Protein AF-A0A928NJT7-F1 (afdb_monomer)

Mean predicted aligned error: 13.05 Å

Secondary structure (DSSP, 8-state):
----SSHHHHHHHHHHHHHHHHHHHHHHHHHH--S-----S--PPPTT-TTS--------------S--EEEE-STTGGGGGGG-SEEEEEEEESS-GGG----TT-EEEEEEEES-SEEEGGGSBGGG--EEEEES-EEE-GGGGTT-TT--EEEEES---S--GGGTT--S-SEEEEES---S--GGGGG-TT-SEEE-TTS-----GGGGG-TT--EEE--SS-----GGGGG-TT--EEE--SS--EEEEEETT-TT--EEE--SSEEEEEEE-TT---EEE--SS------HHHHHTS-TT-EEE-TT--PPP-GGGGG-SSEE-B-TTS-BPPHHHHHHHHHHHHHHHHHH--TTS-HHHHHHHHHHHHHHSSEE-TTTTTS-HHHHTTTTSHHHHHTSSEE-HHHHHHHHHHHHHHTT--EEEEEEEB-TTSTT-EEEEEEEEETTEEEEE-SGGGTTTTSS---S-HHHHHHHHGGGEEE-HHHHHHTTB----TTS----SPPPHHHHTT-EEEEETTTEEEEESSHHHHHHHHHHHHHHHHHHTTT-

Solvent-accessible surface area (backbone atoms only — not comparable to full-atom values): 30176 Å² total; per-residue (Å²): 138,71,98,75,76,62,67,70,55,50,52,49,48,51,50,52,50,51,52,50,49,52,51,48,49,55,51,45,51,74,74,69,66,85,73,73,64,67,56,100,58,74,97,62,89,60,99,74,72,74,80,59,77,73,74,70,76,63,82,74,71,89,73,87,81,76,91,71,46,74,45,77,33,66,47,83,80,52,55,78,60,53,74,79,48,68,53,35,52,31,40,38,38,32,67,27,65,41,70,72,63,69,82,47,67,68,32,33,35,29,29,42,39,35,34,50,15,64,32,40,60,51,78,45,42,34,60,85,49,24,27,36,40,38,36,30,49,33,48,71,43,64,60,53,77,47,23,82,34,89,49,29,29,36,43,37,42,31,54,45,92,49,100,67,68,73,66,57,46,69,37,42,51,26,33,33,40,37,41,33,55,37,69,41,94,72,69,62,49,52,54,58,24,52,51,23,27,33,44,34,40,33,44,17,57,37,49,76,58,75,47,53,48,76,32,48,51,24,26,33,42,34,42,26,49,26,50,32,36,70,67,77,52,53,52,47,21,54,53,20,30,37,39,31,48,22,46,26,51,30,48,48,65,48,56,37,53,40,26,56,52,26,43,38,33,38,43,24,43,28,44,30,37,42,74,42,69,24,84,76,34,48,24,44,34,35,43,23,41,23,51,31,37,73,74,69,58,70,62,56,64,71,38,52,87,67,24,37,35,30,46,23,77,30,67,57,58,96,55,77,71,57,64,75,36,85,34,54,45,27,51,46,81,47,68,48,72,40,54,60,68,53,48,51,48,34,51,50,33,53,51,49,49,42,68,72,74,49,60,91,88,51,55,68,67,54,43,50,53,46,52,47,53,52,51,28,58,63,21,42,67,51,86,57,55,88,81,46,59,67,86,78,38,72,40,19,54,19,34,46,9,25,56,58,70,28,32,12,36,49,45,0,45,28,47,34,51,31,53,57,34,45,77,70,77,29,55,50,48,59,47,70,30,46,60,54,97,84,61,83,94,57,78,38,40,27,29,38,35,42,57,96,88,42,48,22,34,32,44,60,64,86,54,35,68,68,60,86,82,58,89,67,94,44,71,65,58,48,47,58,61,66,46,67,43,55,37,29,16,52,67,57,41,49,78,66,47,36,50,86,78,57,95,79,59,76,80,18,86,55,56,63,54,69,72,76,61,55,90,73,47,66,46,70,50,94,80,63,44,81,45,78,33,94,43,73,65,55,39,58,60,50,50,63,54,52,62,52,53,58,57,52,52,74,71,72,113

Nearest PDB structures (foldseek):
  2omx-assembly1_A  TM=7.298E-01  e=8.824E-10  Listeria monocytogenes EGD-e
  2omz-assembly1_A  TM=6.684E-01  e=3.993E-10  Listeria monocytogenes EGD-e
  2omv-assembly1_A  TM=6.212E-01  e=2.315E-10  Listeria monocytogenes EGD-e
  2omt-assembly1_A  TM=6.848E-01  e=2.263E-09  Listeria monocytogenes EGD-e
  4fmz-assembly1_A  TM=6.764E-01  e=1.727E-08  Listeria monocytogenes serotype 4b str. F2365

Radius of gyration: 28.05 Å; Cα contacts (8 Å, |Δi|>4): 1043; chains: 1; bounding box: 65×75×83 Å

Structure (mmCIF, N/CA/C/O backbone):
data_AF-A0A928NJT7-F1
#
_entry.id   AF-A0A928NJT7-F1
#
loop_
_atom_site.group_PDB
_atom_site.id
_atom_site.type_symbol
_atom_site.label_atom_id
_atom_site.label_alt_id
_atom_site.label_comp_id
_atom_site.label_asym_id
_atom_site.label_entity_id
_atom_site.label_seq_id
_atom_site.pdbx_PDB_ins_code
_atom_site.Cartn_x
_atom_site.Cartn_y
_atom_site.Cartn_z
_atom_site.occupancy
_atom_site.B_iso_or_equiv
_atom_site.auth_seq_id
_atom_site.auth_comp_id
_atom_site.auth_asym_id
_atom_site.auth_atom_id
_atom_site.pdbx_PDB_model_num
ATOM 1 N N . MET A 1 1 ? 32.557 -40.862 -29.211 1.00 29.83 1 MET A N 1
ATOM 2 C CA . MET A 1 1 ? 31.251 -41.445 -28.818 1.00 29.83 1 MET A CA 1
ATOM 3 C C . MET A 1 1 ? 31.127 -41.358 -27.297 1.00 29.83 1 MET A C 1
ATOM 5 O O . MET A 1 1 ? 31.201 -42.356 -26.604 1.00 29.83 1 MET A O 1
ATOM 9 N N . ASN A 1 2 ? 31.253 -40.155 -26.733 1.00 30.22 2 ASN A N 1
ATOM 10 C CA . ASN A 1 2 ? 30.210 -39.118 -26.589 1.00 30.22 2 ASN A CA 1
ATOM 11 C C . ASN A 1 2 ? 29.311 -39.492 -25.398 1.00 30.22 2 ASN A C 1
ATOM 13 O O . ASN A 1 2 ? 28.287 -40.131 -25.585 1.00 30.22 2 ASN A O 1
ATOM 17 N N . GLN A 1 3 ? 29.655 -39.202 -24.139 1.00 31.39 3 GLN A N 1
ATOM 18 C CA . GLN A 1 3 ? 29.776 -37.860 -23.525 1.00 31.39 3 GLN A CA 1
ATOM 19 C C . GLN A 1 3 ? 28.666 -36.846 -23.890 1.00 31.39 3 GLN A C 1
ATOM 21 O O . GLN A 1 3 ? 28.784 -35.652 -23.638 1.00 31.39 3 GLN A O 1
ATOM 26 N N . MET A 1 4 ? 27.532 -37.323 -24.407 1.00 33.53 4 MET A N 1
ATOM 27 C CA . MET A 1 4 ? 26.309 -36.536 -24.569 1.00 33.53 4 MET A CA 1
ATOM 28 C C . MET A 1 4 ? 25.175 -37.236 -23.827 1.00 33.53 4 MET A C 1
ATOM 30 O O . MET A 1 4 ? 24.528 -38.097 -24.408 1.00 33.53 4 MET A O 1
ATOM 34 N N . LYS A 1 5 ? 24.969 -36.905 -22.543 1.00 37.62 5 LYS A N 1
ATOM 35 C CA . LYS A 1 5 ? 23.674 -37.083 -21.840 1.00 37.62 5 LYS A CA 1
ATOM 36 C C . LYS A 1 5 ? 23.605 -36.480 -20.429 1.00 37.62 5 LYS A C 1
ATOM 38 O O . LYS A 1 5 ? 22.516 -36.393 -19.882 1.00 37.62 5 LYS A O 1
ATOM 43 N N . THR A 1 6 ? 24.703 -35.984 -19.855 1.00 41.41 6 THR A N 1
ATOM 44 C CA . THR A 1 6 ? 24.708 -35.449 -18.476 1.00 41.41 6 THR A CA 1
ATOM 45 C C . THR A 1 6 ? 24.557 -33.928 -18.362 1.00 41.41 6 THR A C 1
ATOM 47 O O . THR A 1 6 ? 24.136 -33.447 -17.315 1.00 41.41 6 THR A O 1
ATOM 50 N N . LYS A 1 7 ? 24.789 -33.147 -19.431 1.00 41.34 7 LYS A N 1
ATOM 51 C CA . LYS A 1 7 ? 24.646 -31.675 -19.379 1.00 41.34 7 LYS A CA 1
ATOM 52 C C . LYS A 1 7 ? 23.200 -31.199 -19.181 1.00 41.34 7 LYS A C 1
ATOM 54 O O . LYS A 1 7 ? 22.990 -30.253 -18.438 1.00 41.34 7 LYS A O 1
ATOM 59 N N . GLY A 1 8 ? 22.210 -31.871 -19.776 1.00 39.69 8 GLY A N 1
ATOM 60 C CA . GLY A 1 8 ? 20.797 -31.479 -19.651 1.00 39.69 8 GLY A CA 1
ATOM 61 C C . GLY A 1 8 ? 20.188 -31.760 -18.272 1.00 39.69 8 GLY A C 1
ATOM 62 O O . GLY A 1 8 ? 19.353 -30.988 -17.810 1.00 39.69 8 GLY A O 1
ATOM 63 N N . LEU A 1 9 ? 20.632 -32.828 -17.594 1.00 39.88 9 LEU A N 1
ATOM 64 C CA . LEU A 1 9 ? 20.215 -33.121 -16.219 1.00 39.88 9 LEU A CA 1
ATOM 65 C C . LEU A 1 9 ? 20.888 -32.185 -15.215 1.00 39.88 9 LEU A C 1
ATOM 67 O O . LEU A 1 9 ? 20.224 -31.729 -14.298 1.00 39.88 9 LEU A O 1
ATOM 71 N N . PHE A 1 10 ? 22.166 -31.850 -15.416 1.00 40.25 10 PHE A N 1
ATOM 72 C CA . PHE A 1 10 ? 22.872 -30.912 -14.545 1.00 40.25 10 PHE A CA 1
ATOM 73 C C . PHE A 1 10 ? 22.305 -29.491 -14.660 1.00 40.25 10 PHE A C 1
ATOM 75 O O . PHE A 1 10 ? 22.110 -28.832 -13.652 1.00 40.25 10 PHE A O 1
ATOM 82 N N . GLN A 1 11 ? 21.943 -29.038 -15.866 1.00 40.12 11 GLN A N 1
ATOM 83 C CA . GLN A 1 11 ? 21.315 -27.725 -16.059 1.00 40.12 11 GLN A CA 1
ATOM 84 C C . GLN A 1 11 ? 19.907 -27.657 -15.451 1.00 40.12 11 GLN A C 1
ATOM 86 O O . GLN A 1 11 ? 19.566 -26.658 -14.830 1.00 40.12 11 GLN A O 1
ATOM 91 N N . LYS A 1 12 ? 19.107 -28.729 -15.572 1.00 39.66 12 LYS A N 1
ATOM 92 C CA . LYS A 1 12 ? 17.804 -28.822 -14.896 1.00 39.66 12 LYS A CA 1
ATOM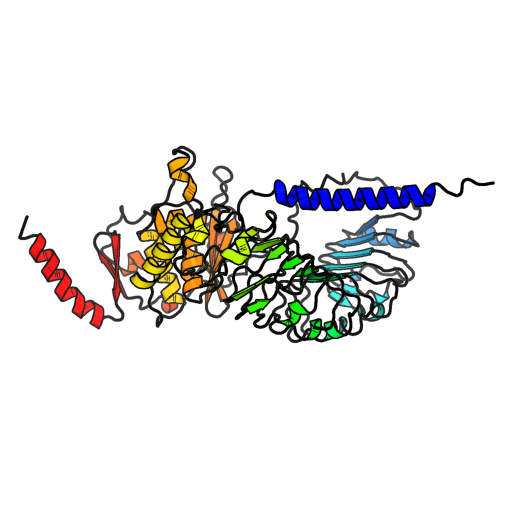 93 C C . LYS A 1 12 ? 17.953 -28.914 -13.379 1.00 39.66 12 LYS A C 1
ATOM 95 O O . LYS A 1 12 ? 17.211 -28.246 -12.684 1.00 39.66 12 LYS A O 1
ATOM 100 N N . PHE A 1 13 ? 18.934 -29.659 -12.875 1.00 40.44 13 PHE A N 1
ATOM 101 C CA . PHE A 1 13 ? 19.233 -29.746 -11.446 1.00 40.44 13 PHE A CA 1
ATOM 102 C C . PHE A 1 13 ? 19.681 -28.394 -10.879 1.00 40.44 13 PHE A C 1
ATOM 104 O O . PHE A 1 13 ? 19.162 -27.975 -9.857 1.00 40.44 13 PHE A O 1
ATOM 111 N N . VAL A 1 14 ? 20.555 -27.662 -11.578 1.00 42.44 14 VAL A N 1
ATOM 112 C CA . VAL A 1 14 ? 20.984 -26.314 -11.174 1.00 42.44 14 VAL A CA 1
ATOM 113 C C . VAL A 1 14 ? 19.818 -25.328 -11.214 1.00 42.44 14 VAL A C 1
ATOM 115 O O . VAL A 1 14 ? 19.656 -24.584 -10.262 1.00 42.44 14 VAL A O 1
ATOM 118 N N . ILE A 1 15 ? 18.961 -25.352 -12.242 1.00 45.03 15 ILE A N 1
ATOM 119 C CA . ILE A 1 15 ? 17.774 -24.479 -12.305 1.00 45.03 15 ILE A CA 1
ATOM 120 C C . ILE A 1 15 ? 16.766 -24.837 -11.204 1.00 45.03 15 ILE A C 1
ATOM 122 O O . ILE A 1 15 ? 16.247 -23.943 -10.553 1.00 45.03 15 ILE A O 1
ATOM 126 N N . THR A 1 16 ? 16.512 -26.121 -10.947 1.00 40.44 16 THR A N 1
ATOM 127 C CA . THR A 1 16 ? 15.605 -26.561 -9.877 1.00 40.44 16 THR A CA 1
ATOM 128 C C . THR A 1 16 ? 16.154 -26.225 -8.491 1.00 40.44 16 THR A C 1
ATOM 130 O O . THR A 1 16 ? 15.385 -25.791 -7.645 1.00 40.44 16 THR A O 1
ATOM 133 N N . VAL A 1 17 ? 17.466 -26.346 -8.266 1.00 39.72 17 VAL A N 1
ATOM 134 C CA . VAL A 1 17 ? 18.121 -25.929 -7.015 1.00 39.72 17 VAL A CA 1
ATOM 135 C C . VAL A 1 17 ? 18.125 -24.405 -6.872 1.00 39.72 17 VAL A C 1
ATOM 137 O O . VAL A 1 17 ? 17.894 -23.922 -5.777 1.00 39.72 17 VAL A O 1
ATOM 140 N N . PHE A 1 18 ? 18.293 -23.642 -7.956 1.00 41.09 18 PHE A N 1
ATOM 141 C CA . PHE A 1 18 ? 18.240 -22.173 -7.935 1.00 41.09 18 PHE A CA 1
ATOM 142 C C . PHE A 1 18 ? 16.816 -21.648 -7.694 1.00 41.09 18 PHE A C 1
ATOM 144 O O . PHE A 1 18 ? 16.626 -20.695 -6.952 1.00 41.09 18 PHE A O 1
ATOM 151 N N . VAL A 1 19 ? 15.803 -22.307 -8.265 1.00 41.69 19 VAL A N 1
ATOM 152 C CA . VAL A 1 19 ? 14.384 -22.007 -8.013 1.00 41.69 19 VAL A CA 1
ATOM 153 C C . VAL A 1 19 ? 13.983 -22.416 -6.595 1.00 41.69 19 VAL A C 1
ATOM 155 O O . VAL A 1 19 ? 13.296 -21.656 -5.930 1.00 41.69 19 VAL A O 1
ATOM 158 N N . LEU A 1 20 ? 14.453 -23.562 -6.089 1.00 38.69 20 LEU A N 1
ATOM 159 C CA . LEU A 1 20 ? 14.261 -23.951 -4.686 1.00 38.69 20 LEU A CA 1
ATOM 160 C C . LEU A 1 20 ? 15.006 -23.020 -3.722 1.00 38.69 20 LEU A C 1
ATOM 162 O O . LEU A 1 20 ? 14.498 -22.773 -2.641 1.00 38.69 20 LEU A O 1
ATOM 166 N N . PHE A 1 21 ? 16.158 -22.473 -4.112 1.00 37.84 21 PHE A N 1
ATOM 167 C CA . PHE A 1 21 ? 16.907 -21.485 -3.333 1.00 37.84 21 PHE A CA 1
ATOM 168 C C . PHE A 1 21 ? 16.189 -20.127 -3.294 1.00 37.84 21 PHE A C 1
ATOM 170 O O . PHE A 1 21 ? 16.058 -19.556 -2.221 1.00 37.84 21 PHE A O 1
ATOM 177 N N . LEU A 1 22 ? 15.620 -19.666 -4.415 1.00 39.38 22 LEU A N 1
ATOM 178 C CA . LEU A 1 22 ? 14.756 -18.476 -4.476 1.00 39.38 22 LEU A CA 1
ATOM 179 C C . LEU A 1 22 ? 13.456 -18.657 -3.679 1.00 39.38 22 LEU A C 1
ATOM 181 O O . LEU A 1 22 ? 13.070 -17.768 -2.931 1.00 39.38 22 LEU A O 1
ATOM 185 N N . ILE A 1 23 ? 12.810 -19.823 -3.778 1.00 38.41 23 ILE A N 1
ATOM 186 C CA . ILE A 1 23 ? 11.626 -20.154 -2.969 1.00 38.41 23 ILE A CA 1
ATOM 187 C C . ILE A 1 23 ? 12.007 -20.237 -1.486 1.00 38.41 23 ILE A C 1
ATOM 189 O O . ILE A 1 23 ? 11.282 -19.714 -0.650 1.00 38.41 23 ILE A O 1
ATOM 193 N N . CYS A 1 24 ? 13.157 -20.827 -1.145 1.00 31.00 24 CYS A N 1
ATOM 194 C CA . CYS A 1 24 ? 13.658 -20.840 0.224 1.00 31.00 24 CYS A CA 1
ATOM 195 C C . CYS A 1 24 ? 13.999 -19.440 0.727 1.00 31.00 24 CYS A C 1
ATOM 197 O O . CYS A 1 24 ? 13.708 -19.203 1.883 1.00 31.00 24 CYS A O 1
ATOM 199 N N . GLN A 1 25 ? 14.534 -18.520 -0.084 1.00 34.00 25 GLN A N 1
ATOM 200 C CA . GLN A 1 25 ? 14.782 -17.126 0.315 1.00 34.00 25 GLN A CA 1
ATOM 201 C C . GLN A 1 25 ? 13.485 -16.333 0.510 1.00 34.00 25 GLN A C 1
ATOM 203 O O . GLN A 1 25 ? 13.377 -15.602 1.485 1.00 34.00 25 GLN A O 1
ATOM 208 N N . ILE A 1 26 ? 12.471 -16.538 -0.336 1.00 37.22 26 ILE A N 1
ATOM 209 C CA . ILE A 1 26 ? 11.135 -15.941 -0.162 1.00 37.22 26 ILE A CA 1
ATOM 210 C C . ILE A 1 26 ? 10.468 -16.483 1.112 1.00 37.22 26 ILE A C 1
ATOM 212 O O . ILE A 1 26 ? 9.907 -15.721 1.895 1.00 37.22 26 ILE A O 1
ATOM 216 N N . VAL A 1 27 ? 10.599 -17.789 1.372 1.00 31.98 27 VAL A N 1
ATOM 217 C CA . VAL A 1 27 ? 10.109 -18.422 2.603 1.00 31.98 27 VAL A CA 1
ATOM 218 C C . VAL A 1 27 ? 10.928 -17.973 3.827 1.00 31.98 27 VAL A C 1
ATOM 220 O O . VAL A 1 27 ? 10.347 -17.727 4.879 1.00 31.98 27 VAL A O 1
ATOM 223 N N . PHE A 1 28 ? 12.246 -17.780 3.707 1.00 28.44 28 PHE A N 1
ATOM 224 C CA . PHE A 1 28 ? 13.108 -17.286 4.791 1.00 28.44 28 PHE A CA 1
ATOM 225 C C . PHE A 1 28 ? 12.814 -15.821 5.137 1.00 28.44 28 PHE A C 1
ATOM 227 O O . PHE A 1 28 ? 12.730 -15.496 6.315 1.00 28.44 28 PHE A O 1
ATOM 234 N N . ILE A 1 29 ? 12.565 -14.967 4.139 1.00 32.94 29 ILE A N 1
ATOM 235 C CA . ILE A 1 29 ? 12.131 -13.572 4.325 1.00 32.94 29 ILE A CA 1
ATOM 236 C C . ILE A 1 29 ? 10.729 -13.521 4.955 1.00 32.94 29 ILE A C 1
ATOM 238 O O . ILE A 1 29 ? 10.471 -12.701 5.827 1.00 32.94 29 ILE A O 1
ATOM 242 N N . SER A 1 30 ? 9.838 -14.463 4.625 1.00 32.44 30 SER A N 1
ATOM 243 C CA . SER A 1 30 ? 8.515 -14.543 5.266 1.00 32.44 30 SER A CA 1
ATOM 244 C C . SER A 1 30 ? 8.51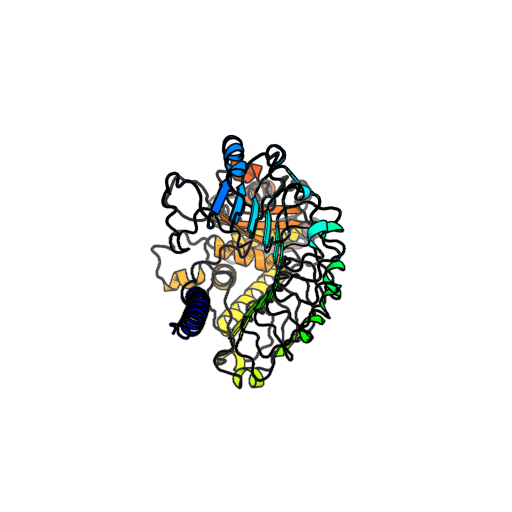0 -15.130 6.689 1.00 32.44 30 SER A C 1
ATOM 246 O O . SER A 1 30 ? 7.523 -14.967 7.401 1.00 32.44 30 SER A O 1
ATOM 248 N N . ILE A 1 31 ? 9.583 -15.815 7.115 1.00 30.36 31 ILE A N 1
ATOM 249 C CA . ILE A 1 31 ? 9.675 -16.476 8.435 1.00 30.36 31 ILE A CA 1
ATOM 250 C C . ILE A 1 31 ? 10.632 -15.737 9.394 1.00 30.36 31 ILE A C 1
ATOM 252 O O . ILE A 1 31 ? 10.474 -15.868 10.606 1.00 30.36 31 ILE A O 1
ATOM 256 N N . TYR A 1 32 ? 11.581 -14.933 8.893 1.00 24.75 32 TYR A N 1
ATOM 257 C CA . TYR A 1 32 ? 12.589 -14.243 9.717 1.00 24.75 32 TYR A CA 1
ATOM 258 C C . TYR A 1 32 ? 12.642 -12.711 9.583 1.00 24.75 32 TYR A C 1
ATOM 260 O O . TYR A 1 32 ? 13.451 -12.085 10.265 1.00 24.75 32 TYR A O 1
ATOM 268 N N . SER A 1 33 ? 11.745 -12.082 8.821 1.00 27.30 33 SER A N 1
ATOM 269 C CA . SER A 1 33 ? 11.634 -10.616 8.749 1.00 27.30 33 SER A CA 1
ATOM 270 C C . SER A 1 33 ? 10.382 -10.104 9.472 1.00 27.30 33 SER A C 1
ATOM 272 O O . SER A 1 33 ? 9.485 -9.533 8.868 1.00 27.30 33 SER A O 1
ATOM 274 N N . TYR A 1 34 ? 10.330 -10.308 10.790 1.00 31.06 34 TYR A N 1
ATOM 275 C CA . TYR A 1 34 ? 9.637 -9.382 11.692 1.00 31.06 34 TYR A CA 1
ATOM 276 C C . TYR A 1 34 ? 10.700 -8.676 12.545 1.00 31.06 34 TYR A C 1
ATOM 278 O O . TYR A 1 34 ? 11.042 -9.138 13.635 1.00 31.06 34 TYR A O 1
ATOM 286 N N . PRO A 1 35 ? 11.243 -7.559 12.043 1.00 22.14 35 PRO A N 1
ATOM 287 C CA . PRO A 1 35 ? 11.518 -6.428 12.907 1.00 22.14 35 PRO A CA 1
ATOM 288 C C . PRO A 1 35 ? 10.782 -5.188 12.390 1.00 22.14 35 PRO A C 1
ATOM 290 O O . PRO A 1 35 ? 10.867 -4.853 11.215 1.00 22.14 35 PRO A O 1
ATOM 293 N N . SER A 1 36 ? 10.057 -4.540 13.308 1.00 24.62 36 SER A N 1
ATOM 294 C CA . SER A 1 36 ? 9.622 -3.136 13.288 1.00 24.62 36 SER A CA 1
ATOM 295 C C . SER A 1 36 ? 9.095 -2.582 11.959 1.00 24.62 36 SER A C 1
ATOM 297 O O . SER A 1 36 ? 9.856 -2.278 11.046 1.00 24.62 36 SER A O 1
ATOM 299 N N . GLN A 1 37 ? 7.789 -2.314 11.915 1.00 30.08 37 GLN A N 1
ATOM 300 C CA . GLN A 1 37 ? 7.155 -1.429 10.936 1.00 30.08 37 GLN A CA 1
ATOM 301 C C . GLN A 1 37 ? 7.737 -0.004 11.022 1.00 30.08 37 GLN A C 1
ATOM 303 O O . GLN A 1 37 ? 7.129 0.917 11.558 1.00 30.08 37 GLN A O 1
ATOM 308 N N . GLN A 1 38 ? 8.908 0.196 10.427 1.00 22.81 38 GLN A N 1
ATOM 309 C CA . GLN A 1 38 ? 9.164 1.414 9.686 1.00 22.81 38 GLN A CA 1
ATOM 310 C C . GLN A 1 38 ? 8.461 1.260 8.344 1.00 22.81 38 GLN A C 1
ATOM 312 O O . GLN A 1 38 ? 8.627 0.245 7.680 1.00 22.81 38 GLN A O 1
ATOM 317 N N . ALA A 1 39 ? 7.615 2.230 8.007 1.00 24.66 39 ALA A N 1
ATOM 318 C CA . ALA A 1 39 ? 7.273 2.597 6.641 1.00 24.66 39 ALA A CA 1
ATOM 319 C C . ALA A 1 39 ? 7.405 1.487 5.569 1.00 24.66 39 ALA A C 1
ATOM 321 O O . ALA A 1 39 ? 8.464 1.296 4.981 1.00 24.66 39 ALA A O 1
ATOM 322 N N . VAL A 1 40 ? 6.272 0.898 5.171 1.00 24.91 40 VAL A N 1
ATOM 323 C CA . VAL A 1 40 ? 6.044 0.586 3.749 1.00 24.91 40 VAL A CA 1
ATOM 324 C C . VAL A 1 40 ? 5.894 1.932 3.023 1.00 24.91 40 VAL A C 1
ATOM 326 O O . VAL A 1 40 ? 4.805 2.365 2.659 1.00 24.91 40 VAL A O 1
ATOM 329 N N . TYR A 1 41 ? 7.005 2.657 2.952 1.00 24.75 41 TYR A N 1
ATOM 330 C CA . TYR A 1 41 ? 7.344 3.560 1.873 1.00 24.75 41 TYR A CA 1
ATOM 331 C C . TYR A 1 41 ? 8.518 2.860 1.210 1.00 24.75 41 TYR A C 1
ATOM 333 O O . TYR A 1 41 ? 9.484 2.548 1.900 1.00 24.75 41 TYR A O 1
ATOM 341 N N . SER A 1 42 ? 8.376 2.551 -0.084 1.00 25.53 42 SER A N 1
ATOM 342 C CA . SER A 1 42 ? 9.495 2.249 -0.987 1.00 25.53 42 SER A CA 1
ATOM 343 C C . SER A 1 42 ? 10.531 1.254 -0.444 1.00 25.53 42 SER A C 1
ATOM 345 O O . SER A 1 42 ? 11.544 1.621 0.149 1.00 25.53 42 SER A O 1
ATOM 347 N N . TYR A 1 43 ? 10.386 -0.026 -0.796 1.00 23.70 43 TYR A N 1
ATOM 348 C CA . TYR A 1 43 ? 11.569 -0.886 -0.875 1.00 23.70 43 TYR A CA 1
ATOM 349 C C . TYR A 1 43 ? 12.416 -0.446 -2.083 1.00 23.70 43 TYR A C 1
ATOM 351 O O . TYR A 1 43 ? 12.386 -1.041 -3.160 1.00 23.70 43 TYR A O 1
ATOM 359 N N . ILE A 1 44 ? 13.149 0.652 -1.908 1.00 24.78 44 ILE A N 1
ATOM 360 C CA . ILE A 1 44 ? 14.379 0.949 -2.632 1.00 24.78 44 ILE A CA 1
ATOM 361 C C . ILE A 1 44 ? 15.486 0.430 -1.711 1.00 24.78 44 ILE A C 1
ATOM 363 O O . ILE A 1 44 ? 15.554 0.886 -0.571 1.00 24.78 44 ILE A O 1
ATOM 367 N N . PRO A 1 45 ? 16.356 -0.496 -2.150 1.00 20.67 45 PRO A N 1
ATOM 368 C CA . PRO A 1 45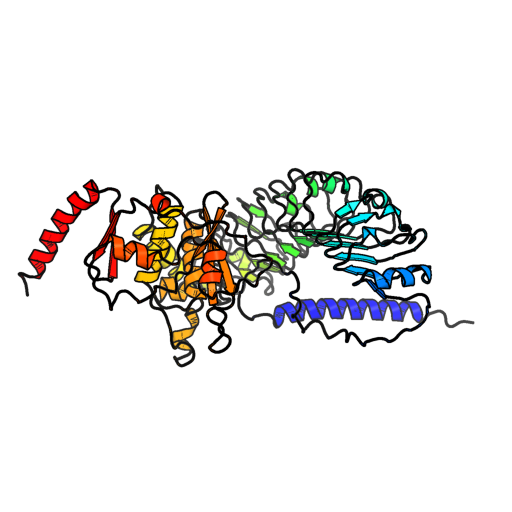 ? 17.479 -0.931 -1.330 1.00 20.67 45 PRO A CA 1
ATOM 369 C C . PRO A 1 45 ? 18.275 0.297 -0.875 1.00 20.67 45 PRO A C 1
ATOM 371 O O . PRO A 1 45 ? 18.791 1.057 -1.703 1.00 20.67 45 PRO A O 1
ATOM 374 N N . SER A 1 46 ? 18.335 0.521 0.438 1.00 24.59 46 SER A N 1
ATOM 375 C CA . SER A 1 46 ? 19.281 1.465 1.019 1.00 24.59 46 SER A CA 1
ATOM 376 C C . SER A 1 46 ? 20.694 0.910 0.805 1.00 24.59 46 SER A C 1
ATOM 378 O O . SER A 1 46 ? 20.896 -0.302 0.730 1.00 24.59 46 SER A O 1
ATOM 380 N N . GLU A 1 47 ? 21.699 1.781 0.687 1.00 29.38 47 GLU A N 1
ATOM 381 C CA . GLU A 1 47 ? 23.098 1.382 0.445 1.00 29.38 47 GLU A CA 1
ATOM 382 C C . GLU A 1 47 ? 23.726 0.547 1.587 1.00 29.38 47 GLU A C 1
ATOM 384 O O . GLU A 1 47 ? 24.902 0.208 1.491 1.00 29.38 47 GLU A O 1
ATOM 389 N N . ASN A 1 48 ? 22.971 0.172 2.630 1.00 27.98 48 ASN A N 1
ATOM 390 C CA . ASN A 1 48 ? 23.478 -0.537 3.809 1.00 27.98 48 ASN A CA 1
ATOM 391 C C . ASN A 1 48 ? 22.690 -1.801 4.215 1.00 27.98 48 ASN A C 1
ATOM 393 O O . ASN A 1 48 ? 22.981 -2.371 5.268 1.00 27.98 48 ASN A O 1
ATOM 397 N N . ASP A 1 49 ? 21.760 -2.292 3.390 1.00 23.92 49 ASP A N 1
ATOM 398 C CA . ASP A 1 49 ? 21.118 -3.598 3.608 1.00 23.92 49 ASP A CA 1
ATOM 399 C C . ASP A 1 49 ? 22.122 -4.720 3.260 1.00 23.92 49 ASP A C 1
ATOM 401 O O . ASP A 1 49 ? 22.311 -5.107 2.105 1.00 23.92 49 ASP A O 1
ATOM 405 N N . THR A 1 50 ? 22.869 -5.172 4.270 1.00 29.22 50 THR A N 1
ATOM 406 C CA . THR A 1 50 ? 24.046 -6.056 4.136 1.00 29.22 50 THR A CA 1
ATOM 407 C C . THR A 1 50 ? 23.736 -7.550 4.270 1.00 29.22 50 THR A C 1
ATOM 409 O O . THR A 1 50 ? 24.659 -8.352 4.344 1.00 29.22 50 THR A O 1
ATOM 412 N N . ASP A 1 51 ? 22.464 -7.950 4.194 1.00 24.17 51 ASP A N 1
ATOM 413 C CA . ASP A 1 51 ? 22.058 -9.367 4.181 1.00 24.17 51 ASP A CA 1
ATOM 414 C C . ASP A 1 51 ? 21.481 -9.842 2.830 1.00 24.17 51 ASP A C 1
ATOM 416 O O . ASP A 1 51 ? 20.847 -10.895 2.724 1.00 24.17 51 ASP A O 1
ATOM 420 N N . ILE A 1 52 ? 21.807 -9.144 1.737 1.00 26.09 52 ILE A N 1
ATOM 421 C CA . ILE A 1 52 ? 22.132 -9.868 0.502 1.00 26.09 52 ILE A CA 1
ATOM 422 C C . ILE A 1 52 ? 23.457 -10.543 0.820 1.00 26.09 52 ILE A C 1
ATOM 424 O O . ILE A 1 52 ? 24.422 -9.815 1.031 1.00 26.09 52 ILE A O 1
ATOM 428 N N . GLU A 1 53 ? 23.496 -11.887 0.881 1.00 25.45 53 GLU A N 1
ATOM 429 C CA . GLU A 1 53 ? 24.747 -12.665 0.903 1.00 25.45 53 GLU A CA 1
ATOM 430 C C . GLU A 1 53 ? 25.787 -11.876 0.127 1.00 25.45 53 GLU A C 1
ATOM 432 O O . GLU A 1 53 ? 25.609 -11.724 -1.085 1.00 25.45 53 GLU A O 1
ATOM 437 N N . ASP A 1 54 ? 26.778 -11.321 0.838 1.00 24.33 54 ASP A N 1
ATOM 438 C CA . ASP A 1 54 ? 27.868 -10.557 0.262 1.00 24.33 54 ASP A CA 1
ATOM 439 C C . ASP A 1 54 ? 28.275 -11.266 -1.030 1.00 24.33 54 ASP A C 1
ATOM 441 O O . ASP A 1 54 ? 29.046 -12.238 -1.025 1.00 24.33 54 ASP A O 1
ATOM 445 N N . ILE A 1 55 ? 27.815 -10.759 -2.179 1.00 26.36 55 ILE A N 1
ATOM 446 C CA . ILE A 1 55 ? 28.626 -10.846 -3.370 1.00 26.36 55 ILE A CA 1
ATOM 447 C C . ILE A 1 55 ? 29.768 -9.954 -2.960 1.00 26.36 55 ILE A C 1
ATOM 449 O O . ILE A 1 55 ? 29.721 -8.743 -3.158 1.00 26.36 55 ILE A O 1
ATOM 453 N N . LYS A 1 56 ? 30.761 -10.565 -2.305 1.00 22.30 56 LYS A N 1
ATOM 454 C CA . LYS A 1 56 ? 32.063 -9.982 -2.096 1.00 22.30 56 LYS A CA 1
ATOM 455 C C . LYS A 1 56 ? 32.382 -9.347 -3.428 1.00 22.30 56 LYS A C 1
ATOM 457 O O . LYS A 1 56 ? 32.671 -10.048 -4.402 1.00 22.30 56 LYS A O 1
ATOM 462 N N . ILE A 1 57 ? 32.320 -8.022 -3.463 1.00 28.62 57 ILE A N 1
ATOM 463 C CA . ILE A 1 57 ? 33.027 -7.235 -4.446 1.00 28.62 57 ILE A CA 1
ATOM 464 C C . ILE A 1 57 ? 34.483 -7.475 -4.063 1.00 28.62 57 ILE A C 1
ATOM 466 O O . ILE A 1 57 ? 35.149 -6.673 -3.411 1.00 28.62 57 ILE A O 1
ATOM 470 N N . GLU A 1 58 ? 34.985 -8.662 -4.418 1.00 23.56 58 GLU A N 1
ATOM 471 C CA . GLU A 1 58 ? 36.388 -8.821 -4.679 1.00 23.56 58 GLU A CA 1
ATOM 472 C C . GLU A 1 58 ? 36.690 -7.687 -5.642 1.00 23.56 58 GLU A C 1
ATOM 474 O O . GLU A 1 58 ? 36.127 -7.617 -6.737 1.00 23.56 58 GLU A O 1
ATOM 479 N N . LYS A 1 59 ? 37.559 -6.773 -5.212 1.00 28.70 59 LYS A N 1
ATOM 480 C CA . LYS A 1 59 ? 38.359 -5.962 -6.117 1.00 28.70 59 LYS A CA 1
ATOM 481 C C . LYS A 1 59 ? 39.046 -6.934 -7.080 1.00 28.70 59 LYS A C 1
ATOM 483 O O . LYS A 1 59 ? 40.191 -7.321 -6.862 1.00 28.70 59 LYS A O 1
ATOM 488 N N . GLN A 1 60 ? 38.343 -7.380 -8.118 1.00 29.23 60 GLN A N 1
ATOM 489 C CA . GLN A 1 60 ? 38.923 -8.182 -9.171 1.00 29.23 60 GLN A CA 1
ATOM 490 C C . GLN A 1 60 ? 39.725 -7.220 -10.019 1.00 29.23 60 GLN A C 1
ATOM 492 O O . GLN A 1 60 ? 39.240 -6.532 -10.918 1.00 29.23 60 GLN A O 1
ATOM 497 N N . GLU A 1 61 ? 40.995 -7.143 -9.650 1.00 30.16 61 GLU A N 1
ATOM 498 C CA . GLU A 1 61 ? 42.040 -6.583 -10.467 1.00 30.16 61 GLU A CA 1
ATOM 499 C C . GLU A 1 61 ? 41.877 -7.032 -11.923 1.00 30.16 61 GLU A C 1
ATOM 501 O O . GLU A 1 61 ? 41.806 -8.223 -12.229 1.00 30.16 61 GLU A O 1
ATOM 506 N N . LYS A 1 62 ? 41.859 -6.034 -12.814 1.00 37.00 62 LYS A N 1
ATOM 507 C CA . LYS A 1 62 ? 42.298 -6.072 -14.217 1.00 37.00 62 LYS A CA 1
ATOM 508 C C . LYS A 1 62 ? 42.540 -7.484 -14.772 1.00 37.00 62 LYS A C 1
ATOM 510 O O . LYS A 1 62 ? 43.686 -7.903 -14.941 1.00 37.00 62 LYS A O 1
ATOM 515 N N . ARG A 1 63 ? 41.484 -8.171 -15.205 1.00 31.53 63 ARG A N 1
ATOM 516 C CA . ARG A 1 63 ? 41.631 -9.271 -16.164 1.00 31.53 63 ARG A CA 1
ATOM 517 C C . ARG A 1 63 ? 41.216 -8.790 -17.544 1.00 31.53 63 ARG A C 1
ATOM 519 O O . ARG A 1 63 ? 40.067 -8.465 -17.804 1.00 31.53 63 ARG A O 1
ATOM 526 N N . LYS A 1 64 ? 42.208 -8.701 -18.434 1.00 35.00 64 LYS A N 1
ATOM 527 C CA . LYS A 1 64 ? 42.012 -8.442 -19.861 1.00 35.00 64 LYS A CA 1
ATOM 528 C C . LYS A 1 64 ? 41.198 -9.588 -20.472 1.00 35.00 64 LYS A C 1
ATOM 530 O O . LYS A 1 64 ? 41.748 -10.664 -20.674 1.00 35.00 64 LYS A O 1
ATOM 535 N N . GLY A 1 65 ? 39.935 -9.291 -20.773 1.00 42.91 65 GLY A N 1
ATOM 536 C CA . GLY A 1 65 ? 39.090 -9.844 -21.832 1.00 42.91 65 GLY A CA 1
ATOM 537 C C . GLY A 1 65 ? 38.942 -11.362 -21.928 1.00 42.91 65 GLY A C 1
ATOM 538 O O . GLY A 1 65 ? 39.877 -12.054 -22.328 1.00 42.91 65 GLY A O 1
ATOM 539 N N . LYS A 1 66 ? 37.708 -11.848 -21.734 1.00 40.59 66 LYS A N 1
ATOM 540 C CA . LYS A 1 66 ? 37.090 -12.927 -22.534 1.00 40.59 66 LYS A CA 1
ATOM 541 C C . LYS A 1 66 ? 35.633 -13.138 -22.096 1.00 40.59 66 LYS A C 1
ATOM 543 O O . LYS A 1 66 ? 35.390 -13.789 -21.095 1.00 40.59 66 LYS A O 1
ATOM 548 N N . SER A 1 67 ? 34.684 -12.707 -22.934 1.00 41.84 67 SER A N 1
ATOM 549 C CA . SER A 1 67 ? 33.328 -13.279 -23.071 1.00 41.84 67 SER A CA 1
ATOM 550 C C . SER A 1 67 ? 32.653 -13.724 -21.756 1.00 41.84 67 SER A C 1
ATOM 552 O O . SER A 1 67 ? 32.286 -14.892 -21.617 1.00 41.84 67 SER A O 1
ATOM 554 N N . GLY A 1 68 ? 32.470 -12.795 -20.821 1.00 53.09 68 GLY A N 1
ATOM 555 C CA . GLY A 1 68 ? 31.729 -13.024 -19.573 1.00 53.09 68 GLY A CA 1
ATOM 556 C C . GLY A 1 68 ? 31.662 -11.805 -18.649 1.00 53.09 68 GLY A C 1
ATOM 557 O O . GLY A 1 68 ? 31.335 -11.956 -17.480 1.00 53.09 68 GLY A O 1
ATOM 558 N N . ASP A 1 69 ? 32.002 -10.615 -19.147 1.00 72.69 69 ASP A N 1
ATOM 559 C CA . ASP A 1 69 ? 32.413 -9.513 -18.281 1.00 72.69 69 ASP A CA 1
ATOM 560 C C . ASP A 1 69 ? 31.210 -8.662 -17.836 1.00 72.69 69 ASP A C 1
ATOM 562 O O . ASP A 1 69 ? 30.364 -8.269 -18.651 1.00 72.69 69 ASP A O 1
ATOM 566 N N . PHE A 1 70 ? 31.150 -8.416 -16.526 1.00 81.19 70 PHE A N 1
ATOM 567 C CA . PHE A 1 70 ? 30.378 -7.351 -15.894 1.00 81.19 70 PHE A CA 1
ATOM 568 C C . PHE A 1 70 ? 31.235 -6.085 -15.943 1.00 81.19 70 PHE A C 1
ATOM 570 O O . PHE A 1 70 ? 32.412 -6.116 -15.579 1.00 81.19 70 PHE A O 1
ATOM 577 N N . VAL A 1 71 ? 30.672 -4.990 -16.438 1.00 84.69 71 VAL A N 1
ATOM 578 C CA . VAL A 1 71 ? 31.376 -3.720 -16.605 1.00 84.69 71 VAL A CA 1
ATOM 579 C C . VAL A 1 71 ? 30.595 -2.638 -15.886 1.00 84.69 71 VAL A C 1
ATOM 581 O O . VAL A 1 71 ? 29.415 -2.454 -16.162 1.00 84.69 71 VAL A O 1
ATOM 584 N N . TYR A 1 72 ? 31.278 -1.911 -15.011 1.00 85.12 72 TYR A N 1
ATOM 585 C CA . TYR A 1 72 ? 30.737 -0.788 -14.255 1.00 85.12 72 TYR A CA 1
ATOM 586 C C . TYR A 1 72 ? 31.467 0.479 -14.692 1.00 85.12 72 TYR A C 1
ATOM 588 O O . TYR A 1 72 ? 32.682 0.445 -14.898 1.00 85.12 72 TYR A O 1
ATOM 596 N N . ILE A 1 73 ? 30.725 1.565 -14.883 1.00 85.19 73 ILE A N 1
ATOM 597 C CA . ILE A 1 73 ? 31.259 2.890 -15.192 1.00 85.19 73 ILE A CA 1
ATOM 598 C C . ILE A 1 73 ? 30.704 3.853 -14.160 1.00 85.19 73 ILE A C 1
ATOM 600 O O . ILE A 1 73 ? 29.541 4.244 -14.243 1.00 85.19 73 ILE A O 1
ATOM 604 N N . THR A 1 74 ? 31.555 4.245 -13.218 1.00 82.94 74 THR A N 1
ATOM 605 C CA . THR A 1 74 ? 31.217 5.225 -12.172 1.00 82.94 74 THR A CA 1
ATOM 606 C C . THR A 1 74 ? 31.979 6.538 -12.323 1.00 82.94 74 THR A C 1
ATOM 608 O O . THR A 1 74 ? 31.793 7.468 -11.545 1.00 82.94 74 THR A O 1
ATOM 611 N N . ASP A 1 75 ? 32.865 6.622 -13.318 1.00 79.38 75 ASP A N 1
ATOM 612 C CA . ASP A 1 75 ? 33.631 7.822 -13.642 1.00 79.38 75 ASP A CA 1
ATOM 613 C C . ASP A 1 75 ? 33.891 7.921 -15.164 1.00 79.38 75 ASP A C 1
ATOM 615 O O . ASP A 1 75 ? 34.068 6.924 -15.871 1.00 79.38 75 ASP A O 1
ATOM 619 N N . ASN A 1 76 ? 33.934 9.151 -15.690 1.00 72.38 76 ASN A N 1
ATOM 620 C CA . ASN A 1 76 ? 34.113 9.445 -17.118 1.00 72.38 76 ASN A CA 1
ATOM 621 C C . ASN A 1 76 ? 35.444 8.940 -17.724 1.00 72.38 76 ASN A C 1
ATOM 623 O O . ASN A 1 76 ? 35.556 8.840 -18.949 1.00 72.38 76 ASN A O 1
ATOM 627 N N . SER A 1 77 ? 36.458 8.637 -16.915 1.00 69.94 77 SER A N 1
ATOM 628 C CA . SER A 1 77 ? 37.758 8.093 -17.324 1.00 69.94 77 SER A CA 1
ATOM 629 C C . SER A 1 77 ? 37.671 6.625 -17.763 1.00 69.94 77 SER A C 1
ATOM 631 O O . SER A 1 77 ? 38.478 6.155 -18.574 1.00 69.94 77 SER A O 1
ATOM 633 N N . GLU A 1 78 ? 36.652 5.895 -17.303 1.00 68.81 78 GLU A N 1
ATOM 634 C CA . GLU A 1 78 ? 36.529 4.455 -17.530 1.00 68.81 78 GLU A CA 1
ATOM 635 C C . GLU A 1 78 ? 35.980 4.097 -18.913 1.00 68.81 78 GLU A C 1
ATOM 637 O O . GLU A 1 78 ? 36.240 3.004 -19.426 1.00 68.81 78 GLU A O 1
ATOM 642 N N . LYS A 1 79 ? 35.310 5.045 -19.581 1.00 67.50 79 LYS A N 1
ATOM 643 C CA . LYS A 1 79 ? 34.685 4.849 -20.901 1.00 67.50 79 LYS A CA 1
ATOM 644 C C . LYS A 1 79 ? 35.653 4.384 -21.991 1.00 67.50 79 LYS A C 1
ATOM 646 O O . LYS A 1 79 ? 35.264 3.646 -22.892 1.00 67.50 79 LYS A O 1
ATOM 651 N N . ALA A 1 80 ? 36.933 4.759 -21.902 1.00 61.44 80 ALA A N 1
ATOM 652 C CA . ALA A 1 80 ? 37.954 4.362 -22.874 1.00 61.44 80 ALA A CA 1
ATOM 653 C C . ALA A 1 80 ? 38.176 2.835 -22.908 1.00 61.44 80 ALA A C 1
ATOM 655 O O . ALA A 1 80 ? 38.662 2.301 -23.907 1.00 61.44 80 ALA A O 1
ATOM 656 N N . LYS A 1 81 ? 37.784 2.122 -21.841 1.00 65.69 81 LYS A N 1
ATOM 657 C CA . LYS A 1 81 ? 37.900 0.664 -21.716 1.00 65.69 81 LYS A CA 1
ATOM 658 C C . LYS A 1 81 ? 36.824 -0.086 -22.519 1.00 65.69 81 LYS A C 1
ATOM 660 O O . LYS A 1 81 ? 37.069 -1.231 -22.902 1.00 65.69 81 LYS A O 1
ATOM 665 N N . LEU A 1 82 ? 35.685 0.545 -22.842 1.00 71.94 82 LEU A N 1
ATOM 666 C CA . LEU A 1 82 ? 34.559 -0.104 -23.537 1.00 71.94 82 LEU A CA 1
ATOM 667 C C . LEU A 1 82 ? 34.910 -0.605 -24.943 1.00 71.94 82 LEU A C 1
ATOM 669 O O . LEU A 1 82 ? 34.465 -1.680 -25.335 1.00 71.94 82 LEU A O 1
ATOM 673 N N . LYS A 1 83 ? 35.782 0.109 -25.667 1.00 64.88 83 LYS A N 1
ATOM 674 C CA . LYS A 1 83 ? 36.211 -0.249 -27.035 1.00 64.88 83 LYS A CA 1
ATOM 675 C C . LYS A 1 83 ? 36.899 -1.618 -27.133 1.00 64.88 83 LYS A C 1
ATOM 677 O O . LYS A 1 83 ? 36.992 -2.183 -28.218 1.00 64.88 83 LYS A O 1
ATOM 682 N N . SER A 1 84 ? 37.398 -2.147 -26.014 1.00 67.88 84 SER A N 1
ATOM 683 C CA . SER A 1 84 ? 38.033 -3.469 -25.959 1.00 67.88 84 SER A CA 1
ATOM 684 C C . SER A 1 84 ? 37.042 -4.636 -25.903 1.00 67.88 84 SER A C 1
ATOM 686 O O . SER A 1 84 ? 37.438 -5.778 -26.147 1.00 67.88 84 SER A O 1
ATOM 688 N N . TYR A 1 85 ? 35.762 -4.370 -25.628 1.00 72.62 85 TYR A N 1
ATOM 689 C CA . TYR A 1 85 ? 34.742 -5.399 -25.484 1.00 72.62 85 TYR A CA 1
ATOM 690 C C . TYR A 1 85 ? 33.856 -5.443 -26.727 1.00 72.62 85 TYR A C 1
ATOM 692 O O . TYR A 1 85 ? 33.214 -4.466 -27.091 1.00 72.62 85 TYR A O 1
ATOM 700 N N . ALA A 1 86 ? 33.779 -6.608 -27.370 1.00 76.25 86 ALA A N 1
ATOM 701 C CA . ALA A 1 86 ? 32.803 -6.840 -28.437 1.00 76.25 86 ALA A CA 1
ATOM 702 C C . ALA A 1 86 ? 31.420 -7.226 -27.878 1.00 76.25 86 ALA A C 1
ATOM 704 O O . ALA A 1 86 ? 30.392 -6.988 -28.510 1.00 76.25 86 ALA A O 1
ATOM 705 N N . ARG A 1 87 ? 31.401 -7.870 -26.703 1.00 83.94 87 ARG A N 1
ATOM 706 C CA . ARG A 1 87 ? 30.212 -8.425 -26.045 1.00 83.94 87 ARG A CA 1
ATOM 707 C C . ARG A 1 87 ? 30.326 -8.245 -24.542 1.00 83.94 87 ARG A C 1
ATOM 709 O O . ARG A 1 87 ? 31.337 -8.649 -23.973 1.00 83.94 87 ARG A O 1
ATOM 716 N N . ILE A 1 88 ? 29.278 -7.716 -23.926 1.00 84.38 88 ILE A N 1
ATOM 717 C CA . ILE A 1 88 ? 29.183 -7.502 -22.483 1.00 84.38 88 ILE A CA 1
ATOM 718 C C . ILE A 1 88 ? 27.914 -8.184 -21.973 1.00 84.38 88 ILE A C 1
ATOM 720 O O . ILE A 1 88 ? 26.836 -8.053 -22.559 1.00 84.38 88 ILE A O 1
ATOM 724 N N . GLN A 1 89 ? 28.036 -8.955 -20.893 1.00 86.06 89 GLN A N 1
ATOM 725 C CA . GLN A 1 89 ? 26.868 -9.585 -20.280 1.00 86.06 89 GLN A CA 1
ATOM 726 C C . GLN A 1 89 ? 26.069 -8.559 -19.478 1.00 86.06 89 GLN A C 1
ATOM 728 O O . GLN A 1 89 ? 24.845 -8.530 -19.577 1.00 86.06 89 GLN A O 1
ATOM 733 N N . HIS A 1 90 ? 26.765 -7.712 -18.731 1.00 88.12 90 HIS A N 1
ATOM 734 C CA . HIS A 1 90 ? 26.169 -6.708 -17.872 1.00 88.12 90 HIS A CA 1
ATOM 735 C C . HIS A 1 90 ? 26.983 -5.419 -17.948 1.00 88.12 90 HIS A C 1
ATOM 737 O O . HIS A 1 90 ? 28.190 -5.447 -17.714 1.00 88.12 90 HIS A O 1
ATOM 743 N N . LEU A 1 91 ? 26.333 -4.321 -18.319 1.00 88.81 91 LEU A N 1
ATOM 744 C CA . LEU A 1 91 ? 26.918 -2.987 -18.337 1.00 88.81 91 LEU A CA 1
ATOM 745 C C . LEU A 1 91 ? 26.108 -2.092 -17.407 1.00 88.81 91 LEU A C 1
ATOM 747 O O . LEU A 1 91 ? 24.922 -1.888 -17.649 1.00 88.81 91 LEU A O 1
ATOM 751 N N . GLU A 1 92 ? 26.760 -1.534 -16.401 1.00 89.19 92 GLU A N 1
ATOM 752 C CA . GLU A 1 92 ? 26.200 -0.523 -15.517 1.00 89.19 92 GLU A CA 1
ATOM 753 C C . GLU A 1 92 ? 26.926 0.809 -15.716 1.00 89.19 92 GLU A C 1
ATOM 755 O O . GLU A 1 92 ? 28.156 0.863 -15.793 1.00 89.19 92 GLU A O 1
ATOM 760 N N . ILE A 1 93 ? 26.153 1.885 -15.820 1.00 88.94 93 ILE A N 1
ATOM 761 C CA . ILE A 1 93 ? 26.638 3.258 -15.929 1.00 88.94 93 ILE A CA 1
ATOM 762 C C . ILE A 1 93 ? 25.935 4.070 -14.845 1.00 88.94 93 ILE A C 1
ATOM 764 O O . ILE A 1 93 ? 24.726 4.295 -14.937 1.00 88.94 93 ILE A O 1
ATOM 768 N N . SER A 1 94 ? 26.698 4.513 -13.848 1.00 89.31 94 SER A N 1
ATOM 769 C CA . SER A 1 94 ? 26.156 5.088 -12.619 1.00 89.31 94 SER A CA 1
ATOM 770 C C . SER A 1 94 ? 26.850 6.398 -12.252 1.00 89.31 94 SER A C 1
ATOM 772 O O . SER A 1 94 ? 28.074 6.469 -12.271 1.00 89.31 94 SER A O 1
ATOM 774 N N . ASN A 1 95 ? 26.088 7.434 -11.892 1.00 87.06 95 ASN A N 1
ATOM 775 C CA . ASN A 1 95 ? 26.600 8.720 -11.385 1.00 87.06 95 ASN A CA 1
ATOM 776 C C . ASN A 1 95 ? 27.595 9.440 -12.327 1.00 87.06 95 ASN A C 1
ATOM 778 O O . ASN A 1 95 ? 28.537 10.097 -11.878 1.00 87.06 95 ASN A O 1
ATOM 782 N N . VAL A 1 96 ? 27.400 9.326 -13.644 1.00 85.56 96 VAL A N 1
ATOM 783 C CA . VAL A 1 96 ? 28.261 9.957 -14.660 1.00 85.56 96 VAL A CA 1
ATOM 784 C C . VAL A 1 96 ? 27.468 10.703 -15.724 1.00 85.56 96 VAL A C 1
ATOM 786 O O . VAL A 1 96 ? 26.286 10.448 -15.961 1.00 85.56 96 VAL A O 1
ATOM 789 N N . ASP A 1 97 ? 28.149 11.594 -16.445 1.00 85.44 97 ASP A N 1
ATOM 790 C CA . ASP A 1 97 ? 27.589 12.186 -17.654 1.00 85.44 97 ASP A CA 1
ATOM 791 C C . ASP A 1 97 ? 27.671 11.183 -18.815 1.00 85.44 97 ASP A C 1
ATOM 793 O O . ASP A 1 97 ? 28.670 11.106 -19.545 1.00 85.44 97 ASP A O 1
ATOM 797 N N . ALA A 1 98 ? 26.617 10.379 -18.974 1.00 81.25 98 ALA A N 1
ATOM 798 C CA . ALA A 1 98 ? 26.596 9.292 -19.947 1.00 81.25 98 ALA A CA 1
ATOM 799 C C . ALA A 1 98 ? 26.556 9.782 -21.409 1.00 81.25 98 ALA A C 1
ATOM 801 O O . ALA A 1 98 ? 26.876 9.013 -22.318 1.00 81.25 98 ALA A O 1
ATOM 802 N N . SER A 1 99 ? 26.316 11.079 -21.643 1.00 79.88 99 SER A N 1
ATOM 803 C CA . SER A 1 99 ? 26.483 11.707 -22.961 1.00 79.88 99 SER A CA 1
ATOM 804 C C . SER A 1 99 ? 27.942 11.681 -23.437 1.00 79.88 99 SER A C 1
ATOM 806 O O . SER A 1 99 ? 28.232 11.702 -24.637 1.00 79.88 99 SER A O 1
ATOM 808 N N . THR A 1 100 ? 28.888 11.578 -22.498 1.00 75.81 100 THR A N 1
ATOM 809 C CA . THR A 1 100 ? 30.317 11.534 -22.802 1.00 75.81 100 THR A CA 1
ATOM 810 C C . THR A 1 100 ? 30.790 10.154 -23.263 1.00 75.81 100 THR A C 1
ATOM 812 O O . THR A 1 100 ? 31.929 10.034 -23.733 1.00 75.81 100 THR A O 1
ATOM 815 N N . ILE A 1 101 ? 29.943 9.122 -23.157 1.00 76.62 101 ILE A N 1
ATOM 816 C CA . ILE A 1 101 ? 30.209 7.753 -23.610 1.00 76.62 101 ILE A CA 1
ATOM 817 C C . ILE A 1 101 ? 29.940 7.680 -25.121 1.00 76.62 101 ILE A C 1
ATOM 819 O O . ILE A 1 101 ? 28.903 7.218 -25.593 1.00 76.62 101 ILE A O 1
ATOM 823 N N . GLN A 1 102 ? 30.898 8.194 -25.889 1.00 64.94 102 GLN A N 1
ATOM 824 C CA . GLN A 1 102 ? 30.893 8.197 -27.353 1.00 64.94 102 GLN A CA 1
ATOM 825 C C . GLN A 1 102 ? 31.600 6.929 -27.889 1.00 64.94 102 GLN A C 1
ATOM 827 O O . GLN A 1 102 ? 32.457 6.366 -27.208 1.00 64.94 102 GLN A O 1
ATOM 832 N N . ASP A 1 103 ? 31.261 6.474 -29.103 1.00 67.31 103 ASP A N 1
ATOM 833 C CA . ASP A 1 103 ? 31.860 5.309 -29.799 1.00 67.31 103 ASP A CA 1
ATOM 834 C C . ASP A 1 103 ? 31.654 3.911 -29.164 1.00 67.31 103 ASP A C 1
ATOM 836 O O . ASP A 1 103 ? 32.580 3.098 -29.109 1.00 67.31 103 ASP A O 1
ATOM 840 N N . ILE A 1 104 ? 30.436 3.588 -28.722 1.00 72.06 104 ILE A N 1
ATOM 841 C CA . ILE A 1 104 ? 30.046 2.221 -28.298 1.00 72.06 104 ILE A CA 1
ATOM 842 C C . ILE A 1 104 ? 29.217 1.479 -29.362 1.00 72.06 104 ILE A C 1
ATOM 844 O O . ILE A 1 104 ? 28.594 0.445 -29.103 1.00 72.06 104 ILE A O 1
ATOM 848 N N . SER A 1 105 ? 29.233 1.996 -30.591 1.00 73.56 105 SER A N 1
ATOM 849 C CA . SER A 1 105 ? 28.539 1.436 -31.744 1.00 73.56 105 SER A CA 1
ATOM 850 C C . SER A 1 105 ? 29.041 0.027 -32.056 1.00 73.56 105 SER A C 1
ATOM 852 O O . SER A 1 105 ? 30.230 -0.225 -32.226 1.00 73.56 105 SER A O 1
ATOM 854 N N . GLY A 1 106 ? 28.103 -0.920 -32.118 1.00 77.25 106 GLY A N 1
ATOM 855 C CA . GLY A 1 106 ? 28.395 -2.340 -32.335 1.00 77.25 106 GLY A CA 1
ATOM 856 C C . GLY A 1 106 ? 28.538 -3.168 -31.057 1.00 77.25 106 GLY A C 1
ATOM 857 O O . GLY A 1 106 ? 28.487 -4.394 -31.152 1.00 77.25 106 GLY A O 1
ATOM 858 N N . LEU A 1 107 ? 28.626 -2.535 -29.882 1.00 82.62 107 LEU A N 1
ATOM 859 C CA . LEU A 1 107 ? 28.656 -3.233 -28.600 1.00 82.62 107 LEU A CA 1
ATOM 860 C C . LEU A 1 107 ? 27.366 -4.034 -28.396 1.00 82.62 107 LEU A C 1
ATOM 862 O O . LEU A 1 107 ? 26.269 -3.472 -28.386 1.00 82.62 107 LEU A O 1
ATOM 866 N N . GLU A 1 108 ? 27.501 -5.350 -28.242 1.00 86.50 108 GLU A N 1
ATOM 867 C CA . GLU A 1 108 ? 26.395 -6.237 -27.885 1.00 86.50 108 GLU A CA 1
ATOM 868 C C . GLU A 1 108 ? 26.302 -6.348 -26.360 1.00 86.50 108 GLU A C 1
ATOM 870 O O . GLU A 1 108 ? 27.196 -6.912 -25.724 1.00 86.50 108 GLU A O 1
ATOM 875 N N . VAL A 1 109 ? 25.209 -5.850 -25.786 1.00 88.12 109 VAL A N 1
ATOM 876 C CA . VAL A 1 109 ? 24.937 -5.892 -24.341 1.00 88.12 109 VAL A CA 1
ATOM 877 C C . VAL A 1 109 ? 23.712 -6.767 -24.083 1.00 88.12 109 VAL A C 1
ATOM 879 O O . VAL A 1 109 ? 22.726 -6.637 -24.808 1.00 88.12 109 VAL A O 1
ATOM 882 N N . ASN A 1 110 ? 23.756 -7.651 -23.078 1.00 90.31 110 ASN A N 1
ATOM 883 C CA . ASN A 1 110 ? 22.559 -8.392 -22.651 1.00 90.31 110 ASN A CA 1
ATOM 884 C C . ASN A 1 110 ? 21.745 -7.605 -21.614 1.00 90.31 110 ASN A C 1
ATOM 886 O O . ASN A 1 110 ? 20.531 -7.505 -21.764 1.00 90.31 110 ASN A O 1
ATOM 890 N N . ASN A 1 111 ? 22.405 -7.051 -20.596 1.00 92.19 111 ASN A N 1
ATOM 891 C CA . ASN A 1 111 ? 21.768 -6.323 -19.501 1.00 92.19 111 ASN A CA 1
ATOM 892 C C . ASN A 1 111 ? 22.404 -4.933 -19.390 1.00 92.19 111 ASN A C 1
ATOM 894 O O . ASN A 1 111 ? 23.627 -4.842 -19.258 1.00 92.19 111 ASN A O 1
ATOM 898 N N . LEU A 1 112 ? 21.595 -3.877 -19.463 1.00 92.00 112 LEU A N 1
ATOM 899 C CA . LEU A 1 112 ? 22.050 -2.490 -19.342 1.00 92.00 112 LEU A CA 1
ATOM 900 C C . LEU A 1 112 ? 21.385 -1.823 -18.136 1.00 92.00 112 LEU A C 1
ATOM 902 O O . LEU A 1 112 ? 20.160 -1.823 -18.044 1.00 92.00 112 LEU A O 1
ATOM 906 N N . ILE A 1 113 ? 22.184 -1.240 -17.248 1.00 91.19 113 ILE A N 1
ATOM 907 C CA . ILE A 1 113 ? 21.727 -0.437 -16.112 1.00 91.19 113 ILE A CA 1
ATOM 908 C C . ILE A 1 113 ? 22.258 0.985 -16.273 1.00 91.19 113 ILE A C 1
ATOM 910 O O . ILE A 1 113 ? 23.443 1.187 -16.535 1.00 91.19 113 ILE A O 1
ATOM 914 N N . LEU A 1 114 ? 21.367 1.960 -16.129 1.00 90.19 114 LEU A N 1
ATOM 915 C CA . LEU A 1 114 ? 21.663 3.385 -16.172 1.00 90.19 114 LEU A CA 1
ATOM 916 C C . LEU A 1 114 ? 21.112 4.021 -14.894 1.00 90.19 114 LEU A C 1
ATOM 918 O O . LEU A 1 114 ? 19.896 4.060 -14.725 1.00 90.19 114 LEU A O 1
ATOM 922 N N . ASN A 1 115 ? 21.974 4.496 -13.999 1.00 89.31 115 ASN A N 1
ATOM 923 C CA . ASN A 1 115 ? 21.559 5.028 -12.701 1.00 89.31 115 ASN A CA 1
ATOM 924 C C . ASN A 1 115 ? 22.139 6.424 -12.461 1.00 89.31 115 ASN A C 1
ATOM 926 O O . ASN A 1 115 ? 23.354 6.604 -12.456 1.00 89.31 115 ASN A O 1
ATOM 930 N N . ASN A 1 116 ? 21.283 7.425 -12.260 1.00 85.62 116 ASN A N 1
ATOM 931 C CA . ASN A 1 116 ? 21.697 8.822 -12.088 1.00 85.62 116 ASN A CA 1
ATOM 932 C C . ASN A 1 116 ? 22.690 9.272 -13.180 1.00 85.62 116 ASN A C 1
ATOM 934 O O . ASN A 1 116 ? 23.653 9.999 -12.923 1.00 85.62 116 ASN A O 1
ATOM 938 N N . ALA A 1 117 ? 22.495 8.780 -14.403 1.00 82.00 117 ALA A N 1
ATOM 939 C CA . ALA A 1 117 ? 23.245 9.203 -15.565 1.00 82.00 117 ALA A CA 1
ATOM 940 C C . ALA A 1 117 ? 22.516 10.397 -16.193 1.00 82.00 117 ALA A C 1
ATOM 942 O O . ALA A 1 117 ? 21.308 10.364 -16.385 1.00 82.00 117 ALA A O 1
ATOM 943 N N . SER A 1 118 ? 23.221 11.474 -16.528 1.00 84.31 118 SER A N 1
ATOM 944 C CA . SER A 1 118 ? 22.594 12.701 -17.064 1.00 84.31 118 SER A CA 1
ATOM 945 C C . SER A 1 118 ? 21.652 12.430 -18.259 1.00 84.31 118 SER A C 1
ATOM 947 O O . SER A 1 118 ? 20.469 12.775 -18.242 1.00 84.31 118 SER A O 1
ATOM 949 N N . GLN A 1 119 ? 22.183 11.800 -19.310 1.00 87.44 119 GLN A N 1
ATOM 950 C CA . GLN A 1 119 ? 21.489 11.443 -20.537 1.00 87.44 119 GLN A CA 1
ATOM 951 C C . GLN A 1 119 ? 22.202 10.280 -21.237 1.00 87.44 119 GLN A C 1
ATOM 953 O O . GLN A 1 119 ? 23.427 10.282 -21.344 1.00 87.44 119 GLN A O 1
ATOM 958 N N . PHE A 1 120 ? 21.449 9.335 -21.804 1.00 87.19 120 PHE A N 1
ATOM 959 C CA . PHE A 1 120 ? 21.992 8.242 -22.613 1.00 87.19 120 PHE A CA 1
ATOM 960 C C . PHE A 1 120 ? 21.166 7.997 -23.879 1.00 87.19 120 PHE A C 1
ATOM 962 O O . PHE A 1 120 ? 19.945 7.858 -23.825 1.00 87.19 120 PHE A O 1
ATOM 969 N N . ASP A 1 121 ? 21.831 7.905 -25.031 1.00 87.06 121 ASP A N 1
ATOM 970 C CA . ASP A 1 121 ? 21.175 7.543 -26.288 1.00 87.06 121 ASP A CA 1
ATOM 971 C C . ASP A 1 121 ? 21.396 6.063 -26.605 1.00 87.06 121 ASP A C 1
ATOM 973 O O . ASP A 1 121 ? 22.501 5.643 -26.969 1.00 87.06 121 ASP A O 1
ATOM 977 N N . ILE A 1 122 ? 20.329 5.261 -26.522 1.00 86.44 122 ILE A N 1
ATOM 978 C CA . ILE A 1 122 ? 20.433 3.830 -26.810 1.00 86.44 122 ILE A CA 1
ATOM 979 C C . ILE A 1 122 ? 20.821 3.606 -28.275 1.00 86.44 122 ILE A C 1
ATOM 981 O O . ILE A 1 122 ? 21.415 2.569 -28.572 1.00 86.44 122 ILE A O 1
ATOM 985 N N . SER A 1 123 ? 20.571 4.527 -29.222 1.00 83.81 123 SER A N 1
ATOM 986 C CA . SER A 1 123 ? 20.973 4.357 -30.635 1.00 83.81 123 SER A CA 1
ATOM 987 C C . SER A 1 123 ? 22.453 4.001 -30.800 1.00 83.81 123 SER A C 1
ATOM 989 O O . SER A 1 123 ? 22.805 3.314 -31.758 1.00 83.81 123 SER A O 1
ATOM 991 N N . ASN A 1 124 ? 23.287 4.381 -29.832 1.00 79.69 124 ASN A N 1
ATOM 992 C CA . ASN A 1 124 ? 24.724 4.155 -29.840 1.00 79.69 124 ASN A CA 1
ATOM 993 C C . ASN A 1 124 ? 25.146 2.707 -29.546 1.00 79.69 124 ASN A C 1
ATOM 995 O O . ASN A 1 124 ? 26.302 2.393 -29.791 1.00 79.69 124 ASN A O 1
ATOM 999 N N . ILE A 1 125 ? 24.261 1.808 -29.090 1.00 81.19 125 ILE A N 1
ATOM 1000 C CA . ILE A 1 125 ? 24.583 0.382 -28.858 1.00 81.19 125 ILE A CA 1
ATOM 1001 C C . ILE A 1 125 ? 23.803 -0.578 -29.768 1.00 81.19 125 ILE A C 1
ATOM 1003 O O . ILE A 1 125 ? 22.684 -0.294 -30.216 1.00 81.19 125 ILE A O 1
ATOM 1007 N N . ASN A 1 126 ? 24.373 -1.763 -30.014 1.00 84.25 126 ASN A N 1
ATOM 1008 C CA . ASN A 1 126 ? 23.707 -2.834 -30.752 1.00 84.25 126 ASN A CA 1
ATOM 1009 C C . ASN A 1 126 ? 22.773 -3.630 -29.825 1.00 84.25 126 ASN A C 1
ATOM 1011 O O . ASN A 1 126 ? 23.198 -4.483 -29.048 1.00 84.25 126 ASN A O 1
ATOM 1015 N N . CYS A 1 127 ? 21.470 -3.393 -29.958 1.00 78.19 127 CYS A N 1
ATOM 1016 C CA . CYS A 1 127 ? 20.458 -3.962 -29.067 1.00 78.19 127 CYS A CA 1
ATOM 1017 C C . CYS A 1 127 ? 19.923 -5.337 -29.476 1.00 78.19 127 CYS A C 1
ATOM 1019 O O . CYS A 1 127 ? 18.996 -5.825 -28.838 1.00 78.19 127 CYS A O 1
ATOM 1021 N N . LYS A 1 128 ? 20.491 -5.995 -30.498 1.00 84.06 128 LYS A N 1
ATOM 1022 C CA . LYS A 1 128 ? 20.008 -7.309 -30.977 1.00 84.06 128 LYS A CA 1
ATOM 1023 C C . LYS A 1 128 ? 19.994 -8.409 -29.910 1.00 84.06 128 LYS A C 1
ATOM 1025 O O . LYS A 1 128 ? 19.378 -9.448 -30.119 1.00 84.06 128 LYS A O 1
ATOM 1030 N N . ARG A 1 129 ? 20.743 -8.219 -28.824 1.00 86.94 129 ARG A N 1
ATOM 1031 C CA . ARG A 1 129 ? 20.860 -9.166 -27.711 1.00 86.94 129 ARG A CA 1
ATOM 1032 C C . ARG A 1 129 ? 20.425 -8.584 -26.376 1.00 86.94 129 ARG A C 1
ATOM 1034 O O . ARG A 1 129 ? 20.475 -9.307 -25.385 1.00 86.94 129 ARG A O 1
ATOM 1041 N N . LEU A 1 130 ? 20.002 -7.319 -26.362 1.00 92.06 130 LEU A N 1
ATOM 1042 C CA . LEU A 1 130 ? 19.562 -6.670 -25.141 1.00 92.06 130 LEU A CA 1
ATOM 1043 C C . LEU A 1 130 ? 18.300 -7.383 -24.660 1.00 92.06 130 LEU A C 1
ATOM 1045 O O . LEU A 1 130 ? 17.339 -7.537 -25.419 1.00 92.06 130 LEU A O 1
ATOM 1049 N N . LYS A 1 131 ? 18.359 -7.870 -23.426 1.00 94.81 131 LYS A N 1
ATOM 1050 C CA . LYS A 1 131 ? 17.288 -8.578 -22.732 1.00 94.81 131 LYS A CA 1
ATOM 1051 C C . LYS A 1 131 ? 16.638 -7.697 -21.689 1.00 94.81 131 LYS A C 1
ATOM 1053 O O . LYS A 1 131 ? 15.411 -7.681 -21.610 1.00 94.81 131 LYS A O 1
ATOM 1058 N N . THR A 1 132 ? 17.467 -6.995 -20.920 1.00 95.38 132 THR A N 1
ATOM 1059 C CA . THR A 1 132 ? 17.027 -6.169 -19.801 1.00 95.38 132 THR A CA 1
ATOM 1060 C C . THR A 1 132 ? 17.599 -4.761 -19.904 1.00 95.38 132 THR A C 1
ATOM 1062 O O . THR A 1 132 ? 18.736 -4.562 -20.349 1.00 95.38 132 THR A O 1
ATOM 1065 N N . LEU A 1 133 ? 16.790 -3.785 -19.505 1.00 93.88 133 LEU A N 1
ATOM 1066 C CA . LEU A 1 133 ? 17.171 -2.384 -19.389 1.00 93.88 133 LEU A CA 1
ATOM 1067 C C . LEU A 1 133 ? 16.596 -1.830 -18.086 1.00 93.88 133 LEU A C 1
ATOM 1069 O O . LEU A 1 133 ? 15.384 -1.875 -17.900 1.00 93.88 133 LEU A O 1
ATOM 1073 N N . SER A 1 134 ? 17.460 -1.311 -17.218 1.00 93.94 134 SER A N 1
ATOM 1074 C CA . SER A 1 134 ? 17.072 -0.579 -16.012 1.00 93.94 134 SER A CA 1
ATOM 1075 C C . SER A 1 134 ? 17.514 0.875 -16.124 1.00 93.94 134 SER A C 1
ATOM 1077 O O . SER A 1 134 ? 18.651 1.146 -16.516 1.00 93.94 134 SER A O 1
ATOM 1079 N N . ILE A 1 135 ? 16.607 1.799 -15.820 1.00 90.38 135 ILE A N 1
ATOM 1080 C CA . ILE A 1 135 ? 16.806 3.242 -15.922 1.00 90.38 135 ILE A CA 1
ATOM 1081 C C . ILE A 1 135 ? 16.347 3.878 -14.611 1.00 90.38 135 ILE A C 1
ATOM 1083 O O . ILE A 1 135 ? 15.163 3.848 -14.302 1.00 90.38 135 ILE A O 1
ATOM 1087 N N . THR A 1 136 ? 17.252 4.521 -13.888 1.00 89.12 136 THR A N 1
ATOM 1088 C CA . THR A 1 136 ? 16.933 5.293 -12.683 1.00 89.12 136 THR A CA 1
ATOM 1089 C C . THR A 1 136 ? 17.465 6.704 -12.852 1.00 89.12 136 THR A C 1
ATOM 1091 O O . THR A 1 136 ? 18.642 6.875 -13.187 1.00 89.12 136 THR A O 1
ATOM 1094 N N . ASN A 1 137 ? 16.607 7.713 -12.669 1.00 84.06 137 ASN A N 1
ATOM 1095 C CA . ASN A 1 137 ? 16.968 9.138 -12.722 1.00 84.06 137 ASN A CA 1
ATOM 1096 C C . ASN A 1 137 ? 17.860 9.500 -13.927 1.00 84.06 137 ASN A C 1
ATOM 1098 O O . ASN A 1 137 ? 18.827 10.251 -13.807 1.00 84.06 137 ASN A O 1
ATOM 1102 N N . THR A 1 138 ? 17.579 8.902 -15.089 1.00 85.88 138 THR A N 1
ATOM 1103 C CA . THR A 1 138 ? 18.391 9.052 -16.300 1.00 85.88 138 THR A CA 1
ATOM 1104 C C . THR A 1 138 ? 17.506 9.374 -17.488 1.00 85.88 138 THR A C 1
ATOM 1106 O O . THR A 1 138 ? 16.557 8.648 -17.784 1.00 85.88 138 THR A O 1
ATOM 1109 N N . LYS A 1 139 ? 17.848 10.425 -18.239 1.00 87.06 139 LYS A N 1
ATOM 1110 C CA . LYS A 1 139 ? 17.143 10.742 -19.484 1.00 87.06 139 LYS A CA 1
ATOM 1111 C C . LYS A 1 139 ? 17.612 9.823 -20.607 1.00 87.06 139 LYS A C 1
ATOM 1113 O O . LYS A 1 139 ? 18.754 9.909 -21.049 1.00 87.06 139 LYS A O 1
ATOM 1118 N N . VAL A 1 140 ? 16.726 8.982 -21.129 1.00 87.12 140 VAL A N 1
ATOM 1119 C CA . VAL A 1 140 ? 17.085 8.027 -22.184 1.00 87.12 140 VAL A CA 1
ATOM 1120 C C . VAL A 1 140 ? 16.330 8.314 -23.478 1.00 87.12 140 VAL A C 1
ATOM 1122 O O . VAL A 1 140 ? 15.107 8.432 -23.482 1.00 87.12 140 VAL A O 1
ATOM 1125 N N . SER A 1 141 ? 17.051 8.409 -24.597 1.00 87.12 141 SER A N 1
ATOM 1126 C CA . SER A 1 141 ? 16.469 8.579 -25.935 1.00 87.12 141 SER A CA 1
ATOM 1127 C C . SER A 1 141 ? 16.496 7.284 -26.753 1.00 87.12 141 SER A C 1
ATOM 1129 O O . SER A 1 141 ? 17.285 6.370 -26.504 1.00 87.12 141 SER A O 1
ATOM 1131 N N . ASN A 1 142 ? 15.609 7.204 -27.754 1.00 87.19 142 ASN A N 1
ATOM 1132 C CA . ASN A 1 142 ? 15.519 6.099 -28.718 1.00 87.19 142 ASN A CA 1
ATOM 1133 C C . ASN A 1 142 ? 15.207 4.711 -28.118 1.00 87.19 142 ASN A C 1
ATOM 1135 O O . ASN A 1 142 ? 15.507 3.693 -28.746 1.00 87.19 142 ASN A O 1
ATOM 1139 N N . ILE A 1 143 ? 14.545 4.649 -26.954 1.00 89.75 143 ILE A N 1
ATOM 1140 C CA . ILE A 1 143 ? 14.054 3.394 -26.345 1.00 89.75 143 ILE A CA 1
ATOM 1141 C C . ILE A 1 143 ? 13.162 2.609 -27.316 1.00 89.75 143 ILE A C 1
ATOM 1143 O O . ILE A 1 143 ? 13.255 1.386 -27.390 1.00 89.75 143 ILE A O 1
ATOM 1147 N N . GLN A 1 144 ? 12.368 3.309 -28.131 1.00 90.25 144 GLN A N 1
ATOM 1148 C CA . GLN A 1 144 ? 11.395 2.716 -29.049 1.00 90.25 144 GLN A CA 1
ATOM 1149 C C . GLN A 1 144 ? 11.986 1.675 -30.012 1.00 90.25 144 GLN A C 1
ATOM 1151 O O . GLN A 1 144 ? 11.286 0.758 -30.425 1.00 90.25 144 GLN A O 1
ATOM 1156 N N . LYS A 1 145 ? 13.286 1.741 -30.333 1.00 89.44 145 LYS A N 1
ATOM 1157 C CA . LYS A 1 145 ? 13.939 0.734 -31.189 1.00 89.44 145 LYS A CA 1
ATOM 1158 C C . LYS A 1 145 ? 13.939 -0.680 -30.585 1.00 89.44 145 LYS A C 1
ATOM 1160 O O . LYS A 1 145 ? 14.265 -1.641 -31.278 1.00 89.44 145 LYS A O 1
ATOM 1165 N N . LEU A 1 146 ? 13.646 -0.796 -29.289 1.00 91.75 146 LEU A N 1
ATOM 1166 C CA . LEU A 1 146 ? 13.572 -2.054 -28.555 1.00 91.75 146 LEU A CA 1
ATOM 1167 C C . LEU A 1 146 ? 12.191 -2.723 -28.650 1.00 91.75 146 LEU A C 1
ATOM 1169 O O . LEU A 1 146 ? 12.095 -3.902 -28.322 1.00 91.75 146 LEU A O 1
ATOM 1173 N N . CYS A 1 147 ? 11.144 -2.028 -29.117 1.00 89.69 147 CYS A N 1
ATOM 1174 C CA . CYS A 1 147 ? 9.758 -2.510 -29.023 1.00 89.69 147 CYS A CA 1
ATOM 1175 C C . CYS A 1 147 ? 9.485 -3.801 -29.812 1.00 89.69 147 CYS A C 1
ATOM 1177 O O . CYS A 1 147 ? 8.723 -4.654 -29.357 1.00 89.69 147 CYS A O 1
ATOM 1179 N N . ASP A 1 148 ? 10.155 -3.961 -30.957 1.00 86.19 148 ASP A N 1
ATOM 1180 C CA . ASP A 1 148 ? 10.063 -5.142 -31.822 1.00 86.19 148 ASP A CA 1
ATOM 1181 C C . ASP A 1 148 ? 11.215 -6.136 -31.588 1.00 86.19 148 ASP A C 1
ATOM 1183 O O . ASP A 1 148 ? 11.314 -7.153 -32.278 1.00 86.19 148 ASP A O 1
ATOM 1187 N N . SER A 1 149 ? 12.113 -5.864 -30.629 1.00 90.69 149 SER A N 1
ATOM 1188 C CA . SER A 1 149 ? 13.241 -6.753 -30.347 1.00 90.69 149 SER A CA 1
ATOM 1189 C C . SER A 1 149 ? 12.737 -8.060 -29.724 1.00 90.69 149 SER A C 1
ATOM 1191 O O . SER A 1 149 ? 12.111 -8.025 -28.663 1.00 90.69 149 SER A O 1
ATOM 1193 N N . PRO A 1 150 ? 13.014 -9.232 -30.327 1.00 89.19 150 PRO A N 1
ATOM 1194 C CA . PRO A 1 150 ? 12.551 -10.511 -29.792 1.00 89.19 150 PRO A CA 1
ATOM 1195 C C . PRO A 1 150 ? 13.336 -10.955 -28.553 1.00 89.19 150 PRO A C 1
ATOM 1197 O O . PRO A 1 150 ? 12.894 -11.849 -27.841 1.00 89.19 150 PRO A O 1
ATOM 1200 N N . SER A 1 151 ? 14.519 -10.380 -28.304 1.00 91.19 151 SER A N 1
ATOM 1201 C CA . SER A 1 151 ? 15.315 -10.696 -27.115 1.00 91.19 151 SER A CA 1
ATOM 1202 C C . SER A 1 151 ? 14.936 -9.857 -25.901 1.00 91.19 151 SER A C 1
ATOM 1204 O O . SER A 1 151 ? 15.278 -10.253 -24.791 1.00 91.19 151 SER A O 1
ATOM 1206 N N . PHE A 1 152 ? 14.298 -8.703 -26.112 1.00 95.38 152 PHE A N 1
ATOM 1207 C CA . PHE A 1 152 ? 14.047 -7.712 -25.074 1.00 95.38 152 PHE A CA 1
ATOM 1208 C C . PHE A 1 152 ? 12.758 -8.039 -24.324 1.00 95.38 152 PHE A C 1
ATOM 1210 O O . PHE A 1 152 ? 11.675 -8.019 -24.906 1.00 95.38 152 PHE A O 1
ATOM 1217 N N . VAL A 1 153 ? 12.894 -8.369 -23.040 1.00 96.69 153 VAL A N 1
ATOM 1218 C CA . VAL A 1 153 ? 11.816 -8.968 -22.237 1.00 96.69 153 VAL A CA 1
ATOM 1219 C C . VAL A 1 153 ? 11.577 -8.255 -20.908 1.00 96.69 153 VAL A C 1
ATOM 1221 O O . VAL A 1 153 ? 10.530 -8.464 -20.302 1.00 96.69 153 VAL A O 1
ATOM 1224 N N . SER A 1 154 ? 12.512 -7.416 -20.453 1.00 97.38 154 SER A N 1
ATOM 1225 C CA . SER A 1 154 ? 12.434 -6.751 -19.150 1.00 97.38 154 SER A CA 1
ATOM 1226 C C . SER A 1 154 ? 12.839 -5.282 -19.244 1.00 97.38 154 SER A C 1
ATOM 1228 O O . SER A 1 154 ? 13.903 -4.952 -19.778 1.00 97.38 154 SER A O 1
ATOM 1230 N N . LEU A 1 155 ? 11.982 -4.415 -18.709 1.00 95.00 155 LEU A N 1
ATOM 1231 C CA . LEU A 1 155 ? 12.202 -2.977 -18.623 1.00 95.00 155 LEU A CA 1
ATOM 1232 C C . LEU A 1 155 ? 11.870 -2.482 -17.211 1.00 95.00 155 LEU A C 1
ATOM 1234 O O . LEU A 1 155 ? 10.768 -2.724 -16.722 1.00 95.00 155 LEU A O 1
ATOM 1238 N N . THR A 1 156 ? 12.806 -1.755 -16.606 1.00 94.38 156 THR A N 1
ATOM 1239 C CA . THR A 1 156 ? 12.620 -1.040 -15.340 1.00 94.38 156 THR A CA 1
ATOM 1240 C C . THR A 1 156 ? 12.918 0.439 -15.549 1.00 94.38 156 THR A C 1
ATOM 1242 O O . THR A 1 156 ? 13.957 0.773 -16.122 1.00 94.38 156 THR A O 1
ATOM 1245 N N . ILE A 1 157 ? 12.024 1.325 -15.105 1.00 89.31 157 ILE A N 1
ATOM 1246 C CA . ILE A 1 157 ? 12.221 2.779 -15.147 1.00 89.31 157 ILE A CA 1
ATOM 1247 C C . ILE A 1 157 ? 11.748 3.398 -13.827 1.00 89.31 157 ILE A C 1
ATOM 1249 O O . ILE A 1 157 ? 10.603 3.182 -13.444 1.00 89.31 157 ILE A O 1
ATOM 1253 N N . SER A 1 158 ? 12.600 4.190 -13.174 1.00 86.69 158 SER A N 1
ATOM 1254 C CA . SER A 1 158 ? 12.278 4.913 -11.938 1.00 86.69 158 SER A CA 1
ATOM 1255 C C . SER A 1 158 ? 12.716 6.373 -11.996 1.00 86.69 158 SER A C 1
ATOM 1257 O O . SER A 1 158 ? 13.809 6.673 -12.491 1.00 86.69 158 SER A O 1
ATOM 1259 N N . GLY A 1 159 ? 11.889 7.279 -11.465 1.00 69.88 159 GLY A N 1
ATOM 1260 C CA . GLY A 1 159 ? 12.268 8.684 -11.251 1.00 69.88 159 GLY A CA 1
ATOM 1261 C C . GLY A 1 159 ? 12.591 9.463 -12.534 1.00 69.88 159 GLY A C 1
ATOM 1262 O O . GLY A 1 159 ? 13.414 10.379 -12.540 1.00 69.88 159 GLY A O 1
ATOM 1263 N N . VAL A 1 160 ? 11.974 9.085 -13.658 1.00 69.94 160 VAL A N 1
ATOM 1264 C CA . VAL A 1 160 ? 12.080 9.829 -14.919 1.00 69.94 160 VAL A CA 1
ATOM 1265 C C . VAL A 1 160 ? 10.820 10.667 -15.082 1.00 69.94 160 VAL A C 1
ATOM 1267 O O . VAL A 1 160 ? 9.751 10.136 -15.381 1.00 69.94 160 VAL A O 1
ATOM 1270 N N . ASP A 1 161 ? 10.950 11.981 -14.910 1.00 57.81 161 ASP A N 1
ATOM 1271 C CA . ASP A 1 161 ? 9.869 12.917 -15.210 1.00 57.81 161 ASP A CA 1
ATOM 1272 C C . ASP A 1 161 ? 9.557 12.846 -16.712 1.00 57.81 161 ASP A C 1
ATOM 1274 O O . ASP A 1 161 ? 10.363 13.237 -17.565 1.00 57.81 161 ASP A O 1
ATOM 1278 N N . SER A 1 162 ? 8.418 12.246 -17.055 1.00 60.31 162 SER A N 1
ATOM 1279 C CA . SER A 1 162 ? 7.973 12.143 -18.438 1.00 60.31 162 SER A CA 1
ATOM 1280 C C . SER A 1 162 ? 6.536 12.629 -18.552 1.00 60.31 162 SER A C 1
ATOM 1282 O O . SER A 1 162 ? 5.578 11.901 -18.315 1.00 60.31 162 SER A O 1
ATOM 1284 N N . GLU A 1 163 ? 6.377 13.879 -18.989 1.00 57.09 163 GLU A N 1
ATOM 1285 C CA . GLU A 1 163 ? 5.074 14.400 -19.419 1.00 57.09 163 GLU A CA 1
ATOM 1286 C C . GLU A 1 163 ? 4.510 13.616 -20.625 1.00 57.09 163 GLU A C 1
ATOM 1288 O O . GLU A 1 163 ? 3.310 13.674 -20.900 1.00 57.09 163 GLU A O 1
ATOM 1293 N N . ASN A 1 164 ? 5.367 12.875 -21.348 1.00 67.38 164 ASN A N 1
ATOM 1294 C CA . ASN A 1 164 ? 5.002 12.036 -22.486 1.00 67.38 164 ASN A CA 1
ATOM 1295 C C . ASN A 1 164 ? 5.559 10.605 -22.349 1.00 67.38 164 ASN A C 1
ATOM 1297 O O . ASN A 1 164 ? 6.771 10.397 -22.305 1.00 67.38 164 ASN A O 1
ATOM 1301 N N . ASN A 1 165 ? 4.659 9.620 -22.377 1.00 73.12 165 ASN A N 1
ATOM 1302 C CA . ASN A 1 165 ? 4.928 8.186 -22.270 1.00 73.12 165 ASN A CA 1
ATOM 1303 C C . ASN A 1 165 ? 4.841 7.420 -23.605 1.00 73.12 165 ASN A C 1
ATOM 1305 O O . ASN A 1 165 ? 4.823 6.187 -23.623 1.00 73.12 165 ASN A O 1
ATOM 1309 N N . ASP A 1 166 ? 4.821 8.127 -24.739 1.00 81.44 166 ASP A N 1
ATOM 1310 C CA . ASP A 1 166 ? 4.793 7.542 -26.086 1.00 81.44 166 ASP A CA 1
ATOM 1311 C C . ASP A 1 166 ? 5.911 6.516 -26.316 1.00 81.44 166 ASP A C 1
ATOM 1313 O O . ASP A 1 166 ? 5.741 5.586 -27.103 1.00 81.44 166 ASP A O 1
ATOM 1317 N N . PHE A 1 167 ? 7.028 6.651 -25.596 1.00 83.62 167 PHE A N 1
ATOM 1318 C CA . PHE A 1 167 ? 8.183 5.760 -25.674 1.00 83.62 167 PHE A CA 1
ATOM 1319 C C . PHE A 1 167 ? 7.924 4.328 -25.171 1.00 83.62 167 PHE A C 1
ATOM 1321 O O . PHE A 1 167 ? 8.785 3.475 -25.370 1.00 83.62 167 PHE A O 1
ATOM 1328 N N . LEU A 1 168 ? 6.784 4.052 -24.520 1.00 89.00 168 LEU A N 1
ATOM 1329 C CA . LEU A 1 168 ? 6.379 2.710 -24.066 1.00 89.00 168 LEU A CA 1
ATOM 1330 C C . LEU A 1 168 ? 5.425 2.000 -25.039 1.00 89.00 168 LEU A C 1
ATOM 1332 O O . LEU A 1 168 ? 5.080 0.831 -24.838 1.00 89.00 168 LEU A O 1
ATOM 1336 N N . LYS A 1 169 ? 4.973 2.669 -26.104 1.00 90.19 169 LYS A N 1
ATOM 1337 C CA . LYS A 1 169 ? 4.024 2.077 -27.057 1.00 90.19 169 LYS A CA 1
ATOM 1338 C C . LYS A 1 169 ? 4.669 0.922 -27.828 1.00 90.19 169 LYS A C 1
ATOM 1340 O O . LYS A 1 169 ? 5.846 0.946 -28.155 1.00 90.19 169 LYS A O 1
ATOM 1345 N N . GLY A 1 170 ? 3.895 -0.109 -28.162 1.00 90.94 170 GLY A N 1
ATOM 1346 C CA . GLY A 1 170 ? 4.322 -1.166 -29.090 1.00 90.94 170 GLY A CA 1
ATOM 1347 C C . GLY A 1 170 ? 5.263 -2.249 -28.542 1.00 90.94 170 GLY A C 1
ATOM 1348 O O . GLY A 1 170 ? 5.599 -3.158 -29.297 1.00 90.94 170 GLY A O 1
ATOM 1349 N N . PHE A 1 171 ? 5.658 -2.216 -27.265 1.00 93.88 171 PHE A N 1
ATOM 1350 C CA . PHE A 1 171 ? 6.482 -3.257 -26.630 1.00 93.88 171 PHE A CA 1
ATOM 1351 C C . PHE A 1 171 ? 5.711 -4.572 -26.415 1.00 93.88 171 PHE A C 1
ATOM 1353 O O . PHE A 1 171 ? 5.180 -4.844 -25.345 1.00 93.88 171 PHE A O 1
ATOM 1360 N N . LYS A 1 172 ? 5.647 -5.427 -27.437 1.00 93.56 172 LYS A N 1
ATOM 1361 C CA . LYS A 1 172 ? 4.806 -6.644 -27.410 1.00 93.56 172 LYS A CA 1
ATOM 1362 C C . LYS A 1 172 ? 5.460 -7.852 -26.731 1.00 93.56 172 LYS A C 1
ATOM 1364 O O . LYS A 1 172 ? 4.760 -8.798 -26.374 1.00 93.56 172 LYS A O 1
ATOM 1369 N N . ASN A 1 173 ? 6.785 -7.843 -26.580 1.00 94.75 173 ASN A N 1
ATOM 1370 C CA . ASN A 1 173 ? 7.565 -8.998 -26.112 1.00 94.75 173 ASN A CA 1
ATOM 1371 C C . ASN A 1 173 ? 7.940 -8.941 -24.624 1.00 94.75 173 ASN A C 1
ATOM 1373 O O . ASN A 1 173 ? 8.550 -9.885 -24.128 1.00 94.75 173 ASN A O 1
ATOM 1377 N N . LEU A 1 174 ? 7.596 -7.858 -23.918 1.00 96.69 174 LEU A N 1
ATOM 1378 C CA . LEU A 1 174 ? 7.899 -7.738 -22.494 1.00 96.69 174 LEU A CA 1
ATOM 1379 C C . LEU A 1 174 ? 7.157 -8.806 -21.689 1.00 96.69 174 LEU A C 1
ATOM 1381 O O . LEU A 1 174 ? 5.956 -9.004 -21.867 1.00 96.69 174 LEU A O 1
ATOM 1385 N N . THR A 1 175 ? 7.894 -9.455 -20.791 1.00 98.06 175 THR A N 1
ATOM 1386 C CA . THR A 1 175 ? 7.371 -10.349 -19.749 1.00 98.06 175 THR A CA 1
ATOM 1387 C C . THR A 1 175 ? 7.449 -9.699 -18.369 1.00 98.06 175 THR A C 1
ATOM 1389 O O . THR A 1 175 ? 6.694 -10.076 -17.480 1.00 98.06 175 THR A O 1
ATOM 1392 N N . TYR A 1 176 ? 8.333 -8.709 -18.202 1.00 98.38 176 TYR A N 1
ATOM 1393 C CA . TYR A 1 176 ? 8.519 -7.933 -16.980 1.00 98.38 176 TYR A CA 1
ATOM 1394 C C . TYR A 1 176 ? 8.509 -6.436 -17.299 1.00 98.38 176 TYR A C 1
ATOM 1396 O O . TYR A 1 176 ? 9.272 -5.978 -18.159 1.00 98.38 176 TYR A O 1
ATOM 1404 N N . LEU A 1 177 ? 7.692 -5.674 -16.578 1.00 96.75 177 LEU A N 1
ATOM 1405 C CA . LEU A 1 177 ? 7.687 -4.216 -16.618 1.00 96.75 177 LEU A CA 1
ATOM 1406 C C . LEU A 1 177 ? 7.586 -3.658 -15.197 1.00 96.75 177 LEU A C 1
ATOM 1408 O O . LEU A 1 177 ? 6.647 -3.986 -14.478 1.00 96.75 177 LEU A O 1
ATOM 1412 N N . SER A 1 178 ? 8.524 -2.788 -14.831 1.00 95.88 178 SER A N 1
ATOM 1413 C CA . SER A 1 178 ? 8.500 -2.040 -13.573 1.00 95.88 178 SER A CA 1
ATOM 1414 C C . SER A 1 178 ? 8.637 -0.551 -13.856 1.00 95.88 178 SER A C 1
ATOM 1416 O O . SER A 1 178 ? 9.613 -0.124 -14.472 1.00 95.88 178 SER A O 1
ATOM 1418 N N . LEU A 1 179 ? 7.659 0.236 -13.425 1.00 90.81 179 LEU A N 1
ATOM 1419 C CA . LEU A 1 179 ? 7.630 1.688 -13.559 1.00 90.81 179 LEU A CA 1
ATOM 1420 C C . LEU A 1 179 ? 7.331 2.268 -12.175 1.00 90.81 179 LEU A C 1
ATOM 1422 O O . LEU A 1 179 ? 6.292 1.952 -11.615 1.00 90.81 179 LEU A O 1
ATOM 1426 N N . SER A 1 180 ? 8.221 3.075 -11.612 1.00 85.88 180 SER A N 1
ATOM 1427 C CA . SER A 1 180 ? 8.038 3.655 -10.273 1.00 85.88 180 SER A CA 1
ATOM 1428 C C . SER A 1 180 ? 8.289 5.156 -10.295 1.00 85.88 180 SER A C 1
ATOM 1430 O O . SER A 1 180 ? 9.185 5.637 -10.993 1.00 85.88 180 SER A O 1
ATOM 1432 N N . ASP A 1 181 ? 7.467 5.907 -9.565 1.00 80.00 181 ASP A N 1
ATOM 1433 C CA . ASP A 1 181 ? 7.564 7.369 -9.466 1.00 80.00 181 ASP A CA 1
ATOM 1434 C C . ASP A 1 181 ? 7.443 8.087 -10.823 1.00 80.00 181 ASP A C 1
ATOM 1436 O O . ASP A 1 181 ? 8.106 9.094 -11.091 1.00 80.00 181 ASP A O 1
ATOM 1440 N N . ILE A 1 182 ? 6.590 7.563 -11.712 1.00 84.25 182 ILE A N 1
ATOM 1441 C CA . ILE A 1 182 ? 6.269 8.176 -13.008 1.00 84.25 182 ILE A CA 1
ATOM 1442 C C . ILE A 1 182 ? 4.765 8.422 -13.077 1.00 84.25 182 ILE A C 1
ATOM 1444 O O . ILE A 1 182 ? 3.968 7.493 -13.167 1.00 84.25 182 ILE A O 1
ATOM 1448 N N . HIS A 1 183 ? 4.365 9.690 -13.085 1.00 84.06 183 HIS A N 1
ATOM 1449 C CA . HIS A 1 183 ? 2.955 10.066 -13.059 1.00 84.06 183 HIS A CA 1
ATOM 1450 C C . HIS A 1 183 ? 2.304 9.912 -14.442 1.00 84.06 183 HIS A C 1
ATOM 1452 O O . HIS A 1 183 ?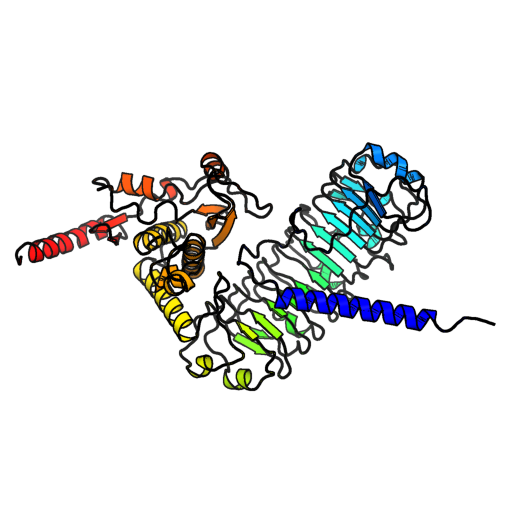 2.475 10.749 -15.330 1.00 84.06 183 HIS A O 1
ATOM 1458 N N . PHE A 1 184 ? 1.501 8.863 -14.625 1.00 84.50 184 PHE A N 1
ATOM 1459 C CA . PHE A 1 184 ? 0.797 8.598 -15.877 1.00 84.50 184 PHE A CA 1
ATOM 1460 C C . PHE A 1 184 ? -0.633 9.145 -15.862 1.00 84.50 184 PHE A C 1
ATOM 1462 O O . PHE A 1 184 ? -1.463 8.757 -15.044 1.00 84.50 184 PHE A O 1
ATOM 1469 N N . LYS A 1 185 ? -0.970 9.974 -16.859 1.00 81.38 185 LYS A N 1
ATOM 1470 C CA . LYS A 1 185 ? -2.373 10.334 -17.151 1.00 81.38 185 LYS A CA 1
ATOM 1471 C C . LYS A 1 185 ? -3.122 9.224 -17.896 1.00 81.38 185 LYS A C 1
ATOM 1473 O O . LYS A 1 185 ? -4.325 9.070 -17.715 1.00 81.38 185 LYS A O 1
ATOM 1478 N N . ASP A 1 186 ? -2.418 8.472 -18.744 1.00 84.69 186 ASP A N 1
ATOM 1479 C CA . ASP A 1 186 ? -2.960 7.354 -19.523 1.00 84.69 186 ASP A CA 1
ATOM 1480 C C . ASP A 1 186 ? -1.903 6.254 -19.679 1.00 84.69 186 ASP A C 1
ATOM 1482 O O . ASP A 1 186 ? -0.858 6.494 -20.275 1.00 84.69 186 ASP A O 1
ATOM 1486 N N . ALA A 1 187 ? -2.182 5.042 -19.195 1.00 91.12 187 ALA A N 1
ATOM 1487 C CA . ALA A 1 187 ? -1.317 3.872 -19.361 1.00 91.12 187 ALA A CA 1
ATOM 1488 C C . ALA A 1 187 ? -1.866 2.854 -20.386 1.00 91.12 187 ALA A C 1
ATOM 1490 O O . ALA A 1 187 ? -1.557 1.663 -20.349 1.00 91.12 187 ALA A O 1
ATOM 1491 N N . SER A 1 188 ? -2.663 3.314 -21.359 1.00 92.00 188 SER A N 1
ATOM 1492 C CA . SER A 1 188 ? -3.264 2.474 -22.405 1.00 92.00 188 SER A CA 1
ATOM 1493 C C . SER A 1 188 ? -2.263 1.703 -23.274 1.00 92.00 188 SER A C 1
ATOM 1495 O O . SER A 1 188 ? -2.658 0.738 -23.933 1.00 92.00 188 SER A O 1
ATOM 1497 N N . PHE A 1 189 ? -0.974 2.064 -23.260 1.00 91.88 189 PHE A N 1
ATOM 1498 C CA . PHE A 1 189 ? 0.100 1.308 -23.917 1.00 91.88 189 PHE A CA 1
ATOM 1499 C C . PHE A 1 189 ? 0.207 -0.143 -23.410 1.00 91.88 189 PHE A C 1
ATOM 1501 O O . PHE A 1 189 ? 0.605 -1.026 -24.170 1.00 91.88 189 PHE A O 1
ATOM 1508 N N . LEU A 1 190 ? -0.212 -0.414 -22.168 1.00 94.75 190 LEU A N 1
ATOM 1509 C CA . LEU A 1 190 ? -0.175 -1.749 -21.560 1.00 94.75 190 LEU A CA 1
ATOM 1510 C C . LEU A 1 190 ? -1.034 -2.773 -22.308 1.00 94.75 190 LEU A C 1
ATOM 1512 O O . LEU A 1 190 ? -0.721 -3.961 -22.294 1.00 94.75 190 LEU A O 1
ATOM 1516 N N . LYS A 1 191 ? -2.083 -2.336 -23.021 1.00 93.94 191 LYS A N 1
ATOM 1517 C CA . LYS A 1 191 ? -3.015 -3.232 -23.734 1.00 93.94 191 LYS A CA 1
ATOM 1518 C C . LYS A 1 191 ? -2.331 -4.135 -24.773 1.00 93.94 191 LYS A C 1
ATOM 1520 O O . LYS A 1 191 ? -2.865 -5.188 -25.129 1.00 93.94 191 LYS A O 1
ATOM 1525 N N . ASP A 1 192 ? -1.178 -3.705 -25.288 1.00 91.56 192 ASP A N 1
ATOM 1526 C CA . ASP A 1 192 ? -0.432 -4.403 -26.336 1.00 91.56 192 ASP A CA 1
ATOM 1527 C C . ASP A 1 192 ? 0.594 -5.403 -25.766 1.00 91.56 192 ASP A C 1
ATOM 1529 O O . ASP A 1 192 ? 1.077 -6.271 -26.497 1.00 91.56 192 ASP A O 1
ATOM 1533 N N . MET A 1 193 ? 0.886 -5.342 -24.462 1.00 95.38 193 MET A N 1
ATOM 1534 C CA . MET A 1 193 ? 1.937 -6.113 -23.786 1.00 95.38 193 MET A CA 1
ATOM 1535 C C . MET A 1 193 ? 1.439 -7.488 -23.300 1.00 95.38 193 MET A C 1
ATOM 1537 O O . MET A 1 193 ? 1.583 -7.865 -22.142 1.00 95.38 193 MET A O 1
ATOM 1541 N N . LYS A 1 194 ? 0.820 -8.265 -24.194 1.00 95.31 194 LYS A N 1
ATOM 1542 C CA . LYS A 1 194 ? 0.080 -9.507 -23.865 1.00 95.31 194 LYS A CA 1
ATOM 1543 C C . LYS A 1 194 ? 0.920 -10.632 -23.239 1.00 95.31 194 LYS A C 1
ATOM 1545 O O . LYS A 1 194 ? 0.351 -11.593 -22.723 1.00 95.31 194 LYS A O 1
ATOM 1550 N N . ASN A 1 195 ? 2.245 -10.533 -23.320 1.00 96.31 195 ASN A N 1
ATOM 1551 C CA . ASN A 1 195 ? 3.183 -11.494 -22.745 1.00 96.31 195 ASN A CA 1
ATOM 1552 C C . ASN A 1 195 ? 3.622 -11.127 -21.318 1.00 96.31 195 ASN A C 1
ATOM 1554 O O . ASN A 1 195 ? 4.404 -11.879 -20.743 1.00 96.31 195 ASN A O 1
ATOM 1558 N N . LEU A 1 196 ? 3.138 -10.011 -20.752 1.00 97.94 196 LEU A N 1
ATOM 1559 C CA . LEU A 1 196 ? 3.479 -9.618 -19.388 1.00 97.94 196 LEU A CA 1
ATOM 1560 C C . LEU A 1 196 ? 3.049 -10.684 -18.385 1.00 97.94 196 LEU A C 1
ATOM 1562 O O . LEU A 1 196 ? 1.893 -11.111 -18.363 1.00 97.94 196 LEU A O 1
ATOM 1566 N N . GLU A 1 197 ? 4.007 -11.061 -17.548 1.00 98.62 197 GLU A N 1
ATOM 1567 C CA . GLU A 1 197 ? 3.826 -11.924 -16.388 1.00 98.62 197 GLU A CA 1
ATOM 1568 C C . GLU A 1 197 ? 3.979 -11.130 -15.088 1.00 98.62 197 GLU A C 1
ATOM 1570 O O . GLU A 1 197 ? 3.304 -11.428 -14.108 1.00 98.62 197 GLU A O 1
ATOM 1575 N N . ILE A 1 198 ? 4.835 -10.106 -15.085 1.00 98.69 198 ILE A N 1
ATOM 1576 C CA . ILE A 1 198 ? 5.109 -9.260 -13.923 1.00 98.69 198 ILE A CA 1
ATOM 1577 C C . ILE A 1 198 ? 4.911 -7.800 -14.327 1.00 98.69 198 ILE A C 1
ATOM 1579 O O . ILE A 1 198 ? 5.531 -7.328 -15.287 1.00 98.69 198 ILE A O 1
ATOM 1583 N N . LEU A 1 199 ? 4.037 -7.103 -13.602 1.00 98.12 199 LEU A N 1
ATOM 1584 C CA . LEU A 1 199 ? 3.760 -5.683 -13.792 1.00 98.12 199 LEU A CA 1
ATOM 1585 C C . LEU A 1 199 ? 3.790 -4.959 -12.451 1.00 98.12 199 LEU A C 1
ATOM 1587 O O . LEU A 1 199 ? 2.895 -5.150 -11.627 1.00 98.12 199 LEU A O 1
ATOM 1591 N N . TYR A 1 200 ? 4.774 -4.083 -12.275 1.00 97.62 200 TYR A N 1
ATOM 1592 C CA . TYR A 1 200 ? 4.871 -3.195 -11.124 1.00 97.62 200 TYR A CA 1
ATOM 1593 C C . TYR A 1 200 ? 4.733 -1.741 -11.580 1.00 97.62 200 TYR A C 1
ATOM 1595 O O . TYR A 1 200 ? 5.458 -1.291 -12.468 1.00 97.62 200 TYR A O 1
ATOM 1603 N N . MET A 1 201 ? 3.772 -1.023 -11.005 1.00 94.00 201 MET A N 1
ATOM 1604 C CA . MET A 1 201 ? 3.487 0.386 -11.274 1.00 94.00 201 MET A CA 1
ATOM 1605 C C . MET A 1 201 ? 3.145 1.139 -9.985 1.00 94.00 201 MET A C 1
ATOM 1607 O O . MET A 1 201 ? 2.064 1.718 -9.864 1.00 94.00 201 MET A O 1
ATOM 1611 N N . GLU A 1 202 ? 4.043 1.084 -9.004 1.00 89.25 202 GLU A N 1
ATOM 1612 C CA . GLU A 1 202 ? 3.904 1.811 -7.739 1.00 89.25 202 GLU A CA 1
ATOM 1613 C C . GLU A 1 202 ? 4.038 3.325 -7.952 1.00 89.25 202 GLU A C 1
ATOM 1615 O O . GLU A 1 202 ? 4.827 3.778 -8.788 1.00 89.25 202 GLU A O 1
ATOM 1620 N N . ASN A 1 203 ? 3.256 4.110 -7.205 1.00 87.12 203 ASN A N 1
ATOM 1621 C CA . ASN A 1 203 ? 3.352 5.574 -7.185 1.00 87.12 203 ASN A CA 1
ATOM 1622 C C . ASN A 1 203 ? 3.317 6.216 -8.585 1.00 87.12 203 ASN A C 1
ATOM 1624 O O . ASN A 1 203 ? 4.107 7.087 -8.948 1.00 87.12 203 ASN A O 1
ATOM 1628 N N . CYS A 1 204 ? 2.392 5.733 -9.414 1.00 89.38 204 CYS A N 1
ATOM 1629 C CA . CYS A 1 204 ? 2.284 6.102 -10.823 1.00 89.38 204 CYS A CA 1
ATOM 1630 C C . CYS A 1 204 ? 1.093 7.029 -11.121 1.00 89.38 204 CYS A C 1
ATOM 1632 O O . CYS A 1 204 ? 0.823 7.359 -12.279 1.00 89.38 204 CYS A O 1
ATOM 1634 N N . GLY A 1 205 ? 0.338 7.437 -10.096 1.00 89.19 205 GLY A N 1
ATOM 1635 C CA . GLY A 1 205 ? -0.849 8.283 -10.239 1.00 89.19 205 GLY A CA 1
ATOM 1636 C C . GLY A 1 205 ? -2.023 7.624 -10.980 1.00 89.19 205 GLY A C 1
ATOM 1637 O O . GLY A 1 205 ? -2.938 8.323 -11.423 1.00 89.19 205 GLY A O 1
ATOM 1638 N N . LEU A 1 206 ? -2.031 6.296 -11.122 1.00 92.12 206 LEU A N 1
ATOM 1639 C CA . LEU A 1 206 ? -3.051 5.562 -11.872 1.00 92.12 206 LEU A CA 1
ATOM 1640 C C . LEU A 1 206 ? -4.416 5.656 -11.185 1.00 92.12 206 LEU A C 1
ATOM 1642 O O . LEU A 1 206 ? -4.527 5.431 -9.989 1.00 92.12 206 LEU A O 1
ATOM 1646 N N . SER A 1 207 ? -5.476 5.929 -11.945 1.00 92.69 207 SER A N 1
ATOM 1647 C CA . SER A 1 207 ? -6.865 5.917 -11.439 1.00 92.69 207 SER A CA 1
ATOM 1648 C C . SER A 1 207 ? -7.774 4.904 -12.140 1.00 92.69 207 SER A C 1
ATOM 1650 O O . SER A 1 207 ? -8.821 4.520 -11.623 1.00 92.69 207 SER A O 1
ATOM 1652 N N . ASN A 1 208 ? -7.355 4.433 -13.312 1.00 90.62 208 ASN A N 1
ATOM 1653 C CA . ASN A 1 208 ? -8.032 3.437 -14.132 1.00 90.62 208 ASN A CA 1
ATOM 1654 C C . ASN A 1 208 ? -6.999 2.388 -14.537 1.00 90.62 208 ASN A C 1
ATOM 1656 O O . ASN A 1 208 ? -5.894 2.774 -14.906 1.00 90.62 208 ASN A O 1
ATOM 1660 N N . ILE A 1 209 ? -7.367 1.106 -14.511 1.00 94.56 209 ILE A N 1
ATOM 1661 C CA . ILE A 1 209 ? -6.527 -0.031 -14.926 1.00 94.56 209 ILE A CA 1
ATOM 1662 C C . ILE A 1 209 ? -7.218 -0.969 -15.932 1.00 94.56 209 ILE A C 1
ATOM 1664 O O . ILE A 1 209 ? -6.751 -2.066 -16.218 1.00 94.56 209 ILE A O 1
ATOM 1668 N N . THR A 1 210 ? -8.337 -0.553 -16.526 1.00 94.50 210 THR A N 1
ATOM 1669 C CA . THR A 1 210 ? -9.110 -1.374 -17.484 1.00 94.50 210 THR A CA 1
ATOM 1670 C C . THR A 1 210 ? -8.298 -1.852 -18.694 1.00 94.50 210 THR A C 1
ATOM 1672 O O . THR A 1 210 ? -8.615 -2.884 -19.286 1.00 94.50 210 THR A O 1
ATOM 1675 N N . TYR A 1 211 ? -7.211 -1.165 -19.043 1.00 92.38 211 TYR A N 1
ATOM 1676 C CA . TYR A 1 211 ? -6.291 -1.562 -20.112 1.00 92.38 211 TYR A CA 1
ATOM 1677 C C . TYR A 1 211 ? -5.536 -2.873 -19.829 1.00 92.38 211 TYR A C 1
ATOM 1679 O O . TYR A 1 211 ? -5.162 -3.549 -20.790 1.00 92.38 211 TYR A O 1
ATOM 1687 N N . VAL A 1 212 ? -5.358 -3.287 -18.563 1.00 94.88 212 VAL A N 1
ATOM 1688 C CA . VAL A 1 212 ? -4.714 -4.576 -18.241 1.00 94.88 212 VAL A CA 1
ATOM 1689 C C . VAL A 1 212 ? -5.668 -5.771 -18.326 1.00 94.88 212 VAL A C 1
ATOM 1691 O O . VAL A 1 212 ? -5.233 -6.911 -18.205 1.00 94.88 212 VAL A O 1
ATOM 1694 N N . ALA A 1 213 ? -6.962 -5.558 -18.599 1.00 93.75 213 ALA A N 1
ATOM 1695 C CA . ALA A 1 213 ? -7.988 -6.603 -18.523 1.00 93.75 213 ALA A CA 1
ATOM 1696 C C . ALA A 1 213 ? -7.725 -7.842 -19.404 1.00 93.75 213 ALA A C 1
ATOM 1698 O O . ALA A 1 213 ? -8.259 -8.912 -19.120 1.00 93.75 213 ALA A O 1
ATOM 1699 N N . ASN A 1 214 ? -6.927 -7.710 -20.470 1.00 93.44 214 ASN A N 1
ATOM 1700 C CA . ASN A 1 214 ? -6.587 -8.804 -21.387 1.00 93.44 214 ASN A CA 1
ATOM 1701 C C . ASN A 1 214 ? -5.193 -9.416 -21.149 1.00 93.44 214 ASN A C 1
ATOM 1703 O O . ASN A 1 214 ? -4.789 -10.298 -21.913 1.00 93.44 214 ASN A O 1
ATOM 1707 N N . LEU A 1 215 ? -4.457 -8.979 -20.123 1.00 96.12 215 LEU A N 1
ATOM 1708 C CA . LEU A 1 215 ? -3.124 -9.487 -19.783 1.00 96.12 215 LEU A CA 1
ATOM 1709 C C . LEU A 1 215 ? -3.235 -10.782 -18.964 1.00 96.12 215 LEU A C 1
ATOM 1711 O O . LEU A 1 215 ? -2.969 -10.828 -17.773 1.00 96.12 215 LEU A O 1
ATOM 1715 N N . LYS A 1 216 ? -3.678 -11.861 -19.612 1.00 95.12 216 LYS A N 1
ATOM 1716 C CA . LYS A 1 216 ? -4.041 -13.127 -18.944 1.00 95.12 216 LYS A CA 1
ATOM 1717 C C . LYS A 1 216 ? -2.871 -13.888 -18.307 1.00 95.12 216 LYS A C 1
ATOM 1719 O O . LYS A 1 216 ? -3.117 -14.825 -17.559 1.00 95.12 216 LYS A O 1
ATOM 1724 N N . ASN A 1 217 ? -1.633 -13.521 -18.640 1.00 97.25 217 ASN A N 1
ATOM 1725 C CA . ASN A 1 217 ? -0.420 -14.191 -18.164 1.00 97.25 217 ASN A CA 1
ATOM 1726 C C . ASN A 1 217 ? 0.152 -13.565 -16.884 1.00 97.25 217 ASN A C 1
ATOM 1728 O O . ASN A 1 217 ? 1.175 -14.046 -16.405 1.00 97.25 217 ASN A O 1
ATOM 1732 N N . ILE A 1 218 ? -0.484 -12.517 -16.344 1.00 98.38 218 ILE A N 1
ATOM 1733 C CA . ILE A 1 218 ? -0.033 -11.845 -15.124 1.00 98.38 218 ILE A CA 1
ATOM 1734 C C . ILE A 1 218 ? -0.029 -12.835 -13.954 1.00 98.38 218 ILE A C 1
ATOM 1736 O O . ILE A 1 218 ? -1.051 -13.439 -13.623 1.00 98.38 218 ILE A O 1
ATOM 1740 N N . LYS A 1 219 ? 1.149 -12.969 -13.349 1.00 98.62 219 LYS A N 1
ATOM 1741 C CA . LYS A 1 219 ? 1.458 -13.736 -12.140 1.00 98.62 219 LYS A CA 1
ATOM 1742 C C . LYS A 1 219 ? 1.693 -12.807 -10.959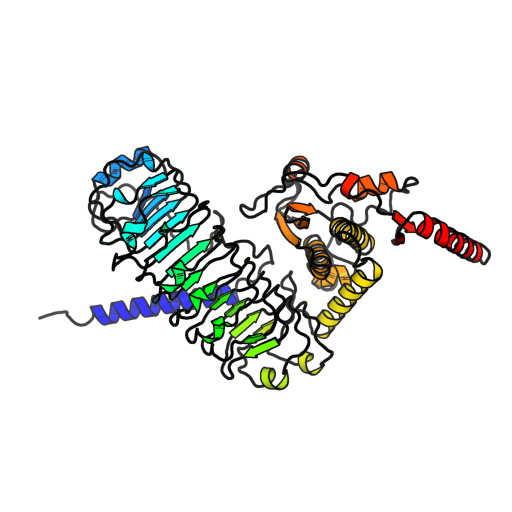 1.00 98.62 219 LYS A C 1
ATOM 1744 O O . LYS A 1 219 ? 1.284 -13.118 -9.847 1.00 98.62 219 LYS A O 1
ATOM 1749 N N . GLU A 1 220 ? 2.296 -11.649 -11.203 1.00 98.62 220 GLU A N 1
ATOM 1750 C CA . GLU A 1 220 ? 2.586 -10.677 -10.156 1.00 98.62 220 GLU A CA 1
ATOM 1751 C C . GLU A 1 220 ? 2.144 -9.284 -10.588 1.00 98.62 220 GLU A C 1
ATOM 1753 O O . GLU A 1 220 ? 2.489 -8.810 -11.676 1.00 98.62 220 GLU A O 1
ATOM 1758 N N . LEU A 1 221 ? 1.359 -8.644 -9.727 1.00 98.38 221 LEU A N 1
ATOM 1759 C CA . LEU A 1 221 ? 0.807 -7.321 -9.965 1.00 98.38 221 LEU A CA 1
ATOM 1760 C C . LEU A 1 221 ? 1.038 -6.442 -8.739 1.00 98.38 221 LEU A C 1
ATOM 1762 O O . LEU A 1 221 ? 0.467 -6.708 -7.685 1.00 98.38 221 LEU A O 1
ATOM 1766 N N . ASN A 1 222 ? 1.838 -5.390 -8.892 1.00 97.94 222 ASN A N 1
ATOM 1767 C CA . ASN A 1 222 ? 2.011 -4.356 -7.876 1.00 97.94 222 ASN A CA 1
ATOM 1768 C C . ASN A 1 222 ? 1.508 -3.014 -8.423 1.00 97.94 222 ASN A C 1
ATOM 1770 O O . ASN A 1 222 ? 2.009 -2.514 -9.427 1.00 97.94 222 ASN A O 1
ATOM 1774 N N . LEU A 1 223 ? 0.498 -2.457 -7.768 1.00 96.44 223 LEU A N 1
ATOM 1775 C CA . LEU A 1 223 ? -0.159 -1.192 -8.071 1.00 96.44 223 LEU A CA 1
ATOM 1776 C C . LEU A 1 223 ? -0.348 -0.353 -6.795 1.00 96.44 223 LEU A C 1
ATOM 1778 O O . LEU A 1 223 ? -1.252 0.490 -6.757 1.00 96.44 223 LEU A O 1
ATOM 1782 N N . CYS A 1 224 ? 0.447 -0.583 -5.744 1.00 93.31 224 CYS A N 1
ATOM 1783 C CA . CYS A 1 224 ? 0.336 0.187 -4.506 1.00 93.31 224 CYS A CA 1
ATOM 1784 C C . CYS A 1 224 ? 0.583 1.687 -4.737 1.00 93.31 224 CYS A C 1
ATOM 1786 O O . CYS A 1 224 ? 1.146 2.096 -5.759 1.00 93.31 224 CYS A O 1
ATOM 1788 N N . ASN A 1 225 ? 0.114 2.518 -3.805 1.00 87.69 225 ASN A N 1
ATOM 1789 C CA . ASN A 1 225 ? 0.299 3.972 -3.849 1.00 87.69 225 ASN A CA 1
ATOM 1790 C C . ASN A 1 225 ? -0.231 4.613 -5.143 1.00 87.69 225 ASN A C 1
ATOM 1792 O O . ASN A 1 225 ? 0.441 5.392 -5.812 1.00 87.69 225 ASN A O 1
ATOM 1796 N N . ASN A 1 226 ? -1.457 4.276 -5.536 1.00 92.19 226 ASN A N 1
ATOM 1797 C CA . ASN A 1 226 ? -2.117 4.877 -6.695 1.00 92.19 226 ASN A CA 1
ATOM 1798 C C . ASN A 1 226 ? -3.487 5.461 -6.299 1.00 92.19 226 ASN A C 1
ATOM 1800 O O . ASN A 1 226 ? -3.857 5.559 -5.134 1.00 92.19 226 ASN A O 1
ATOM 1804 N N . ASN A 1 227 ? -4.262 5.908 -7.284 1.00 93.00 227 ASN A N 1
ATOM 1805 C CA . ASN A 1 227 ? -5.602 6.467 -7.111 1.00 93.00 227 ASN A CA 1
ATOM 1806 C C . ASN A 1 227 ? -6.693 5.543 -7.687 1.00 93.00 227 ASN A C 1
ATOM 1808 O O . ASN A 1 227 ? -7.725 6.028 -8.159 1.00 93.00 227 ASN A O 1
ATOM 1812 N N . ILE A 1 228 ? -6.464 4.226 -7.711 1.00 96.38 228 ILE A N 1
ATOM 1813 C CA . ILE A 1 228 ? -7.364 3.249 -8.336 1.00 96.38 228 ILE A CA 1
ATOM 1814 C C . ILE A 1 228 ? -8.63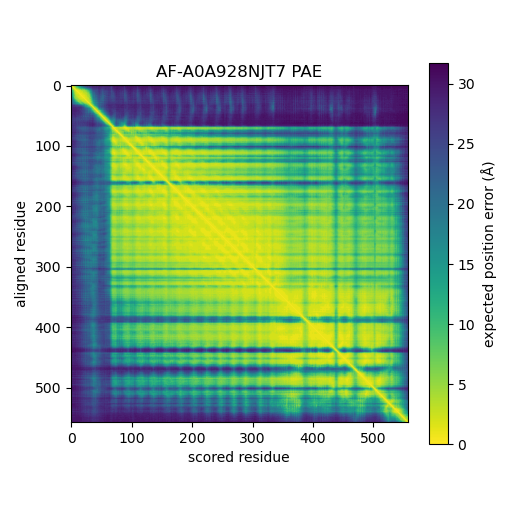7 3.116 -7.502 1.00 96.38 228 ILE A C 1
ATOM 1816 O O . ILE A 1 228 ? -8.574 2.984 -6.284 1.00 96.38 228 ILE A O 1
ATOM 1820 N N . ILE A 1 229 ? -9.790 3.131 -8.175 1.00 96.25 229 ILE A N 1
ATOM 1821 C CA . ILE A 1 229 ? -11.116 2.994 -7.545 1.00 96.25 229 ILE A CA 1
ATOM 1822 C C . ILE A 1 229 ? -11.763 1.639 -7.869 1.00 96.25 229 ILE A C 1
ATOM 1824 O O . ILE A 1 229 ? -12.439 1.056 -7.022 1.00 96.25 229 ILE A O 1
ATOM 1828 N N . ASP A 1 230 ? -11.561 1.132 -9.089 1.00 96.81 230 ASP A N 1
ATOM 1829 C CA . ASP A 1 230 ? -12.142 -0.123 -9.577 1.00 96.81 230 ASP A CA 1
ATOM 1830 C C . ASP A 1 230 ? -11.040 -1.148 -9.871 1.00 96.81 230 ASP A C 1
ATOM 1832 O O . ASP A 1 230 ? -10.177 -0.930 -10.725 1.00 96.81 230 ASP A O 1
ATOM 1836 N N . ILE A 1 231 ? -11.108 -2.278 -9.165 1.00 96.81 231 ILE A N 1
ATOM 1837 C CA . ILE A 1 231 ? -10.163 -3.393 -9.254 1.00 96.81 231 ILE A CA 1
ATOM 1838 C C . ILE A 1 231 ? -10.791 -4.664 -9.861 1.00 96.81 231 ILE A C 1
ATOM 1840 O O . ILE A 1 231 ? -10.203 -5.745 -9.852 1.00 96.81 231 ILE A O 1
ATOM 1844 N N . SER A 1 232 ? -11.985 -4.552 -10.450 1.00 96.06 232 SER A N 1
ATOM 1845 C CA . SER A 1 232 ? -12.769 -5.679 -10.980 1.00 96.06 232 SER A CA 1
ATOM 1846 C C . SER A 1 232 ? -12.077 -6.481 -12.090 1.00 96.06 232 SER A C 1
ATOM 1848 O O . SER A 1 232 ? -12.510 -7.591 -12.415 1.00 96.06 232 SER A O 1
ATOM 1850 N N . VAL A 1 233 ? -10.997 -5.950 -12.670 1.00 96.00 233 VAL A N 1
ATOM 1851 C CA . VAL A 1 233 ? -10.160 -6.640 -13.660 1.00 96.00 233 VAL A CA 1
ATOM 1852 C C . VAL A 1 233 ? -9.363 -7.810 -13.078 1.00 96.00 233 VAL A C 1
ATOM 1854 O O . VAL A 1 233 ? -8.989 -8.689 -13.851 1.00 96.00 233 VAL A O 1
ATOM 1857 N N . ILE A 1 234 ? -9.146 -7.874 -11.755 1.00 96.12 234 ILE A N 1
ATOM 1858 C CA . ILE A 1 234 ? -8.357 -8.943 -11.109 1.00 96.12 234 ILE A CA 1
ATOM 1859 C C . ILE A 1 234 ? -8.889 -10.339 -11.436 1.00 96.12 234 ILE A C 1
ATOM 1861 O O . ILE A 1 234 ? -8.111 -11.265 -11.656 1.00 96.12 234 ILE A O 1
ATOM 1865 N N . LYS A 1 235 ? -10.210 -10.483 -11.588 1.00 93.75 235 LYS A N 1
ATOM 1866 C CA . LYS A 1 235 ? -10.855 -11.756 -11.945 1.00 93.75 235 LYS A CA 1
ATOM 1867 C C . LYS A 1 235 ? -10.379 -12.359 -13.275 1.00 93.75 235 LYS A C 1
ATOM 1869 O O . LYS A 1 235 ? -10.733 -13.498 -13.578 1.00 93.75 235 LYS A O 1
ATOM 1874 N N . ASN A 1 236 ? -9.647 -11.593 -14.089 1.00 95.38 236 ASN A N 1
ATOM 1875 C CA . ASN A 1 236 ? -9.091 -12.020 -15.369 1.00 95.38 236 ASN A CA 1
ATOM 1876 C C . ASN A 1 236 ? -7.662 -12.591 -15.255 1.00 95.38 236 ASN A C 1
ATOM 1878 O O . ASN A 1 236 ? -7.105 -12.978 -16.286 1.00 95.38 236 ASN A O 1
ATOM 1882 N N . PHE A 1 237 ? -7.077 -12.658 -14.051 1.00 96.94 237 PHE A N 1
ATOM 1883 C CA . PHE A 1 237 ? -5.704 -13.119 -13.802 1.00 96.94 237 PHE A CA 1
ATOM 1884 C C . PHE A 1 237 ? -5.681 -14.460 -13.038 1.00 96.94 237 PHE A C 1
ATOM 1886 O O . PHE A 1 237 ? -5.416 -14.495 -11.836 1.00 96.94 237 PHE A O 1
ATOM 1893 N N . PRO A 1 238 ? -5.952 -15.596 -13.711 1.00 96.19 238 PRO A N 1
ATOM 1894 C CA . PRO A 1 238 ? -5.995 -16.913 -13.065 1.00 96.19 238 PRO A CA 1
ATOM 1895 C C . PRO A 1 238 ? -4.620 -17.446 -12.638 1.00 96.19 238 PRO A C 1
ATOM 1897 O O . PRO A 1 238 ? -4.538 -18.394 -11.858 1.00 96.19 238 PRO A O 1
ATOM 1900 N N . GLU A 1 239 ? -3.545 -16.853 -13.161 1.00 97.69 239 GLU A N 1
ATOM 1901 C CA . GLU A 1 239 ? -2.158 -17.202 -12.846 1.00 97.69 239 GLU A CA 1
ATOM 1902 C C . GLU A 1 239 ? -1.566 -16.345 -11.717 1.00 97.69 239 GLU A C 1
ATOM 1904 O O . GLU A 1 239 ? -0.409 -16.550 -11.362 1.00 97.69 239 GLU A O 1
ATOM 1909 N N . LEU A 1 240 ? -2.345 -15.414 -11.151 1.00 98.31 240 LEU A N 1
ATOM 1910 C CA . LEU A 1 240 ? -1.889 -14.468 -10.136 1.00 98.31 240 LEU A CA 1
ATOM 1911 C C . LEU A 1 240 ? -1.455 -15.195 -8.855 1.00 98.31 240 LEU A C 1
ATOM 1913 O O . LEU A 1 240 ? -2.249 -15.908 -8.241 1.00 98.31 240 LEU A O 1
ATOM 1917 N N . THR A 1 241 ? -0.201 -14.989 -8.461 1.00 98.50 241 THR A N 1
ATOM 1918 C CA . THR A 1 241 ? 0.429 -15.496 -7.236 1.00 98.50 241 THR A CA 1
ATOM 1919 C C . THR A 1 241 ? 0.708 -14.381 -6.231 1.00 98.50 241 THR A C 1
ATOM 1921 O O . THR A 1 241 ? 0.672 -14.637 -5.029 1.00 98.50 241 THR A O 1
ATOM 1924 N N . TYR A 1 242 ? 0.941 -13.154 -6.707 1.00 98.62 242 TYR A N 1
ATOM 1925 C CA . TYR A 1 242 ? 1.222 -11.976 -5.885 1.00 98.62 242 TYR A CA 1
ATOM 1926 C C . TYR A 1 242 ? 0.380 -10.781 -6.334 1.00 98.62 242 TYR A C 1
ATOM 1928 O O . TYR A 1 242 ? 0.349 -10.440 -7.522 1.00 98.62 242 TYR A O 1
ATOM 1936 N N . LEU A 1 243 ? -0.258 -10.121 -5.372 1.00 98.56 243 LEU A N 1
ATOM 1937 C CA . LEU A 1 243 ? -1.019 -8.898 -5.571 1.00 98.56 243 LEU A CA 1
ATOM 1938 C C . LEU A 1 243 ? -0.620 -7.857 -4.523 1.00 98.56 243 LEU A C 1
ATOM 1940 O O . LEU A 1 243 ? -0.699 -8.131 -3.333 1.00 98.56 243 LEU A O 1
ATOM 1944 N N . SER A 1 244 ? -0.280 -6.649 -4.953 1.00 98.31 244 SER A N 1
ATOM 1945 C CA . SER A 1 244 ? -0.218 -5.477 -4.081 1.00 98.31 244 SER A CA 1
ATOM 1946 C C . SER A 1 244 ? -1.036 -4.349 -4.698 1.00 98.31 244 SER A C 1
ATOM 1948 O O . SER A 1 244 ? -0.793 -3.928 -5.827 1.00 98.31 244 SER A O 1
ATOM 1950 N N . ILE A 1 245 ? -2.071 -3.919 -3.987 1.00 98.00 245 ILE A N 1
ATOM 1951 C CA . ILE A 1 245 ? -3.021 -2.859 -4.357 1.00 98.00 245 ILE A CA 1
ATOM 1952 C C . ILE A 1 245 ? -3.288 -1.936 -3.164 1.00 98.00 245 ILE A C 1
ATOM 1954 O O . ILE A 1 245 ? -4.294 -1.222 -3.131 1.00 98.00 245 ILE A O 1
ATOM 1958 N N . SER A 1 246 ? -2.410 -1.965 -2.165 1.00 95.69 246 SER A N 1
ATOM 1959 C CA . SER A 1 246 ? -2.519 -1.151 -0.966 1.00 95.69 246 SER A CA 1
ATOM 1960 C C . SER A 1 246 ? -2.433 0.341 -1.264 1.00 95.69 246 SER A C 1
ATOM 1962 O O . SER A 1 246 ? -1.980 0.754 -2.335 1.00 95.69 246 SER A O 1
ATOM 1964 N N . GLN A 1 247 ? -2.923 1.160 -0.331 1.00 90.12 247 GLN A N 1
ATOM 1965 C CA . GLN A 1 247 ? -2.851 2.625 -0.430 1.00 90.12 247 GLN A CA 1
ATOM 1966 C C . GLN A 1 247 ? -3.448 3.135 -1.755 1.00 90.12 247 GLN A C 1
ATOM 1968 O O . GLN A 1 247 ? -2.823 3.857 -2.530 1.00 90.12 247 GLN A O 1
ATOM 1973 N N . ASN A 1 248 ? -4.676 2.699 -2.034 1.00 94.06 248 ASN A N 1
ATOM 1974 C CA . ASN A 1 248 ? -5.482 3.135 -3.169 1.00 94.06 248 ASN A CA 1
ATOM 1975 C C . ASN A 1 248 ? -6.851 3.639 -2.670 1.00 94.06 248 ASN A C 1
ATOM 1977 O O . ASN A 1 248 ? -7.072 3.860 -1.480 1.00 94.06 248 ASN A O 1
ATOM 1981 N N . LYS A 1 249 ? -7.793 3.867 -3.590 1.00 94.38 249 LYS A N 1
ATOM 1982 C CA . LYS A 1 249 ? -9.172 4.291 -3.292 1.00 94.38 249 LYS A CA 1
ATOM 1983 C C . LYS A 1 249 ? -10.177 3.210 -3.701 1.00 94.38 249 LYS A C 1
ATOM 1985 O O . LYS A 1 249 ? -11.306 3.528 -4.081 1.00 94.38 249 LYS A O 1
ATOM 1990 N N . ILE A 1 250 ? -9.759 1.941 -3.666 1.00 97.50 250 ILE A N 1
ATOM 1991 C CA . ILE A 1 250 ? -10.553 0.814 -4.163 1.00 97.50 250 ILE A CA 1
ATOM 1992 C C . ILE A 1 250 ? -11.773 0.653 -3.277 1.00 97.50 250 ILE A C 1
ATOM 1994 O O . ILE A 1 250 ? -11.643 0.542 -2.064 1.00 97.50 250 ILE A O 1
ATOM 1998 N N . GLN A 1 251 ? -12.954 0.611 -3.880 1.00 95.44 251 GLN A N 1
ATOM 1999 C CA . GLN A 1 251 ? -14.223 0.501 -3.166 1.00 95.44 251 GLN A CA 1
ATOM 2000 C C . GLN A 1 251 ? -15.055 -0.676 -3.675 1.00 95.44 251 GLN A C 1
ATOM 2002 O O . GLN A 1 251 ? -14.911 -1.112 -4.816 1.00 95.44 251 GLN A O 1
ATOM 2007 N N . GLY A 1 252 ? -15.978 -1.158 -2.843 1.00 96.62 252 GLY A N 1
ATOM 2008 C CA . GLY A 1 252 ? -16.835 -2.293 -3.186 1.00 96.62 252 GLY A CA 1
ATOM 2009 C C . GLY A 1 252 ? -16.161 -3.631 -2.897 1.00 96.62 252 GLY A C 1
ATOM 2010 O O . GLY A 1 252 ? -15.555 -3.798 -1.837 1.00 96.62 252 GLY A O 1
ATOM 2011 N N . THR A 1 253 ? -16.298 -4.573 -3.833 1.00 97.62 253 THR A N 1
ATOM 2012 C CA . THR A 1 253 ? -15.877 -5.966 -3.655 1.00 97.62 253 THR A CA 1
ATOM 2013 C C . THR A 1 253 ? -14.487 -6.231 -4.241 1.00 97.62 253 THR A C 1
ATOM 2015 O O . THR A 1 253 ? -14.274 -6.038 -5.440 1.00 97.62 253 THR A O 1
ATOM 2018 N N . LEU A 1 254 ? -13.572 -6.779 -3.436 1.00 98.00 254 LEU A N 1
ATOM 2019 C CA . LEU A 1 254 ? -12.354 -7.431 -3.927 1.00 98.00 254 LEU A CA 1
ATOM 2020 C C . LEU A 1 254 ? -12.652 -8.904 -4.249 1.00 98.00 254 LEU A C 1
ATOM 2022 O O . LEU A 1 254 ? -12.789 -9.735 -3.352 1.00 98.00 254 LEU A O 1
ATOM 2026 N N . ASP A 1 255 ? -12.778 -9.238 -5.532 1.00 97.69 255 ASP A N 1
ATOM 2027 C CA . ASP A 1 255 ? -13.128 -10.594 -5.969 1.00 97.69 255 ASP A CA 1
ATOM 2028 C C . ASP A 1 255 ? -11.890 -11.411 -6.376 1.00 97.69 255 ASP A C 1
ATOM 2030 O O . ASP A 1 255 ? -11.405 -11.315 -7.505 1.00 97.69 255 ASP A O 1
ATOM 2034 N N . LEU A 1 256 ? -11.401 -12.240 -5.449 1.00 97.06 256 LEU A N 1
ATOM 2035 C CA . LEU A 1 256 ? -10.287 -13.180 -5.636 1.00 97.06 256 LEU A CA 1
ATOM 2036 C C . LEU A 1 256 ? -10.776 -14.599 -5.973 1.00 97.06 256 LEU A C 1
ATOM 2038 O O . LEU A 1 256 ? -9.992 -15.550 -5.962 1.00 97.06 256 LEU A O 1
ATOM 2042 N N . SER A 1 257 ? -12.063 -14.776 -6.299 1.00 95.94 257 SER A N 1
ATOM 2043 C CA . SER A 1 257 ? -12.635 -16.096 -6.601 1.00 95.94 257 SER A CA 1
ATOM 2044 C C . SER A 1 257 ? -12.050 -16.754 -7.851 1.00 95.94 257 SER A C 1
ATOM 2046 O O . SER A 1 257 ? -12.162 -17.964 -7.991 1.00 95.94 257 SER A O 1
ATOM 2048 N N . ASN A 1 258 ? -11.383 -16.001 -8.731 1.00 96.00 258 ASN A N 1
ATOM 2049 C CA . ASN A 1 258 ? -10.698 -16.525 -9.917 1.00 96.00 258 ASN A CA 1
ATOM 2050 C C . ASN A 1 258 ? -9.169 -16.583 -9.771 1.00 96.00 258 ASN A C 1
ATOM 2052 O O . ASN A 1 258 ? -8.487 -16.812 -10.767 1.00 96.00 258 ASN A O 1
ATOM 2056 N N . CYS A 1 259 ? -8.622 -16.405 -8.565 1.00 96.00 259 CYS A N 1
ATOM 2057 C CA . CYS A 1 259 ? -7.178 -16.403 -8.309 1.00 96.00 259 CYS A CA 1
ATOM 2058 C C . CYS A 1 259 ? -6.768 -17.604 -7.429 1.00 96.00 259 CYS A C 1
ATOM 2060 O O . CYS A 1 259 ? -6.335 -17.421 -6.294 1.00 96.00 259 CYS A O 1
ATOM 2062 N N . PRO A 1 260 ? -6.899 -18.857 -7.914 1.00 95.25 260 PRO A N 1
ATOM 2063 C CA . PRO A 1 260 ? -6.650 -20.055 -7.105 1.00 95.25 260 PRO A CA 1
ATOM 2064 C C . PRO A 1 260 ? -5.176 -20.254 -6.724 1.00 95.25 260 PRO A C 1
ATOM 2066 O O . PRO A 1 260 ? -4.882 -21.067 -5.856 1.00 95.25 260 PRO A O 1
ATOM 2069 N N . LYS A 1 261 ? -4.256 -19.562 -7.406 1.00 96.44 261 LYS A N 1
ATOM 2070 C CA . LYS A 1 261 ? -2.802 -19.653 -7.209 1.00 96.44 261 LYS A CA 1
ATOM 2071 C C . LYS A 1 261 ? -2.246 -18.540 -6.321 1.00 96.44 261 LYS A C 1
ATOM 2073 O O . LYS A 1 261 ? -1.034 -18.482 -6.137 1.00 96.44 261 LYS A O 1
ATOM 2078 N N . LEU A 1 262 ? -3.109 -17.659 -5.814 1.00 96.88 262 LEU A N 1
ATOM 2079 C CA . LEU A 1 262 ? -2.692 -16.519 -5.012 1.00 96.88 262 LEU A CA 1
ATOM 2080 C C . LEU A 1 262 ? -2.032 -17.015 -3.728 1.00 96.88 262 LEU A C 1
ATOM 2082 O O . LEU A 1 262 ? -2.596 -17.863 -3.043 1.00 96.88 262 LEU A O 1
ATOM 2086 N N . LEU A 1 263 ? -0.849 -16.483 -3.436 1.00 97.00 263 LEU A N 1
ATOM 2087 C CA . LEU A 1 263 ? -0.073 -16.773 -2.229 1.00 97.00 263 LEU A CA 1
ATOM 2088 C C . LEU A 1 263 ? -0.027 -15.553 -1.308 1.00 97.00 263 LEU A C 1
ATOM 2090 O O . LEU A 1 263 ? 0.009 -15.694 -0.088 1.00 97.00 263 LEU A O 1
ATOM 2094 N N . TYR A 1 264 ? -0.042 -14.356 -1.895 1.00 98.06 264 TYR A N 1
ATOM 2095 C CA . TYR A 1 264 ? 0.012 -13.098 -1.168 1.00 98.06 264 TYR A CA 1
ATOM 2096 C C . TYR A 1 264 ? -0.873 -12.038 -1.821 1.00 98.06 264 TYR A C 1
ATOM 2098 O O . TYR A 1 264 ? -0.840 -11.863 -3.044 1.00 98.06 264 TYR A O 1
ATOM 2106 N N . ALA A 1 265 ? -1.633 -11.321 -0.998 1.00 98.06 265 ALA A N 1
ATOM 2107 C CA . ALA A 1 265 ? -2.370 -10.134 -1.395 1.00 98.06 265 ALA A CA 1
ATOM 2108 C C . ALA A 1 265 ? -2.250 -9.040 -0.333 1.00 98.06 265 ALA A C 1
ATOM 2110 O O . ALA A 1 265 ? -2.739 -9.215 0.776 1.00 98.06 265 ALA A O 1
ATOM 2111 N N . ASP A 1 266 ? -1.672 -7.901 -0.696 1.00 98.19 266 ASP A N 1
ATOM 2112 C CA . ASP A 1 266 ? -1.750 -6.676 0.093 1.00 98.19 266 ASP A CA 1
ATOM 2113 C C . ASP A 1 266 ? -2.828 -5.756 -0.483 1.00 98.19 266 ASP A C 1
ATOM 2115 O O . ASP A 1 266 ? -2.691 -5.216 -1.583 1.00 98.19 266 ASP A O 1
ATOM 2119 N N . ALA A 1 267 ? -3.924 -5.596 0.250 1.00 97.81 267 ALA A N 1
ATOM 2120 C CA . ALA A 1 267 ? -5.024 -4.701 -0.078 1.00 97.81 267 ALA A CA 1
ATOM 2121 C C . ALA A 1 267 ? -5.309 -3.700 1.048 1.00 97.81 267 ALA A C 1
ATOM 2123 O O . ALA A 1 267 ? -6.397 -3.108 1.089 1.00 97.81 267 ALA A O 1
ATOM 2124 N N . GLN A 1 268 ? -4.340 -3.480 1.943 1.00 95.19 268 GLN A N 1
ATOM 2125 C CA . GLN A 1 268 ? -4.521 -2.589 3.077 1.00 95.19 268 GLN A CA 1
ATOM 2126 C C . GLN A 1 268 ? -4.793 -1.142 2.652 1.00 95.19 268 GLN A C 1
ATOM 2128 O O . GLN A 1 268 ? -4.392 -0.700 1.572 1.00 95.19 268 GLN A O 1
ATOM 2133 N N . SER A 1 269 ? -5.402 -0.358 3.543 1.00 91.06 269 SER A N 1
ATOM 2134 C CA . SER A 1 269 ? -5.606 1.086 3.345 1.00 91.06 269 SER A CA 1
ATOM 2135 C C . SER A 1 269 ? -6.333 1.400 2.028 1.00 91.06 269 SER A C 1
ATOM 2137 O O . SER A 1 269 ? -5.832 2.128 1.170 1.00 91.06 269 SER A O 1
ATOM 2139 N N . ASN A 1 270 ? -7.521 0.820 1.877 1.00 94.81 270 ASN A N 1
ATOM 2140 C CA . ASN A 1 270 ? -8.450 1.048 0.773 1.00 94.81 270 ASN A CA 1
ATOM 2141 C C . ASN A 1 270 ? -9.856 1.351 1.337 1.00 94.81 270 ASN A C 1
ATOM 2143 O O . ASN A 1 270 ? -10.036 1.629 2.521 1.00 94.81 270 ASN A O 1
ATOM 2147 N N . LEU A 1 271 ? -10.881 1.333 0.484 1.00 95.56 271 LEU A N 1
ATOM 2148 C CA . LEU A 1 271 ? -12.289 1.518 0.846 1.00 95.56 271 LEU A CA 1
ATOM 2149 C C . LEU A 1 271 ? -13.120 0.244 0.578 1.00 95.56 271 LEU A C 1
ATOM 2151 O O . LEU A 1 271 ? -14.341 0.332 0.392 1.00 95.56 271 LEU A O 1
ATOM 2155 N N . ILE A 1 272 ? -12.477 -0.930 0.541 1.00 97.88 272 ILE A N 1
ATOM 2156 C CA . ILE A 1 272 ? -13.111 -2.228 0.260 1.00 97.88 272 ILE A CA 1
ATOM 2157 C C . ILE A 1 272 ? -14.115 -2.533 1.370 1.00 97.88 272 ILE A C 1
ATOM 2159 O O . ILE A 1 272 ? -13.838 -2.314 2.544 1.00 97.88 272 ILE A O 1
ATOM 2163 N N . ASN A 1 273 ? -15.297 -3.025 1.012 1.00 97.00 273 ASN A N 1
ATOM 2164 C CA . ASN A 1 273 ? -16.341 -3.367 1.983 1.00 97.00 273 ASN A CA 1
ATOM 2165 C C . ASN A 1 273 ? -16.754 -4.843 1.946 1.00 97.00 273 ASN A C 1
ATOM 2167 O O . ASN A 1 273 ? -17.366 -5.320 2.899 1.00 97.00 273 ASN A O 1
ATOM 2171 N N . GLU A 1 274 ? -16.372 -5.566 0.894 1.00 97.50 274 GLU A N 1
ATOM 2172 C CA . GLU A 1 274 ? -16.622 -6.993 0.717 1.00 97.50 274 GLU A CA 1
ATOM 2173 C C . GLU A 1 274 ? -15.409 -7.633 0.032 1.00 97.50 274 GLU A C 1
ATOM 2175 O O . GLU A 1 274 ? -14.738 -7.006 -0.790 1.00 97.50 274 GLU A O 1
ATOM 2180 N N . PHE A 1 275 ? -15.141 -8.903 0.313 1.00 97.50 275 PHE A N 1
ATOM 2181 C CA . PHE A 1 275 ? -14.177 -9.690 -0.445 1.00 97.50 275 PHE A CA 1
ATOM 2182 C C . PHE A 1 275 ? -14.722 -11.089 -0.721 1.00 97.50 275 PHE A C 1
ATOM 2184 O O . PHE A 1 275 ? -15.543 -11.618 0.029 1.00 97.50 275 PHE A O 1
ATOM 2191 N N . LYS A 1 276 ? -14.262 -11.694 -1.816 1.00 97.12 276 LYS A N 1
ATOM 2192 C CA . LYS A 1 276 ? -14.600 -13.067 -2.206 1.00 97.12 276 LYS A CA 1
ATOM 2193 C C . LYS A 1 276 ? -13.330 -13.848 -2.434 1.00 97.12 276 LYS A C 1
ATOM 2195 O O . LYS A 1 276 ? -12.394 -13.345 -3.045 1.00 97.12 276 LYS A O 1
ATOM 2200 N N . LEU A 1 277 ? -13.323 -15.088 -1.972 1.00 96.44 277 LEU A N 1
ATOM 2201 C CA . LEU A 1 277 ? -12.155 -15.950 -2.012 1.00 96.44 277 LEU A CA 1
ATOM 2202 C C . LEU A 1 277 ? -12.425 -17.177 -2.875 1.00 96.44 277 LEU A C 1
ATOM 2204 O O . LEU A 1 277 ? -13.543 -17.699 -2.912 1.00 96.44 277 LEU A O 1
ATOM 2208 N N . HIS A 1 278 ? -11.389 -17.663 -3.554 1.00 95.12 278 HIS A N 1
ATOM 2209 C CA . HIS A 1 278 ? -11.451 -18.979 -4.172 1.00 95.12 278 HIS A CA 1
ATOM 2210 C C . HIS A 1 278 ? -11.492 -20.053 -3.072 1.00 95.12 278 HIS A C 1
ATOM 2212 O O . HIS A 1 278 ? -10.769 -19.968 -2.085 1.00 95.12 278 HIS A O 1
ATOM 2218 N N . LYS A 1 279 ? -12.316 -21.090 -3.248 1.00 91.12 279 LYS A N 1
ATOM 2219 C CA . LYS A 1 279 ? -12.534 -22.151 -2.242 1.00 91.12 279 LYS A CA 1
ATOM 2220 C C . LYS A 1 279 ? -11.262 -22.905 -1.816 1.00 91.12 279 LYS A C 1
ATOM 2222 O O . LYS A 1 279 ? -11.205 -23.412 -0.704 1.00 91.12 279 LYS A O 1
ATOM 2227 N N . ASP A 1 280 ? -10.272 -22.975 -2.707 1.00 89.81 280 ASP A N 1
ATOM 2228 C CA . ASP A 1 280 ? -9.009 -23.700 -2.504 1.00 89.81 280 ASP A CA 1
ATOM 2229 C C . ASP A 1 280 ? -7.825 -22.749 -2.229 1.00 89.81 280 ASP A C 1
ATOM 2231 O O . ASP A 1 280 ? -6.673 -23.147 -2.377 1.00 89.81 280 ASP A O 1
ATOM 2235 N N . ILE A 1 281 ? -8.088 -21.475 -1.912 1.00 93.38 281 ILE A N 1
ATOM 2236 C CA . ILE A 1 281 ? -7.028 -20.481 -1.700 1.00 93.38 281 ILE A CA 1
ATOM 2237 C C . ILE A 1 281 ? -6.170 -20.824 -0.471 1.00 93.38 281 ILE A C 1
ATOM 2239 O O . ILE A 1 281 ? -6.677 -21.255 0.566 1.00 93.38 281 ILE A O 1
ATOM 2243 N N . SER A 1 282 ? -4.860 -20.627 -0.606 1.00 94.00 282 SER A N 1
ATOM 2244 C CA . SER A 1 282 ? -3.864 -20.766 0.457 1.00 94.00 282 SER A CA 1
ATOM 2245 C C . SER A 1 282 ? -2.945 -19.551 0.377 1.00 94.00 282 SER A C 1
ATOM 2247 O O . SER A 1 282 ? -1.991 -19.540 -0.400 1.00 94.00 282 SER A O 1
ATOM 2249 N N . ALA A 1 283 ? -3.327 -18.477 1.070 1.00 95.25 283 ALA A N 1
ATOM 2250 C CA . ALA A 1 283 ? -2.715 -17.165 0.902 1.00 95.25 283 ALA A CA 1
ATOM 2251 C C . ALA A 1 283 ? -2.635 -16.388 2.216 1.00 95.25 283 ALA A C 1
ATOM 2253 O O . ALA A 1 283 ? -3.477 -16.559 3.097 1.00 95.25 283 ALA A O 1
ATOM 2254 N N . ASN A 1 284 ? -1.676 -15.468 2.288 1.00 97.25 284 ASN A N 1
ATOM 2255 C CA . ASN A 1 284 ? -1.689 -14.369 3.244 1.00 97.25 284 ASN A CA 1
ATOM 2256 C C . ASN A 1 284 ? -2.336 -13.137 2.588 1.00 97.25 284 ASN A C 1
ATOM 2258 O O . ASN A 1 284 ? -1.881 -12.688 1.535 1.00 97.25 284 ASN A O 1
ATOM 2262 N N . ILE A 1 285 ? -3.420 -12.635 3.171 1.00 97.75 285 ILE A N 1
ATOM 2263 C CA . ILE A 1 285 ? -4.241 -11.556 2.626 1.00 97.75 285 ILE A CA 1
ATOM 2264 C C . ILE A 1 285 ? -4.340 -10.441 3.666 1.00 97.75 285 ILE A C 1
ATOM 2266 O O . ILE A 1 285 ? -5.027 -10.586 4.673 1.00 97.75 285 ILE A O 1
ATOM 2270 N N . ASP A 1 286 ? -3.704 -9.306 3.408 1.00 98.19 286 ASP A N 1
ATOM 2271 C CA . ASP A 1 286 ? -3.849 -8.109 4.228 1.00 98.19 286 ASP A CA 1
ATOM 2272 C C . ASP A 1 286 ? -5.025 -7.267 3.714 1.00 98.19 286 ASP A C 1
ATOM 2274 O O . ASP A 1 286 ? -4.991 -6.704 2.618 1.00 98.19 286 ASP A O 1
ATOM 2278 N N . LEU A 1 287 ? -6.099 -7.209 4.499 1.00 98.06 287 LEU A N 1
ATOM 2279 C CA . LEU A 1 287 ? -7.273 -6.368 4.262 1.00 98.06 287 LEU A CA 1
ATOM 2280 C C . LEU A 1 287 ? -7.400 -5.280 5.331 1.00 98.06 287 LEU A C 1
ATOM 2282 O O . LEU A 1 287 ? -8.476 -4.687 5.481 1.00 98.06 287 LEU A O 1
ATOM 2286 N N . SER A 1 288 ? -6.333 -4.993 6.073 1.00 95.69 288 SER A N 1
ATOM 2287 C CA . SER A 1 288 ? -6.356 -4.009 7.144 1.00 95.69 288 SER A CA 1
ATOM 2288 C C . SER A 1 288 ? -6.727 -2.609 6.634 1.00 95.69 288 SER A C 1
ATOM 2290 O O . SER A 1 288 ? -6.552 -2.259 5.466 1.00 95.69 288 SER A O 1
ATOM 2292 N N . TYR A 1 289 ? -7.307 -1.788 7.506 1.00 92.38 289 TYR A N 1
ATOM 2293 C CA . TYR A 1 289 ? -7.710 -0.413 7.194 1.00 92.38 289 TYR A CA 1
ATOM 2294 C C . TYR A 1 289 ? -8.617 -0.290 5.957 1.00 92.38 289 TYR A C 1
ATOM 2296 O O . TYR A 1 289 ? -8.420 0.575 5.105 1.00 92.38 289 TYR A O 1
ATOM 2304 N N . ASN A 1 290 ? -9.625 -1.157 5.874 1.00 95.06 290 ASN A N 1
ATOM 2305 C CA . ASN A 1 290 ? -10.703 -1.093 4.892 1.00 95.06 290 ASN A CA 1
ATOM 2306 C C . ASN A 1 290 ? -12.054 -0.770 5.569 1.00 95.06 290 ASN A C 1
ATOM 2308 O O . ASN A 1 290 ? -12.134 -0.451 6.759 1.00 95.06 290 ASN A O 1
ATOM 2312 N N . ASN A 1 291 ? -13.141 -0.836 4.800 1.00 95.12 291 ASN A N 1
ATOM 2313 C CA . ASN A 1 291 ? -14.516 -0.597 5.242 1.00 95.12 291 ASN A CA 1
ATOM 2314 C C . ASN A 1 291 ? -15.321 -1.899 5.408 1.00 95.12 291 ASN A C 1
ATOM 2316 O O . ASN A 1 291 ? -16.549 -1.889 5.261 1.00 95.12 291 ASN A O 1
ATOM 2320 N N . ILE A 1 292 ? -14.658 -3.023 5.697 1.00 96.88 292 ILE A N 1
ATOM 2321 C CA . ILE A 1 292 ? -15.319 -4.321 5.861 1.00 96.88 292 ILE A CA 1
ATOM 2322 C C . ILE A 1 292 ? -16.121 -4.310 7.164 1.00 96.88 292 ILE A C 1
ATOM 2324 O O . ILE A 1 292 ? -15.625 -3.921 8.224 1.00 96.88 292 ILE A O 1
ATOM 2328 N N . LYS A 1 293 ? -17.386 -4.731 7.077 1.00 94.88 293 LYS A N 1
ATOM 2329 C CA . LYS A 1 293 ? -18.314 -4.797 8.220 1.00 94.88 293 LYS A CA 1
ATOM 2330 C C . LYS A 1 293 ? -18.756 -6.211 8.553 1.00 94.88 293 LYS A C 1
ATOM 2332 O O . LYS A 1 293 ? -19.078 -6.492 9.702 1.00 94.88 293 LYS A O 1
ATOM 2337 N N . GLU A 1 294 ? -18.810 -7.084 7.562 1.00 94.50 294 GLU A N 1
ATOM 2338 C CA . GLU A 1 294 ? -19.296 -8.449 7.704 1.00 94.50 294 GLU A CA 1
ATOM 2339 C C . GLU A 1 294 ? -18.377 -9.379 6.923 1.00 94.50 294 GLU A C 1
ATOM 2341 O O . GLU A 1 294 ? -17.849 -9.008 5.874 1.00 94.50 294 GLU A O 1
ATOM 2346 N N . ILE A 1 295 ? -18.186 -10.582 7.455 1.00 95.56 295 ILE A N 1
ATOM 2347 C CA . ILE A 1 295 ? -17.416 -11.651 6.825 1.00 95.56 295 ILE A CA 1
ATOM 2348 C C . ILE A 1 295 ? -18.161 -12.969 7.011 1.00 95.56 295 ILE A C 1
ATOM 2350 O O . ILE A 1 295 ? -18.784 -13.198 8.051 1.00 95.56 295 ILE A O 1
ATOM 2354 N N . ASP A 1 296 ? -18.064 -13.861 6.028 1.00 93.38 296 ASP A N 1
ATOM 2355 C CA . ASP A 1 296 ? -18.547 -15.234 6.167 1.00 93.38 296 ASP A CA 1
ATOM 2356 C C . ASP A 1 296 ? -17.506 -16.079 6.912 1.00 93.38 296 ASP A C 1
ATOM 2358 O O . ASP A 1 296 ? -16.708 -16.820 6.329 1.00 93.38 296 ASP A O 1
ATOM 2362 N N . ILE A 1 297 ? -17.495 -15.923 8.236 1.00 94.94 297 ILE A N 1
ATOM 2363 C CA . ILE A 1 297 ? -16.529 -16.575 9.121 1.00 94.94 297 ILE A CA 1
ATOM 2364 C C . ILE A 1 297 ? -16.629 -18.105 9.082 1.00 94.94 297 ILE A C 1
ATOM 2366 O O . ILE A 1 297 ? -15.621 -18.795 9.232 1.00 94.94 297 ILE A O 1
ATOM 2370 N N . ASN A 1 298 ? -17.821 -18.645 8.816 1.00 92.88 298 ASN A N 1
ATOM 2371 C CA . ASN A 1 298 ? -18.042 -20.083 8.711 1.00 92.88 298 ASN A CA 1
ATOM 2372 C C . ASN A 1 298 ? -17.362 -20.652 7.470 1.00 92.88 298 ASN A C 1
ATOM 2374 O O . ASN A 1 298 ? -16.671 -21.668 7.560 1.00 92.88 298 ASN A O 1
ATOM 2378 N N . THR A 1 299 ? -17.499 -19.988 6.323 1.00 92.81 299 THR A N 1
ATOM 2379 C CA . THR A 1 299 ? -16.763 -20.387 5.121 1.00 92.81 299 THR A CA 1
ATOM 2380 C C . THR A 1 299 ? -15.258 -20.241 5.347 1.00 92.81 299 THR A C 1
ATOM 2382 O O . THR A 1 299 ? -14.527 -21.196 5.095 1.00 92.81 299 THR A O 1
ATOM 2385 N N . ILE A 1 300 ? -14.794 -19.112 5.897 1.00 94.94 300 ILE A N 1
ATOM 2386 C CA . ILE A 1 300 ? -13.363 -18.849 6.143 1.00 94.94 300 ILE A CA 1
ATOM 2387 C C . ILE A 1 300 ? -12.738 -19.908 7.060 1.00 94.94 300 ILE A C 1
ATOM 2389 O O . ILE A 1 300 ? -11.673 -20.431 6.746 1.00 94.94 300 ILE A O 1
ATOM 2393 N N . ASN A 1 301 ? -13.394 -20.281 8.162 1.00 91.94 301 ASN A N 1
ATOM 2394 C CA . ASN A 1 301 ? -12.870 -21.268 9.115 1.00 91.94 301 ASN A CA 1
ATOM 2395 C C . ASN A 1 301 ? -12.773 -22.692 8.540 1.00 91.94 301 ASN A C 1
ATOM 2397 O O . ASN A 1 301 ? -11.966 -23.493 9.019 1.00 91.94 301 ASN A O 1
ATOM 2401 N N . ASN A 1 302 ? -13.575 -23.000 7.518 1.00 91.88 302 ASN A N 1
ATOM 2402 C CA . ASN A 1 302 ? -13.564 -24.283 6.816 1.00 91.88 302 ASN A CA 1
ATOM 2403 C C . ASN A 1 302 ? -12.552 -24.340 5.656 1.00 91.88 302 ASN A C 1
ATOM 2405 O O . ASN A 1 302 ? -12.398 -25.397 5.043 1.00 91.88 302 ASN A O 1
ATOM 2409 N N . MET A 1 303 ? -11.865 -23.235 5.347 1.00 91.31 303 MET A N 1
ATOM 2410 C CA . MET A 1 303 ? -10.797 -23.208 4.343 1.00 91.31 303 MET A CA 1
ATOM 2411 C C . MET A 1 303 ? -9.496 -23.847 4.860 1.00 91.31 303 MET A C 1
ATOM 2413 O O . MET A 1 303 ? -9.373 -24.244 6.026 1.00 91.31 303 MET A O 1
ATOM 2417 N N . ASN A 1 304 ? -8.512 -23.950 3.959 1.00 77.69 304 ASN A N 1
ATOM 2418 C CA . ASN A 1 304 ? -7.159 -24.422 4.254 1.00 77.69 304 ASN A CA 1
ATOM 2419 C C . ASN A 1 304 ? -6.569 -23.697 5.489 1.00 77.69 304 ASN A C 1
ATOM 2421 O O . ASN A 1 304 ? -6.817 -22.514 5.699 1.00 77.69 304 ASN A O 1
ATOM 2425 N N . SER A 1 305 ? -5.800 -24.413 6.317 1.00 75.00 305 SER A N 1
ATOM 2426 C CA . SER A 1 305 ? -5.098 -23.869 7.491 1.00 75.00 305 SER A CA 1
ATOM 2427 C C . SER A 1 305 ? -3.972 -22.888 7.168 1.00 75.00 305 SER A C 1
ATOM 2429 O O . SER A 1 305 ? -3.493 -22.219 8.071 1.00 75.00 305 SER A O 1
ATOM 2431 N N . GLU A 1 306 ? -3.517 -22.840 5.921 1.00 90.50 306 GLU A N 1
ATOM 2432 C CA . GLU A 1 306 ? -2.485 -21.905 5.458 1.00 90.50 306 GLU A CA 1
ATOM 2433 C C . GLU A 1 306 ? -3.063 -20.541 5.022 1.00 90.50 306 GLU A C 1
ATOM 2435 O O . GLU A 1 306 ? -2.317 -19.652 4.619 1.00 90.50 306 GLU A O 1
ATOM 2440 N N . LEU A 1 307 ? -4.387 -20.355 5.103 1.00 95.44 307 LEU A N 1
ATOM 2441 C CA . LEU A 1 307 ? -5.035 -19.068 4.861 1.00 95.44 307 LEU A CA 1
ATOM 2442 C C . LEU A 1 307 ? -4.878 -18.150 6.079 1.00 95.44 307 LEU A C 1
ATOM 2444 O O . LEU A 1 307 ? -5.349 -18.479 7.166 1.00 95.44 307 LEU A O 1
ATOM 2448 N N . ARG A 1 308 ? -4.308 -16.963 5.873 1.00 96.69 308 ARG A N 1
ATOM 2449 C CA . ARG A 1 308 ? -4.280 -15.876 6.859 1.00 96.69 308 ARG A CA 1
ATOM 2450 C C . ARG A 1 308 ? -4.914 -14.629 6.255 1.00 96.69 308 ARG A C 1
ATOM 2452 O O . ARG A 1 308 ? -4.563 -14.248 5.144 1.00 96.69 308 ARG A O 1
ATOM 2459 N N . ILE A 1 309 ? -5.845 -14.009 6.973 1.00 97.75 309 ILE A N 1
ATOM 2460 C CA . ILE A 1 309 ? -6.509 -12.769 6.574 1.00 97.75 309 ILE A CA 1
ATOM 2461 C C . ILE A 1 309 ? -6.376 -11.759 7.706 1.00 97.75 309 ILE A C 1
ATOM 2463 O O . ILE A 1 309 ? -6.940 -11.966 8.783 1.00 97.75 309 I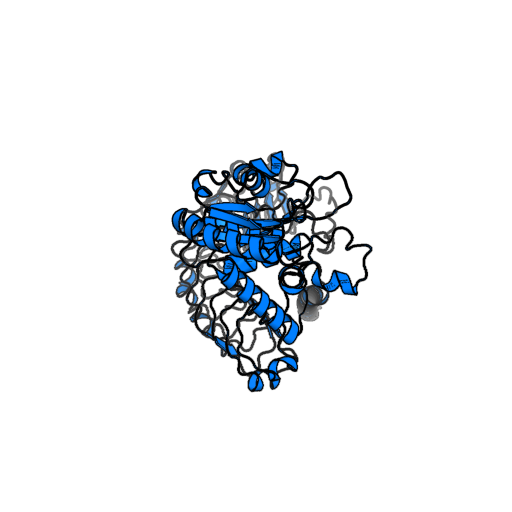LE A O 1
ATOM 2467 N N . ASP A 1 310 ? -5.676 -10.658 7.455 1.00 98.00 310 ASP A N 1
ATOM 2468 C CA . ASP A 1 310 ? -5.618 -9.554 8.404 1.00 98.00 310 ASP A CA 1
ATOM 2469 C C . ASP A 1 310 ? -6.796 -8.598 8.212 1.00 98.00 310 ASP A C 1
ATOM 2471 O O . ASP A 1 310 ? -7.068 -8.137 7.102 1.00 98.00 310 ASP A O 1
ATOM 2475 N N . LEU A 1 311 ? -7.512 -8.308 9.296 1.00 97.31 311 LEU A N 1
ATOM 2476 C CA . LEU A 1 311 ? -8.672 -7.420 9.302 1.00 97.31 311 LEU A CA 1
ATOM 2477 C C . LEU A 1 311 ? -8.506 -6.226 10.248 1.00 97.31 311 LEU A C 1
ATOM 2479 O O . LEU A 1 311 ? -9.498 -5.551 10.551 1.00 97.31 311 LEU A O 1
ATOM 2483 N N . PHE A 1 312 ? -7.286 -5.917 10.694 1.00 95.94 312 PHE A N 1
ATOM 2484 C CA . PHE A 1 312 ? -7.019 -4.770 11.560 1.00 95.94 312 PHE A CA 1
ATOM 2485 C C . PHE A 1 312 ? -7.637 -3.467 11.010 1.00 95.94 312 PHE A C 1
ATOM 2487 O O . PHE A 1 312 ? -7.799 -3.282 9.809 1.00 95.94 312 PHE A O 1
ATOM 2494 N N . GLY A 1 313 ? -8.075 -2.554 11.880 1.00 93.12 313 GLY A N 1
ATOM 2495 C CA . GLY A 1 313 ? -8.690 -1.279 11.469 1.00 93.12 313 GLY A CA 1
ATOM 2496 C C . GLY A 1 313 ? -10.078 -1.335 10.792 1.00 93.12 313 GLY A C 1
ATOM 2497 O O . GLY A 1 313 ? -10.719 -0.288 10.673 1.00 93.12 313 GLY A O 1
ATOM 2498 N N . ASN A 1 314 ? -10.596 -2.507 10.399 1.00 94.00 314 ASN A N 1
ATOM 2499 C CA . ASN A 1 314 ? -11.940 -2.633 9.815 1.00 94.00 314 ASN A CA 1
ATOM 2500 C C . ASN A 1 314 ? -13.040 -2.509 10.874 1.00 94.00 314 ASN A C 1
ATOM 2502 O O . ASN A 1 314 ? -12.934 -3.066 11.963 1.00 94.00 314 ASN A O 1
ATOM 2506 N N . ASN A 1 315 ? -14.149 -1.842 10.546 1.00 90.31 315 ASN A N 1
ATOM 2507 C CA . ASN A 1 315 ? -15.275 -1.652 11.466 1.00 90.31 315 ASN A CA 1
ATOM 2508 C C . ASN A 1 315 ? -16.249 -2.848 11.447 1.00 90.31 315 ASN A C 1
ATOM 2510 O O . ASN A 1 315 ? -17.423 -2.690 11.094 1.00 90.31 315 ASN A O 1
ATOM 2514 N N . LEU A 1 316 ? -15.740 -4.029 11.811 1.00 92.12 316 LEU A N 1
ATOM 2515 C CA . LEU A 1 316 ? -16.488 -5.286 11.832 1.00 92.12 316 LEU A CA 1
ATOM 2516 C C . LEU A 1 316 ? -17.674 -5.227 12.804 1.00 92.12 316 LEU A C 1
ATOM 2518 O O . LEU A 1 316 ? -17.567 -4.718 13.923 1.00 92.12 316 LEU A O 1
ATOM 2522 N N . SER A 1 317 ? -18.799 -5.794 12.379 1.00 90.44 317 SER A N 1
ATOM 2523 C CA . SER A 1 317 ? -19.946 -6.066 13.240 1.00 90.44 317 SER A CA 1
ATOM 2524 C C . SER A 1 317 ? -19.565 -7.082 14.315 1.00 90.44 317 SER A C 1
ATOM 2526 O O . SER A 1 317 ? -18.661 -7.901 14.126 1.00 90.44 317 SER A O 1
ATOM 2528 N N . ASP A 1 318 ? -20.259 -7.030 15.451 1.00 87.81 318 ASP A N 1
ATOM 2529 C CA . ASP A 1 318 ? -20.006 -7.963 16.543 1.00 87.81 318 ASP A CA 1
ATOM 2530 C C . ASP A 1 318 ? -20.255 -9.404 16.086 1.00 87.81 318 ASP A C 1
ATOM 2532 O O . ASP A 1 318 ? -21.359 -9.754 15.668 1.00 87.81 318 ASP A O 1
ATOM 2536 N N . ASN A 1 319 ? -19.209 -10.222 16.135 1.00 88.94 319 ASN A N 1
ATOM 2537 C CA . ASN A 1 319 ? -19.263 -11.623 15.764 1.00 88.94 319 ASN A CA 1
ATOM 2538 C C . ASN A 1 319 ? -18.221 -12.399 16.590 1.00 88.94 319 ASN A C 1
ATOM 2540 O O . ASN A 1 319 ? -17.041 -12.436 16.227 1.00 88.94 319 ASN A O 1
ATOM 2544 N N . PRO A 1 320 ? -18.635 -13.040 17.696 1.00 87.31 320 PRO A N 1
ATOM 2545 C CA . PRO A 1 320 ? -17.721 -13.742 18.589 1.00 87.31 320 PRO A CA 1
ATOM 2546 C C . PRO A 1 320 ? -17.085 -14.989 17.957 1.00 87.31 320 PRO A C 1
ATOM 2548 O O . PRO A 1 320 ? -16.090 -15.482 18.482 1.00 87.31 320 PRO A O 1
ATOM 2551 N N . GLU A 1 321 ? -17.600 -15.502 16.834 1.00 91.88 321 GLU A N 1
ATOM 2552 C CA . GLU A 1 321 ? -16.976 -16.630 16.125 1.00 91.88 321 GLU A CA 1
ATOM 2553 C C . GLU A 1 321 ? -15.607 -16.250 15.542 1.00 91.88 321 GLU A C 1
ATOM 2555 O O . GLU A 1 321 ? -14.734 -17.108 15.404 1.00 91.88 321 GLU A O 1
ATOM 2560 N N . ILE A 1 322 ? -15.384 -14.957 15.275 1.00 93.00 322 ILE A N 1
ATOM 2561 C CA . ILE A 1 322 ? -14.104 -14.432 14.784 1.00 93.00 322 ILE A CA 1
ATOM 2562 C C . ILE A 1 322 ? -12.994 -14.645 15.814 1.00 93.00 322 ILE A C 1
ATOM 2564 O O . ILE A 1 322 ? -11.875 -14.988 15.445 1.00 93.00 322 ILE A O 1
ATOM 2568 N N . LYS A 1 323 ? -13.309 -14.524 17.110 1.00 91.25 323 LYS A N 1
ATOM 2569 C CA . LYS A 1 323 ? -12.347 -14.676 18.213 1.00 91.25 323 LYS A CA 1
ATOM 2570 C C . LYS A 1 323 ? -11.613 -16.018 18.200 1.00 91.25 323 LYS A C 1
ATOM 2572 O O . LYS A 1 323 ? -10.474 -16.088 18.644 1.00 91.25 323 LYS A O 1
ATOM 2577 N N . ASN A 1 324 ? -12.270 -17.071 17.716 1.00 90.31 324 ASN A N 1
ATOM 2578 C CA . ASN A 1 324 ? -11.717 -18.425 17.678 1.00 90.31 324 ASN A CA 1
ATOM 2579 C C . ASN A 1 324 ? -11.224 -18.824 16.281 1.00 90.31 324 ASN A C 1
ATOM 2581 O O . ASN A 1 324 ? -10.895 -19.990 16.054 1.00 90.31 324 ASN A O 1
ATOM 2585 N N . SER A 1 325 ? -11.220 -17.893 15.327 1.00 93.25 325 SER A N 1
ATOM 2586 C CA . SER A 1 325 ? -10.720 -18.176 13.992 1.00 93.25 325 SER A CA 1
ATOM 2587 C C . SER A 1 325 ? -9.205 -18.332 14.005 1.00 93.25 325 SER A C 1
ATOM 2589 O O . SER A 1 325 ? -8.484 -17.493 14.526 1.00 93.25 325 SER A O 1
ATOM 2591 N N . LYS A 1 326 ? -8.724 -19.401 13.371 1.00 92.19 326 LYS A N 1
ATOM 2592 C CA . LYS A 1 326 ? -7.295 -19.618 13.093 1.00 92.19 326 LYS A CA 1
ATOM 2593 C C . LYS A 1 326 ? -6.806 -18.874 11.840 1.00 92.19 326 LYS A C 1
ATOM 2595 O O . LYS A 1 326 ? -5.605 -18.791 11.626 1.00 92.19 326 LYS A O 1
ATOM 2600 N N . ASN A 1 327 ? -7.739 -18.400 11.008 1.00 94.62 327 ASN A N 1
ATOM 2601 C CA . ASN A 1 327 ? -7.460 -17.809 9.698 1.00 94.62 327 ASN A CA 1
ATOM 2602 C C . ASN A 1 327 ? -7.586 -16.275 9.713 1.00 94.62 327 ASN A C 1
ATOM 2604 O O . ASN A 1 327 ? -7.260 -15.645 8.714 1.00 94.62 327 ASN A O 1
ATOM 2608 N N . ILE A 1 328 ? -8.078 -15.671 10.803 1.00 96.19 328 ILE A N 1
ATOM 2609 C CA . ILE A 1 328 ? -8.218 -14.215 10.948 1.00 96.19 328 ILE A CA 1
ATOM 2610 C C . ILE A 1 328 ? -7.197 -13.689 11.948 1.00 96.19 328 ILE A C 1
ATOM 2612 O O . ILE A 1 328 ? -7.092 -14.228 13.049 1.00 96.19 328 ILE A O 1
ATOM 2616 N N . THR A 1 329 ? -6.524 -12.597 11.594 1.00 96.25 329 THR A N 1
ATOM 2617 C CA . THR A 1 329 ? -5.642 -11.848 12.494 1.00 96.25 329 THR A CA 1
ATOM 2618 C C . THR A 1 329 ? -5.972 -10.364 12.525 1.00 96.25 329 THR A C 1
ATOM 2620 O O . THR A 1 329 ? -6.705 -9.845 11.682 1.00 96.25 329 THR A O 1
ATOM 2623 N N . PHE A 1 330 ? -5.437 -9.692 13.542 1.00 96.25 330 PHE A N 1
ATOM 2624 C CA . PHE A 1 330 ? -5.525 -8.249 13.714 1.00 96.25 330 PHE A CA 1
ATOM 2625 C C . PHE A 1 330 ? -4.140 -7.718 14.071 1.00 96.25 330 PHE A C 1
ATOM 2627 O O . PHE A 1 330 ? -3.839 -7.489 15.242 1.00 96.25 330 PHE A O 1
ATOM 2634 N N . THR A 1 331 ? -3.276 -7.562 13.077 1.00 93.56 331 THR A N 1
ATOM 2635 C CA . THR A 1 331 ? -1.922 -7.050 13.282 1.00 93.56 331 THR A CA 1
ATOM 2636 C C . THR A 1 331 ? -1.918 -5.527 13.157 1.00 93.56 331 THR A C 1
ATOM 2638 O O . THR A 1 331 ? -2.296 -4.971 12.130 1.00 93.56 331 THR A O 1
ATOM 2641 N N . SER A 1 332 ? -1.519 -4.845 14.231 1.00 86.31 332 SER A N 1
ATOM 2642 C CA . SER A 1 332 ? -1.388 -3.387 14.262 1.00 86.31 332 SER A CA 1
ATOM 2643 C C . SER A 1 332 ? -0.280 -2.889 13.331 1.00 86.31 332 SER A C 1
ATOM 2645 O O . SER A 1 332 ? 0.553 -3.660 12.848 1.00 86.31 332 SER A O 1
ATOM 2647 N N . LYS A 1 333 ? -0.193 -1.564 13.180 1.00 80.12 333 LYS A N 1
ATOM 2648 C CA . LYS A 1 333 ? 0.939 -0.889 12.523 1.00 80.12 333 LYS A CA 1
ATOM 2649 C C . LYS A 1 333 ? 2.280 -1.007 13.236 1.00 80.12 333 LYS A C 1
ATOM 2651 O O . LYS A 1 333 ? 3.267 -0.540 12.683 1.00 80.12 333 LYS A O 1
ATOM 2656 N N . SER A 1 334 ? 2.333 -1.618 14.413 1.00 80.31 334 SER A N 1
ATOM 2657 C CA . SER A 1 334 ? 3.563 -1.879 15.162 1.00 80.31 334 SER A CA 1
ATOM 2658 C C . SER A 1 334 ? 3.946 -3.357 15.170 1.00 80.31 334 SER A C 1
ATOM 2660 O O . SER A 1 334 ? 4.711 -3.792 16.028 1.00 80.31 334 SER A O 1
ATOM 2662 N N . THR A 1 335 ? 3.352 -4.159 14.291 1.00 86.31 335 THR A N 1
ATOM 2663 C CA . THR A 1 335 ? 3.484 -5.612 14.160 1.00 86.31 335 THR A CA 1
ATOM 2664 C C . THR A 1 335 ? 2.892 -6.396 15.326 1.00 86.31 335 THR A C 1
ATOM 2666 O O . THR A 1 335 ? 3.027 -7.616 15.402 1.00 86.31 335 THR A O 1
ATOM 2669 N N . LEU A 1 336 ? 2.187 -5.707 16.226 1.00 88.06 336 LEU A N 1
ATOM 2670 C CA . LEU A 1 336 ? 1.559 -6.315 17.383 1.00 88.06 336 LEU A CA 1
ATOM 2671 C C . LEU A 1 336 ? 0.264 -6.997 16.948 1.00 88.06 336 LEU A C 1
ATOM 2673 O O . LEU A 1 336 ? -0.698 -6.344 16.548 1.00 88.06 336 LEU A O 1
ATOM 2677 N N . GLU A 1 337 ? 0.223 -8.320 17.062 1.00 92.50 337 GLU A N 1
ATOM 2678 C CA . GLU A 1 337 ? -1.014 -9.071 16.880 1.00 92.50 337 GLU A CA 1
ATOM 2679 C C . GLU A 1 337 ? -1.922 -8.878 18.102 1.00 92.50 337 GLU A C 1
ATOM 2681 O O . GLU A 1 337 ? -1.571 -9.232 19.232 1.00 92.50 337 GLU A O 1
ATOM 2686 N N . LEU A 1 338 ? -3.089 -8.281 17.868 1.00 93.00 338 LEU A N 1
ATOM 2687 C CA . LEU A 1 338 ? -4.144 -8.113 18.855 1.00 93.00 338 LEU A CA 1
ATOM 2688 C C . LEU A 1 338 ? -5.128 -9.279 18.787 1.00 93.00 338 LEU A C 1
ATOM 2690 O O . LEU A 1 338 ? -5.482 -9.786 17.723 1.00 93.00 338 LEU A O 1
ATOM 2694 N N . THR A 1 339 ? -5.656 -9.650 19.944 1.00 94.56 339 THR A N 1
ATOM 2695 C CA . THR A 1 339 ? -6.861 -10.472 20.023 1.00 94.56 339 THR A CA 1
ATOM 2696 C C . THR A 1 339 ? -8.069 -9.713 19.468 1.00 94.56 339 THR A C 1
ATOM 2698 O O . THR A 1 339 ? -8.095 -8.482 19.424 1.00 94.56 339 THR A O 1
ATOM 2701 N N . TYR A 1 340 ? -9.125 -10.448 19.109 1.00 94.44 340 TYR A N 1
ATOM 2702 C CA . TYR A 1 340 ? -10.401 -9.861 18.681 1.00 94.44 340 TYR A CA 1
ATOM 2703 C C . TYR A 1 340 ? -10.951 -8.821 19.677 1.00 94.44 340 TYR A C 1
ATOM 2705 O O . TYR A 1 340 ? -11.415 -7.753 19.277 1.00 94.44 340 TYR A O 1
ATOM 2713 N N . ASP A 1 341 ? -10.868 -9.111 20.979 1.00 94.50 341 ASP A N 1
ATOM 2714 C CA . ASP A 1 341 ? -11.380 -8.221 22.026 1.00 94.50 341 ASP A CA 1
ATOM 2715 C C . ASP A 1 341 ? -10.515 -6.954 22.165 1.00 94.50 341 ASP A C 1
ATOM 2717 O O . ASP A 1 341 ? -11.050 -5.856 22.330 1.00 94.50 341 ASP A O 1
ATOM 2721 N N . GLU A 1 342 ? -9.189 -7.078 22.043 1.00 95.12 342 GLU A N 1
ATOM 2722 C CA . GLU A 1 342 ? -8.270 -5.933 22.035 1.00 95.12 342 GLU A CA 1
ATOM 2723 C C . GLU A 1 342 ? -8.486 -5.053 20.794 1.00 95.12 342 GLU A C 1
ATOM 2725 O O . GLU A 1 342 ? -8.605 -3.834 20.908 1.00 95.12 342 GLU A O 1
ATOM 2730 N N . HIS A 1 343 ? -8.621 -5.646 19.606 1.00 95.38 343 HIS A N 1
ATOM 2731 C CA . HIS A 1 343 ? -8.936 -4.899 18.384 1.00 95.38 343 HIS A CA 1
ATOM 2732 C C . HIS A 1 343 ? -10.267 -4.141 18.505 1.00 95.38 343 HIS A C 1
ATOM 2734 O O . HIS A 1 343 ? -10.345 -2.954 18.174 1.00 95.38 343 HIS A O 1
ATOM 2740 N N . ARG A 1 344 ? -11.302 -4.771 19.076 1.00 94.38 344 ARG A N 1
ATOM 2741 C CA . ARG A 1 344 ? -12.584 -4.116 19.388 1.00 94.38 344 ARG A CA 1
ATOM 2742 C C . ARG A 1 344 ? -12.422 -2.960 20.373 1.00 94.38 344 ARG A C 1
ATOM 2744 O O . ARG A 1 344 ? -13.015 -1.900 20.161 1.00 94.38 344 ARG A O 1
ATOM 2751 N N . ALA A 1 345 ? -11.636 -3.138 21.434 1.00 95.56 345 ALA A N 1
ATOM 2752 C CA . ALA A 1 345 ? -11.347 -2.076 22.395 1.00 95.56 345 ALA A CA 1
ATOM 2753 C C . ALA A 1 345 ? -10.639 -0.888 21.725 1.00 95.56 345 ALA A C 1
ATOM 2755 O O . ALA A 1 345 ? -11.041 0.259 21.935 1.00 95.56 345 ALA A O 1
ATOM 2756 N N . TYR A 1 346 ? -9.667 -1.160 20.850 1.00 95.56 346 TYR A N 1
ATOM 2757 C CA . TYR A 1 346 ? -9.002 -0.149 20.026 1.00 95.56 346 TYR A CA 1
ATOM 2758 C C . TYR A 1 346 ? -9.993 0.620 19.142 1.00 95.56 346 TYR A C 1
ATOM 2760 O O . TYR A 1 346 ? -10.024 1.850 19.193 1.00 95.56 346 TYR A O 1
ATOM 2768 N N . LEU A 1 347 ? -10.861 -0.066 18.391 1.00 94.38 347 LEU A N 1
ATOM 2769 C CA . LEU A 1 347 ? -11.844 0.600 17.528 1.00 94.38 347 LEU A CA 1
ATOM 2770 C C . LEU A 1 347 ? -12.828 1.457 18.323 1.00 94.38 347 LEU A C 1
ATOM 2772 O O . LEU A 1 347 ? -13.173 2.564 17.905 1.00 94.38 347 LEU A O 1
ATOM 2776 N N . ASN A 1 348 ? -13.275 0.965 19.478 1.00 94.81 348 ASN A N 1
ATOM 2777 C CA . ASN A 1 348 ? -14.137 1.725 20.373 1.00 94.81 348 ASN A CA 1
ATOM 2778 C C . ASN A 1 348 ? -13.430 2.987 20.877 1.00 94.81 348 ASN A C 1
ATOM 2780 O O . ASN A 1 348 ? -14.030 4.062 20.850 1.00 94.81 348 ASN A O 1
ATOM 2784 N N . ALA A 1 349 ? -12.159 2.884 21.273 1.00 96.38 349 ALA A N 1
ATOM 2785 C CA . ALA A 1 349 ? -11.359 4.024 21.706 1.00 96.38 349 ALA A CA 1
ATOM 2786 C C . ALA A 1 349 ? -11.135 5.040 20.573 1.00 96.38 349 ALA A C 1
ATOM 2788 O O . ALA A 1 349 ? -11.324 6.239 20.787 1.00 96.38 349 ALA A O 1
ATOM 2789 N N . LEU A 1 350 ? -10.818 4.580 19.358 1.00 95.19 350 LEU A N 1
ATOM 2790 C CA . LEU A 1 350 ? -10.646 5.427 18.174 1.00 95.19 350 LEU A CA 1
ATOM 2791 C C . LEU A 1 350 ? -11.943 6.160 17.796 1.00 95.19 350 LEU A C 1
ATOM 2793 O O . LEU A 1 350 ? -11.936 7.366 17.538 1.00 95.19 350 LEU A O 1
ATOM 2797 N N . ASN A 1 351 ? -13.072 5.448 17.775 1.00 92.88 351 ASN A N 1
ATOM 2798 C CA . ASN A 1 351 ? -14.382 6.034 17.488 1.00 92.88 351 ASN A CA 1
ATOM 2799 C C . ASN A 1 351 ? -14.801 7.023 18.584 1.00 92.88 351 ASN A C 1
ATOM 2801 O O . ASN A 1 351 ? -15.287 8.112 18.278 1.00 92.88 351 ASN A O 1
ATOM 2805 N N . HIS A 1 352 ? -14.586 6.676 19.856 1.00 93.69 352 HIS A N 1
ATOM 2806 C CA . HIS A 1 352 ? -14.864 7.563 20.982 1.00 93.69 352 HIS A CA 1
ATOM 2807 C C . HIS A 1 352 ? -14.035 8.849 20.900 1.00 93.69 352 HIS A C 1
ATOM 2809 O O . HIS A 1 352 ? -14.595 9.936 21.034 1.00 93.69 352 HIS A O 1
ATOM 2815 N N . PHE A 1 353 ? -12.732 8.739 20.618 1.00 93.12 353 PHE A N 1
ATOM 2816 C CA . PHE A 1 353 ? -11.849 9.890 20.434 1.00 93.12 353 PHE A CA 1
ATOM 2817 C C . PHE A 1 353 ? -12.382 10.826 19.343 1.00 93.12 353 PHE A C 1
ATOM 2819 O O . PHE A 1 353 ? -12.566 12.020 19.581 1.00 93.12 353 PHE A O 1
ATOM 2826 N N . ASN A 1 354 ? -12.692 10.277 18.165 1.00 92.12 354 ASN A N 1
ATOM 2827 C CA . ASN A 1 354 ? -13.204 11.058 17.042 1.00 92.12 354 ASN A CA 1
ATOM 2828 C C . ASN A 1 354 ? -14.529 11.751 17.370 1.00 92.12 354 ASN A C 1
ATOM 2830 O O . ASN A 1 354 ? -14.652 12.953 17.155 1.00 92.12 354 ASN A O 1
ATOM 2834 N N . ASN A 1 355 ? -15.485 11.030 17.958 1.00 90.38 355 ASN A N 1
ATOM 2835 C CA . ASN A 1 355 ? -16.784 11.593 18.330 1.00 90.38 355 ASN A CA 1
ATOM 2836 C C . ASN A 1 355 ? -16.665 12.687 19.401 1.00 90.38 355 ASN A C 1
ATOM 2838 O O . ASN A 1 355 ? -17.412 13.666 19.378 1.00 90.38 355 ASN A O 1
ATOM 2842 N N . LYS A 1 356 ? -15.731 12.531 20.347 1.00 88.19 356 LYS A N 1
ATOM 2843 C CA . LYS A 1 356 ? -15.508 13.503 21.419 1.00 88.19 356 LYS A CA 1
ATOM 2844 C C . LYS A 1 356 ? -14.880 14.786 20.872 1.00 88.19 356 LYS A C 1
ATOM 2846 O O . LYS A 1 356 ? -15.451 15.867 21.048 1.00 88.19 356 LYS A O 1
ATOM 2851 N N . TYR A 1 357 ? -13.755 14.674 20.166 1.00 86.94 357 TYR A N 1
ATOM 2852 C CA . TYR A 1 357 ? -12.894 15.824 19.866 1.00 86.94 357 TYR A CA 1
ATOM 2853 C C . TYR A 1 357 ? -13.043 16.388 18.453 1.00 86.94 357 TYR A C 1
ATOM 2855 O O . TYR A 1 357 ? -12.834 17.581 18.260 1.00 86.94 357 TYR A O 1
ATOM 2863 N N . ILE A 1 358 ? -13.411 15.580 17.459 1.00 88.88 358 ILE A N 1
ATOM 2864 C CA . ILE A 1 358 ? -13.398 16.006 16.057 1.00 88.88 358 ILE A CA 1
ATOM 2865 C C . ILE A 1 358 ? -14.819 16.317 15.584 1.00 88.88 358 ILE A C 1
ATOM 2867 O O . ILE A 1 358 ? -15.793 15.683 15.995 1.00 88.88 358 ILE A O 1
ATOM 2871 N N . ARG A 1 359 ? -14.957 17.346 14.744 1.00 86.62 359 ARG A N 1
ATOM 2872 C CA . ARG A 1 359 ? -16.230 17.718 14.119 1.00 86.62 359 ARG A CA 1
ATOM 2873 C C . ARG A 1 359 ? -16.140 17.570 12.596 1.00 86.62 359 ARG A C 1
ATOM 2875 O O . ARG A 1 359 ? -15.185 18.092 12.010 1.00 86.62 359 ARG A O 1
ATOM 2882 N N . PRO A 1 360 ? -17.086 16.872 11.938 1.00 86.69 360 PRO A N 1
ATOM 2883 C CA . PRO A 1 360 ? -17.018 16.614 10.497 1.00 86.69 360 PRO A CA 1
ATOM 2884 C C . PRO A 1 360 ? -16.951 17.877 9.628 1.00 86.69 360 PRO A C 1
ATOM 2886 O O . PRO A 1 360 ? -16.279 17.868 8.597 1.00 86.69 360 PRO A O 1
ATOM 2889 N N . GLU A 1 361 ? -17.608 18.958 10.052 1.00 85.88 361 GLU A N 1
ATOM 2890 C CA . GLU A 1 361 ? -17.713 20.233 9.336 1.00 85.88 361 GLU A CA 1
ATOM 2891 C C . GLU A 1 361 ? -16.456 21.108 9.408 1.00 85.88 361 GLU A C 1
ATOM 2893 O O . GLU A 1 361 ? -16.361 22.119 8.710 1.00 85.88 361 GLU A O 1
ATOM 2898 N N . TRP A 1 362 ? -15.492 20.760 10.261 1.00 86.38 362 TRP A N 1
ATOM 2899 C CA . TRP A 1 362 ? -14.245 21.508 10.354 1.00 86.38 362 TRP A CA 1
ATOM 2900 C C . TRP A 1 362 ? -13.360 21.293 9.130 1.00 86.38 362 TRP A C 1
ATOM 2902 O O . TRP A 1 362 ? -13.377 20.235 8.499 1.00 86.38 362 TRP A O 1
ATOM 2912 N N . SER A 1 363 ? -12.544 22.302 8.825 1.00 87.81 363 SER A N 1
ATOM 2913 C CA . SER A 1 363 ? -11.477 22.156 7.840 1.00 87.81 363 SER A CA 1
ATOM 2914 C C . SER A 1 363 ? -10.473 21.099 8.292 1.00 87.81 363 SER A C 1
ATOM 2916 O O . SER A 1 363 ? -10.248 20.910 9.491 1.00 87.81 363 SER A O 1
ATOM 2918 N N . ASP A 1 364 ? -9.824 20.449 7.333 1.00 91.62 364 ASP A N 1
ATOM 2919 C CA . ASP A 1 364 ? -8.871 19.371 7.611 1.00 91.62 364 ASP A CA 1
ATOM 2920 C C . ASP A 1 364 ? -7.732 19.832 8.519 1.00 91.62 364 ASP A C 1
ATOM 2922 O O . ASP A 1 364 ? -7.374 19.147 9.475 1.00 91.62 364 ASP A O 1
ATOM 2926 N N . ILE A 1 365 ? -7.254 21.065 8.324 1.00 89.62 365 ILE A N 1
ATOM 2927 C CA . ILE A 1 365 ? -6.230 21.652 9.189 1.00 89.62 365 ILE A CA 1
ATOM 2928 C C . ILE A 1 365 ? -6.684 21.778 10.650 1.00 89.62 365 ILE A C 1
ATOM 2930 O O . ILE A 1 365 ? -5.899 21.532 11.564 1.00 89.62 365 ILE A O 1
ATOM 2934 N N . LYS A 1 366 ? -7.960 22.115 10.886 1.00 86.50 366 LYS A N 1
ATOM 2935 C CA . LYS A 1 366 ? -8.523 22.204 12.239 1.00 86.50 366 LYS A CA 1
ATOM 2936 C C . LYS A 1 366 ? -8.660 20.821 12.860 1.00 86.50 366 LYS A C 1
ATOM 2938 O O . LYS A 1 366 ? -8.279 20.644 14.011 1.00 86.50 366 LYS A O 1
ATOM 2943 N N . LYS A 1 367 ? -9.160 19.840 12.106 1.00 90.75 367 LYS A N 1
ATOM 2944 C CA . LYS A 1 367 ? -9.257 18.448 12.572 1.00 90.75 367 LYS A CA 1
ATOM 2945 C C . LYS A 1 367 ? -7.878 17.905 12.955 1.00 90.75 367 LYS A C 1
ATOM 2947 O O . LYS A 1 367 ? -7.739 17.342 14.035 1.00 90.75 367 LYS A O 1
ATOM 2952 N N . ALA A 1 368 ? -6.861 18.149 12.126 1.00 92.94 368 ALA A N 1
ATOM 2953 C CA . ALA A 1 368 ? -5.491 17.734 12.400 1.00 92.94 368 ALA A CA 1
ATOM 2954 C C . ALA A 1 368 ? -4.914 18.400 13.657 1.00 92.94 368 ALA A C 1
ATOM 2956 O O . ALA A 1 368 ? -4.416 17.714 14.547 1.00 92.94 368 ALA A O 1
ATOM 2957 N N . ALA A 1 369 ? -5.060 19.722 13.785 1.00 88.62 369 ALA A N 1
ATOM 2958 C CA . ALA A 1 369 ? -4.594 20.458 14.960 1.00 88.62 369 ALA A CA 1
ATOM 2959 C C . ALA A 1 369 ? -5.261 19.976 16.259 1.00 88.62 369 ALA A C 1
ATOM 2961 O O . ALA A 1 369 ? -4.589 19.779 17.267 1.00 88.62 369 ALA A O 1
ATOM 2962 N N . ILE A 1 370 ? -6.576 19.741 16.243 1.00 86.50 370 ILE A N 1
ATOM 2963 C CA . ILE A 1 370 ? -7.288 19.244 17.425 1.00 86.50 370 ILE A CA 1
ATOM 2964 C C . ILE A 1 370 ? -6.907 17.805 17.755 1.00 86.50 370 ILE A C 1
ATOM 2966 O O . ILE A 1 370 ? -6.724 17.496 18.929 1.00 86.50 370 ILE A O 1
ATOM 2970 N N . ALA A 1 371 ? -6.762 16.932 16.757 1.00 91.75 371 ALA A N 1
ATOM 2971 C CA . ALA A 1 371 ? -6.289 15.571 16.983 1.00 91.75 371 ALA A CA 1
ATOM 2972 C C . ALA A 1 371 ? -4.904 15.568 17.647 1.00 91.75 371 ALA A C 1
ATOM 2974 O O . ALA A 1 371 ? -4.699 14.822 18.601 1.00 91.75 371 ALA A O 1
ATOM 2975 N N . TYR A 1 372 ? -4.004 16.449 17.195 1.00 91.31 372 TYR A N 1
ATOM 2976 C CA . TYR A 1 372 ? -2.668 16.620 17.762 1.00 91.31 372 TYR A CA 1
ATOM 2977 C C . TYR A 1 372 ? -2.760 17.014 19.237 1.00 91.31 372 TYR A C 1
ATOM 2979 O O . TYR A 1 372 ? -2.224 16.310 20.085 1.00 91.31 372 TYR A O 1
ATOM 2987 N N . ILE A 1 373 ? -3.515 18.076 19.550 1.00 84.44 373 ILE A N 1
ATOM 2988 C CA . ILE A 1 373 ? -3.654 18.585 20.921 1.00 84.44 373 ILE A CA 1
ATOM 2989 C C . ILE A 1 373 ? -4.333 17.558 21.831 1.00 84.44 373 ILE A C 1
ATOM 2991 O O . ILE A 1 373 ? -3.860 17.270 22.925 1.00 84.44 373 ILE A O 1
ATOM 2995 N N . ALA A 1 374 ? -5.461 16.996 21.402 1.00 86.31 374 ALA A N 1
ATOM 2996 C CA . ALA A 1 374 ? -6.233 16.084 22.232 1.00 86.31 374 ALA A CA 1
ATOM 2997 C C . ALA A 1 374 ? -5.464 14.789 22.520 1.00 86.31 374 ALA A C 1
ATOM 2999 O O . ALA A 1 374 ? -5.491 14.309 23.654 1.00 86.31 374 ALA A O 1
ATOM 3000 N N . LEU A 1 375 ? -4.757 14.227 21.536 1.00 90.12 375 LEU A N 1
ATOM 3001 C CA . LEU A 1 375 ? -4.013 12.986 21.734 1.00 90.12 375 LEU A CA 1
ATOM 3002 C C . LEU A 1 375 ? -2.819 13.187 22.679 1.00 90.12 375 LEU A C 1
ATOM 3004 O O . LEU A 1 375 ? -2.620 12.359 23.566 1.00 90.12 375 LEU A O 1
ATOM 3008 N N . SER A 1 376 ? -2.081 14.291 22.552 1.00 86.50 376 SER A N 1
ATOM 3009 C CA . SER A 1 376 ? -0.936 14.599 23.417 1.00 86.50 376 SER A CA 1
ATOM 3010 C C . SER A 1 376 ? -1.327 14.994 24.847 1.00 86.50 376 SER A C 1
ATOM 3012 O O . SER A 1 376 ? -0.534 14.799 25.767 1.00 86.50 376 SER A O 1
ATOM 3014 N N . LEU A 1 377 ? -2.539 15.526 25.043 1.00 81.62 377 LEU A N 1
ATOM 3015 C CA . LEU A 1 377 ? -3.122 15.803 26.361 1.00 81.62 377 LEU A CA 1
ATOM 3016 C C . LEU A 1 377 ? -3.588 14.542 27.087 1.00 81.62 377 LEU A C 1
ATOM 3018 O O . LEU A 1 377 ? -3.461 14.438 28.300 1.00 81.62 377 LEU A O 1
ATOM 3022 N N . ASN A 1 378 ? -4.165 13.596 26.346 1.00 84.19 378 ASN A N 1
ATOM 3023 C CA . ASN A 1 378 ? -4.883 12.459 26.926 1.00 84.19 378 ASN A CA 1
ATOM 3024 C C . ASN A 1 378 ? -4.047 11.171 26.957 1.00 84.19 378 ASN A C 1
ATOM 3026 O O . ASN A 1 378 ? -4.592 10.104 27.233 1.00 84.19 378 ASN A O 1
ATOM 3030 N N . THR A 1 379 ? -2.753 11.255 26.644 1.00 87.94 379 THR A N 1
ATOM 3031 C CA . THR A 1 379 ? -1.858 10.099 26.545 1.00 87.94 379 THR A CA 1
ATOM 3032 C C . THR A 1 379 ? -0.518 10.447 27.173 1.00 87.94 379 THR A C 1
ATOM 3034 O O . THR A 1 379 ? 0.072 11.477 26.859 1.00 87.94 379 THR A O 1
ATOM 3037 N N . LYS A 1 380 ? -0.012 9.581 28.045 1.00 88.56 380 LYS A N 1
ATOM 3038 C CA . LYS A 1 380 ? 1.280 9.736 28.708 1.00 88.56 380 LYS A CA 1
ATOM 3039 C C . LYS A 1 380 ? 2.413 9.194 27.833 1.00 88.56 380 LYS A C 1
ATOM 3041 O O . LYS A 1 380 ? 2.280 8.129 27.232 1.00 88.56 380 LYS A O 1
ATOM 3046 N N . TYR A 1 381 ? 3.546 9.895 27.812 1.00 87.00 381 TYR A N 1
ATOM 3047 C CA . TYR A 1 381 ? 4.769 9.376 27.199 1.00 87.00 381 TYR A CA 1
ATOM 3048 C C . TYR A 1 381 ? 5.472 8.398 28.145 1.00 87.00 381 TYR A C 1
ATOM 3050 O O . TYR A 1 381 ? 5.680 8.708 29.324 1.00 87.00 381 TYR A O 1
ATOM 3058 N N . LEU A 1 382 ? 5.852 7.227 27.638 1.00 84.19 382 LEU A N 1
ATOM 3059 C CA . LEU A 1 382 ? 6.556 6.205 28.410 1.00 84.19 382 LEU A CA 1
ATOM 3060 C C . LEU A 1 382 ? 8.078 6.341 28.245 1.00 84.19 382 LEU A C 1
ATOM 3062 O O . LEU A 1 382 ? 8.679 5.703 27.391 1.00 84.19 382 LEU A O 1
ATOM 3066 N N . TYR A 1 383 ? 8.707 7.185 29.068 1.00 76.25 383 TYR A N 1
ATOM 3067 C CA . TYR A 1 383 ? 10.144 7.487 28.955 1.00 76.25 383 TYR A CA 1
ATOM 3068 C C . TYR A 1 383 ? 11.071 6.315 29.302 1.00 76.25 383 TYR A C 1
ATOM 3070 O O . TYR A 1 383 ? 12.122 6.180 28.690 1.00 76.25 383 TYR A O 1
ATOM 3078 N N . ASP A 1 384 ? 10.697 5.475 30.269 1.00 70.44 384 ASP A N 1
ATOM 3079 C CA . ASP A 1 384 ? 11.558 4.399 30.781 1.00 70.44 384 ASP A CA 1
ATOM 3080 C C . ASP A 1 384 ? 11.078 3.006 30.350 1.00 70.44 384 ASP A C 1
ATOM 3082 O O . ASP A 1 384 ? 11.144 2.041 31.110 1.00 70.44 384 ASP A O 1
ATOM 3086 N N . TYR A 1 385 ? 10.549 2.894 29.126 1.00 66.06 385 TYR A N 1
ATOM 3087 C CA . TYR A 1 385 ? 10.008 1.633 28.599 1.00 66.06 385 TYR A CA 1
ATOM 3088 C C . TYR A 1 385 ? 11.064 0.512 28.515 1.00 66.06 385 TYR A C 1
ATOM 3090 O O . TYR A 1 385 ? 10.723 -0.665 28.528 1.00 66.06 385 TYR A O 1
ATOM 3098 N N . LYS A 1 386 ? 12.357 0.860 28.466 1.00 63.53 386 LYS A N 1
ATOM 3099 C CA . LYS A 1 386 ? 13.465 -0.109 28.443 1.00 63.53 386 LYS A CA 1
ATOM 3100 C C . LYS A 1 386 ? 13.729 -0.769 29.804 1.00 63.53 386 LYS A C 1
ATOM 3102 O O . LYS A 1 386 ? 14.256 -1.878 29.825 1.00 63.53 386 LYS A O 1
ATOM 3107 N N . ASN A 1 387 ? 13.362 -0.121 30.916 1.00 63.47 387 ASN A N 1
ATOM 3108 C CA . ASN A 1 387 ? 13.547 -0.655 32.274 1.00 63.47 387 ASN A CA 1
ATOM 3109 C C . ASN A 1 387 ? 12.225 -0.949 33.010 1.00 63.47 387 ASN A C 1
ATOM 3111 O O . ASN A 1 387 ? 12.255 -1.361 34.171 1.00 63.47 387 ASN A O 1
ATOM 3115 N N . THR A 1 388 ? 11.073 -0.759 32.358 1.00 63.22 388 THR A N 1
ATOM 3116 C CA . THR A 1 388 ? 9.758 -1.175 32.879 1.00 63.22 388 THR A CA 1
ATOM 3117 C C . THR A 1 388 ? 9.436 -2.621 32.501 1.00 63.22 388 THR A C 1
ATOM 3119 O O . THR A 1 388 ? 10.036 -3.198 31.595 1.00 63.22 388 THR A O 1
ATOM 3122 N N . ASP A 1 389 ? 8.501 -3.234 33.230 1.00 69.00 389 ASP A N 1
ATOM 3123 C CA . ASP A 1 389 ? 8.085 -4.619 32.997 1.00 69.00 389 ASP A CA 1
ATOM 3124 C C . ASP A 1 389 ? 7.554 -4.802 31.558 1.00 69.00 389 ASP A C 1
ATOM 3126 O O . ASP A 1 389 ? 6.802 -3.972 31.046 1.00 69.00 389 ASP A O 1
ATOM 3130 N N . LEU A 1 390 ? 7.906 -5.917 30.908 1.00 66.75 390 LEU A N 1
ATOM 3131 C CA . LEU A 1 390 ? 7.461 -6.288 29.555 1.00 66.75 390 LEU A CA 1
ATOM 3132 C C . LEU A 1 390 ? 5.931 -6.273 29.415 1.00 66.75 390 LEU A C 1
ATOM 3134 O O . LEU A 1 390 ? 5.398 -5.971 28.346 1.00 66.75 390 LEU A O 1
ATOM 3138 N N . ALA A 1 391 ? 5.211 -6.588 30.494 1.00 64.12 391 ALA A N 1
ATOM 3139 C CA . ALA A 1 391 ? 3.754 -6.516 30.516 1.00 64.12 391 ALA A CA 1
ATOM 3140 C C . ALA A 1 391 ? 3.224 -5.072 30.395 1.00 64.12 391 ALA A C 1
ATOM 3142 O O . ALA A 1 391 ? 2.174 -4.859 29.787 1.00 64.12 391 ALA A O 1
ATOM 3143 N N . GLU A 1 392 ? 3.949 -4.086 30.933 1.00 64.06 392 GLU A N 1
ATOM 3144 C CA . GLU A 1 392 ? 3.588 -2.663 30.879 1.00 64.06 392 GLU A CA 1
ATOM 3145 C C . GLU A 1 392 ? 3.947 -2.023 29.529 1.00 64.06 392 GLU A C 1
ATOM 3147 O O . GLU A 1 392 ? 3.325 -1.042 29.119 1.00 64.06 392 GLU A O 1
ATOM 3152 N N . THR A 1 393 ? 4.905 -2.600 28.798 1.00 78.19 393 THR A N 1
ATOM 3153 C CA . THR A 1 393 ? 5.452 -2.025 27.559 1.00 78.19 393 THR A CA 1
ATOM 3154 C C . THR A 1 393 ? 4.952 -2.715 26.289 1.00 78.19 393 THR A C 1
ATOM 3156 O O . THR A 1 393 ? 5.095 -2.147 25.207 1.00 78.19 393 THR A O 1
ATOM 3159 N N . LYS A 1 394 ? 4.273 -3.873 26.400 1.00 86.31 394 LYS A N 1
ATOM 3160 C CA . LYS A 1 394 ? 3.718 -4.661 25.274 1.00 86.31 394 LYS A CA 1
ATOM 3161 C C . LYS A 1 394 ? 3.030 -3.810 24.200 1.00 86.31 394 LYS A C 1
ATOM 3163 O O . LYS A 1 394 ? 3.178 -4.079 23.013 1.00 86.31 394 LYS A O 1
ATOM 3168 N N . TYR A 1 395 ? 2.246 -2.816 24.616 1.00 90.94 395 TYR A N 1
ATOM 3169 C CA . TYR A 1 395 ? 1.445 -1.988 23.710 1.00 90.94 395 TYR A CA 1
ATOM 3170 C C . TYR A 1 395 ? 2.062 -0.617 23.428 1.00 90.94 395 TYR A C 1
ATOM 3172 O O . TYR A 1 395 ? 1.485 0.134 22.645 1.00 90.94 395 TYR A O 1
ATOM 3180 N N . ALA A 1 396 ? 3.187 -0.266 24.059 1.00 89.69 396 ALA A N 1
ATOM 3181 C CA . ALA A 1 396 ? 3.725 1.095 24.053 1.00 89.69 396 ALA A CA 1
ATOM 3182 C C . ALA A 1 396 ? 4.041 1.603 22.638 1.00 89.69 396 ALA A C 1
ATOM 3184 O O . ALA A 1 396 ? 3.845 2.783 22.354 1.00 89.69 396 ALA A O 1
ATOM 3185 N N . HIS A 1 397 ? 4.448 0.694 21.753 1.00 90.75 397 HIS A N 1
ATOM 3186 C CA . HIS A 1 397 ? 4.763 0.976 20.355 1.00 90.75 397 HIS A CA 1
ATOM 3187 C C . HIS A 1 397 ? 3.544 0.962 19.419 1.00 90.75 397 HIS A C 1
ATOM 3189 O O . HIS A 1 397 ? 3.695 1.080 18.214 1.00 90.75 397 HIS A O 1
ATOM 3195 N N . SER A 1 398 ? 2.324 0.799 19.939 1.00 93.00 398 SER A N 1
ATOM 3196 C CA . SER A 1 398 ? 1.112 0.610 19.129 1.00 93.00 398 SER A CA 1
ATOM 3197 C C . SER A 1 398 ? 0.072 1.705 19.354 1.00 93.00 398 SER A C 1
ATOM 3199 O O . SER A 1 398 ? -0.044 2.289 20.435 1.00 93.00 398 SER A O 1
ATOM 3201 N N . GLU A 1 399 ? -0.779 1.906 18.353 1.00 93.12 399 GLU A N 1
ATOM 3202 C CA . GLU A 1 399 ? -1.992 2.714 18.434 1.00 93.12 399 GLU A CA 1
ATOM 3203 C C . GLU A 1 399 ? -2.941 2.237 19.547 1.00 93.12 399 GLU A C 1
ATOM 3205 O O . GLU A 1 399 ? -3.671 3.046 20.123 1.00 93.12 399 GLU A O 1
ATOM 3210 N N . TYR A 1 400 ? -2.895 0.949 19.914 1.00 95.12 400 TYR A N 1
ATOM 3211 C CA . TYR A 1 400 ? -3.607 0.416 21.076 1.00 95.12 400 TYR A CA 1
ATOM 3212 C C . TYR A 1 400 ? -3.072 1.024 22.380 1.00 95.12 400 TYR A C 1
ATOM 3214 O O . TYR A 1 400 ? -3.857 1.472 23.215 1.00 95.12 400 TYR A O 1
ATOM 3222 N N . GLY A 1 401 ? -1.750 1.102 22.553 1.00 94.06 401 GLY A N 1
ATOM 3223 C CA . GLY A 1 401 ? -1.135 1.723 23.730 1.00 94.06 401 GLY A CA 1
ATOM 3224 C C . GLY A 1 401 ? -1.560 3.180 23.890 1.00 94.06 401 GLY A C 1
ATOM 3225 O O . GLY A 1 401 ? -2.034 3.586 24.954 1.00 94.06 401 GLY A O 1
ATOM 3226 N N . ALA A 1 402 ? -1.495 3.946 22.801 1.00 94.19 402 ALA A N 1
ATOM 3227 C CA . ALA A 1 402 ? -1.867 5.356 22.813 1.00 94.19 402 ALA A CA 1
ATOM 3228 C C . ALA A 1 402 ? -3.375 5.571 23.050 1.00 94.19 402 ALA A C 1
ATOM 3230 O O . ALA A 1 402 ? -3.772 6.359 23.908 1.00 94.19 402 ALA A O 1
ATOM 3231 N N . LEU A 1 403 ? -4.245 4.861 22.325 1.00 95.31 403 LEU A N 1
ATOM 3232 C CA . LEU A 1 403 ? -5.689 5.116 22.372 1.00 95.31 403 LEU A CA 1
ATOM 3233 C C . LEU A 1 403 ? -6.401 4.407 23.524 1.00 95.31 403 LEU A C 1
ATOM 3235 O O . LEU A 1 403 ? -7.325 4.997 24.092 1.00 95.31 403 LEU A O 1
ATOM 3239 N N . VAL A 1 404 ? -6.001 3.180 23.863 1.00 95.56 404 VAL A N 1
ATOM 3240 C CA . VAL A 1 404 ? -6.656 2.350 24.886 1.00 95.56 404 VAL A CA 1
ATOM 3241 C C . VAL A 1 404 ? -5.957 2.505 26.231 1.00 95.56 404 VAL A C 1
ATOM 3243 O O . VAL A 1 404 ? -6.592 2.943 27.187 1.00 95.56 404 VAL A O 1
ATOM 3246 N N . ASN A 1 405 ? -4.652 2.226 26.301 1.00 93.50 405 ASN A N 1
ATOM 3247 C CA . ASN A 1 405 ? -3.904 2.279 27.567 1.00 93.50 405 ASN A CA 1
ATOM 3248 C C . ASN A 1 405 ? -3.525 3.705 27.992 1.00 93.50 405 ASN A C 1
ATOM 3250 O O . ASN A 1 405 ? -3.027 3.903 29.100 1.00 93.50 405 ASN A O 1
ATOM 3254 N N . LYS A 1 406 ? -3.725 4.694 27.112 1.00 92.25 406 LYS A N 1
ATOM 3255 C CA . LYS A 1 406 ? -3.337 6.096 27.326 1.00 92.25 406 LYS A CA 1
ATOM 3256 C C . LYS A 1 406 ? -1.854 6.262 27.659 1.00 92.25 406 LYS A C 1
ATOM 3258 O O . LYS A 1 406 ? -1.480 7.211 28.340 1.00 92.25 406 LYS A O 1
ATOM 3263 N N . THR A 1 407 ? -1.011 5.348 27.182 1.00 90.31 407 THR A N 1
ATOM 3264 C CA . THR A 1 407 ? 0.437 5.350 27.412 1.00 90.31 407 THR A CA 1
ATOM 3265 C C . THR A 1 407 ? 1.148 4.763 26.197 1.00 90.31 407 THR A C 1
ATOM 3267 O O . THR A 1 407 ? 0.844 3.641 25.794 1.00 90.31 407 THR A O 1
ATOM 3270 N N . ALA A 1 408 ? 2.084 5.509 25.609 1.00 91.56 408 ALA A N 1
ATOM 3271 C CA . ALA A 1 408 ? 2.811 5.095 24.408 1.00 91.56 408 ALA A CA 1
ATOM 3272 C C . ALA A 1 408 ? 4.190 5.764 24.292 1.00 91.56 408 ALA A C 1
ATOM 3274 O O . ALA A 1 408 ? 4.506 6.699 25.032 1.00 91.56 408 ALA A O 1
ATOM 3275 N N . VAL A 1 409 ? 4.991 5.286 23.340 1.00 90.94 409 VAL A N 1
ATOM 3276 C CA . VAL A 1 409 ? 6.215 5.943 22.850 1.00 90.94 409 VAL A CA 1
ATOM 3277 C C . VAL A 1 409 ? 5.991 6.489 21.433 1.00 90.94 409 VAL A C 1
ATOM 3279 O O . VAL A 1 409 ? 4.855 6.520 20.950 1.00 90.94 409 VAL A O 1
ATOM 3282 N N . CYS A 1 410 ? 7.037 7.014 20.791 1.00 91.12 410 CYS A N 1
ATOM 3283 C CA . CYS A 1 410 ? 6.911 7.878 19.616 1.00 91.12 410 CYS A CA 1
ATOM 3284 C C . CYS A 1 410 ? 6.123 7.292 18.433 1.00 91.12 410 CYS A C 1
ATOM 3286 O O . CYS A 1 410 ? 5.296 7.987 17.834 1.00 91.12 410 CYS A O 1
ATOM 3288 N N . ASP A 1 411 ? 6.308 6.016 18.123 1.00 90.38 411 ASP A N 1
ATOM 3289 C CA . ASP A 1 411 ? 5.593 5.309 17.061 1.00 90.38 411 ASP A CA 1
ATOM 3290 C C . ASP A 1 411 ? 4.138 5.011 17.438 1.00 90.38 411 ASP A C 1
ATOM 3292 O O . ASP A 1 411 ? 3.246 5.307 16.647 1.00 90.38 411 ASP A O 1
ATOM 3296 N N . GLY A 1 412 ? 3.857 4.568 18.667 1.00 93.62 412 GLY A N 1
ATOM 3297 C CA . GLY A 1 412 ? 2.489 4.366 19.154 1.00 93.62 412 GLY A CA 1
ATOM 3298 C C . GLY A 1 412 ? 1.641 5.642 19.074 1.00 93.62 412 GLY A C 1
ATOM 3299 O O . GLY A 1 412 ? 0.488 5.610 18.630 1.00 93.62 412 GLY A O 1
ATOM 3300 N N . PHE A 1 413 ? 2.234 6.792 19.417 1.00 94.38 413 PHE A N 1
ATOM 3301 C CA . PHE A 1 413 ? 1.631 8.110 19.194 1.00 94.38 413 PHE A CA 1
ATOM 3302 C C . PHE A 1 413 ? 1.394 8.397 17.706 1.00 94.38 413 PHE A C 1
ATOM 3304 O O . PHE A 1 413 ? 0.300 8.822 17.322 1.00 94.38 413 PHE A O 1
ATOM 3311 N N . SER A 1 414 ? 2.403 8.157 16.871 1.00 94.19 414 SER A N 1
ATOM 3312 C CA . SER A 1 414 ? 2.355 8.456 15.439 1.00 94.19 414 SER A CA 1
ATOM 3313 C C . SER A 1 414 ? 1.340 7.588 14.685 1.00 94.19 414 SER A C 1
ATOM 3315 O O . SER A 1 414 ? 0.638 8.085 13.796 1.00 94.19 414 SER A O 1
ATOM 3317 N N . TYR A 1 415 ? 1.197 6.312 15.056 1.00 94.62 415 TYR A N 1
ATOM 3318 C CA . TYR A 1 415 ? 0.190 5.404 14.509 1.00 94.62 415 TYR A CA 1
ATOM 3319 C C . TYR A 1 415 ? -1.222 5.828 14.915 1.00 94.62 415 TYR A C 1
ATOM 3321 O O . TYR A 1 415 ? -2.085 5.966 14.046 1.00 94.62 415 TYR A O 1
ATOM 3329 N N . ALA A 1 416 ? -1.448 6.124 16.201 1.00 96.06 416 ALA A N 1
ATOM 3330 C CA . ALA A 1 416 ? -2.745 6.599 16.680 1.00 96.06 416 ALA A CA 1
ATOM 3331 C C . ALA A 1 416 ? -3.164 7.912 16.008 1.00 96.06 416 ALA A C 1
ATOM 3333 O O . ALA A 1 416 ? -4.309 8.045 15.573 1.00 96.06 416 ALA A O 1
ATOM 3334 N N . TYR A 1 417 ? -2.239 8.867 15.879 1.00 96.31 417 TYR A N 1
ATOM 3335 C CA . TYR A 1 417 ? -2.503 10.127 15.189 1.00 96.31 417 TYR A CA 1
ATOM 3336 C C . TYR A 1 417 ? -2.863 9.893 13.717 1.00 96.31 417 TYR A C 1
ATOM 3338 O O . TYR A 1 417 ? -3.877 10.407 13.243 1.00 96.31 417 TYR A O 1
ATOM 3346 N N . SER A 1 418 ? -2.103 9.047 13.015 1.00 94.12 418 SER A N 1
ATOM 3347 C CA . SER A 1 418 ? -2.388 8.667 11.627 1.00 94.12 418 SER A CA 1
ATOM 3348 C C . SER A 1 418 ? -3.785 8.053 11.473 1.00 94.12 418 SER A C 1
ATOM 3350 O O . SER A 1 418 ? -4.527 8.431 10.564 1.00 94.12 418 SER A O 1
ATOM 3352 N N . ASP A 1 419 ? -4.184 7.164 12.383 1.00 93.88 419 ASP A N 1
ATOM 3353 C CA . ASP A 1 419 ? -5.497 6.515 12.351 1.00 93.88 419 ASP A CA 1
ATOM 3354 C C . ASP A 1 419 ? -6.642 7.501 12.610 1.00 93.88 419 ASP A C 1
ATOM 3356 O O . ASP A 1 419 ? -7.666 7.454 11.922 1.00 93.88 419 ASP A O 1
ATOM 3360 N N . ILE A 1 420 ? -6.462 8.445 13.542 1.00 95.62 420 ILE A N 1
ATOM 3361 C CA . ILE A 1 420 ? -7.417 9.536 13.776 1.00 95.62 420 ILE A CA 1
ATOM 3362 C C . ILE A 1 420 ? -7.578 10.386 12.509 1.00 95.62 420 ILE A C 1
ATOM 3364 O O . ILE A 1 420 ? -8.707 10.645 12.088 1.00 95.62 420 ILE A O 1
ATOM 3368 N N . LEU A 1 421 ? -6.479 10.803 11.874 1.00 94.81 421 LEU A N 1
ATOM 3369 C CA . LEU A 1 421 ? -6.524 11.635 10.666 1.00 94.81 421 LEU A CA 1
ATOM 3370 C C . LEU A 1 421 ? -7.201 10.915 9.496 1.00 94.81 421 LEU A C 1
ATOM 3372 O O . LEU A 1 421 ? -8.136 11.454 8.897 1.00 94.81 421 LEU A O 1
ATOM 3376 N N . ARG A 1 422 ? -6.806 9.667 9.226 1.00 88.81 422 ARG A N 1
ATOM 3377 C CA . ARG A 1 422 ? -7.362 8.866 8.125 1.00 88.81 422 ARG A CA 1
ATOM 3378 C C . ARG A 1 422 ? -8.854 8.613 8.297 1.00 88.81 422 ARG A C 1
ATOM 3380 O O . ARG A 1 422 ? -9.603 8.706 7.326 1.00 88.81 422 ARG A O 1
ATOM 3387 N N . ARG A 1 423 ? -9.321 8.391 9.533 1.00 89.38 423 ARG A N 1
ATOM 3388 C CA . ARG A 1 423 ? -10.758 8.258 9.844 1.00 89.38 423 ARG A CA 1
ATOM 3389 C C . ARG A 1 423 ? -11.564 9.507 9.471 1.00 89.38 423 ARG A C 1
ATOM 3391 O O . ARG A 1 423 ? -12.767 9.406 9.247 1.00 89.38 423 ARG A O 1
ATOM 3398 N N . ASN A 1 424 ? -10.907 10.662 9.378 1.00 90.94 424 ASN A N 1
ATOM 3399 C CA . ASN A 1 424 ? -11.497 11.940 8.992 1.00 90.94 424 ASN A CA 1
ATOM 3400 C C . ASN A 1 424 ? -11.192 12.356 7.544 1.00 90.94 424 ASN A C 1
ATOM 3402 O O . ASN A 1 424 ? -11.437 13.509 7.190 1.00 90.94 424 ASN A O 1
ATOM 3406 N N . GLY A 1 425 ? -10.686 11.443 6.708 1.00 88.25 425 GLY A N 1
ATOM 3407 C CA . GLY A 1 425 ? -10.376 11.713 5.301 1.00 88.25 425 GLY A CA 1
ATOM 3408 C C . GLY A 1 425 ? -9.077 12.489 5.075 1.00 88.25 425 GLY A C 1
ATOM 3409 O O . GLY A 1 425 ? -8.844 12.953 3.963 1.00 88.25 425 GLY A O 1
ATOM 3410 N N . ILE A 1 426 ? -8.237 12.623 6.106 1.00 91.69 426 ILE A N 1
ATOM 3411 C CA . ILE A 1 426 ? -6.960 13.335 6.034 1.00 91.69 426 ILE A CA 1
ATOM 3412 C C . ILE A 1 426 ? -5.850 12.308 5.865 1.00 91.69 426 ILE A C 1
ATOM 3414 O O . ILE A 1 426 ? -5.656 11.426 6.704 1.00 91.69 426 ILE A O 1
ATOM 3418 N N . GLU A 1 427 ? -5.109 12.427 4.771 1.00 88.69 427 GLU A N 1
ATOM 3419 C CA . GLU A 1 427 ? -3.972 11.559 4.512 1.00 88.69 427 GLU A CA 1
ATOM 3420 C C . GLU A 1 427 ? -2.842 11.849 5.504 1.00 88.69 427 GLU A C 1
ATOM 3422 O O . GLU A 1 427 ? -2.478 12.999 5.762 1.00 88.69 427 GLU A O 1
ATOM 3427 N N . SER A 1 428 ? -2.295 10.783 6.084 1.00 91.06 428 SER A N 1
ATOM 3428 C CA . SER A 1 428 ? -1.220 10.857 7.063 1.00 91.06 428 SER A CA 1
ATOM 3429 C C . SER A 1 428 ? -0.349 9.615 7.006 1.00 91.06 428 SER A C 1
ATOM 3431 O O . SER A 1 428 ? -0.845 8.494 6.872 1.00 91.06 428 SER A O 1
ATOM 3433 N N . MET A 1 429 ? 0.946 9.833 7.152 1.00 86.62 429 MET A N 1
ATOM 3434 C CA . MET A 1 429 ? 2.027 8.870 7.028 1.00 86.62 429 MET A CA 1
ATOM 3435 C C . MET A 1 429 ? 2.902 8.941 8.286 1.00 86.62 429 MET A C 1
ATOM 3437 O O . MET A 1 429 ? 2.933 9.983 8.948 1.00 86.62 429 MET A O 1
ATOM 3441 N N . VAL A 1 430 ? 3.588 7.848 8.624 1.00 88.38 430 VAL A N 1
ATOM 3442 C CA . VAL A 1 430 ? 4.557 7.789 9.732 1.00 88.38 430 VAL A CA 1
ATOM 3443 C C . VAL A 1 430 ? 5.957 7.683 9.141 1.00 88.38 430 VAL A C 1
ATOM 3445 O O . VAL A 1 430 ? 6.171 6.885 8.232 1.00 88.38 430 VAL A O 1
ATOM 3448 N N . TYR A 1 431 ? 6.873 8.494 9.655 1.00 85.62 431 TYR A N 1
ATOM 3449 C CA . TYR A 1 431 ? 8.271 8.572 9.248 1.00 85.62 431 TYR A CA 1
ATOM 3450 C C . TYR A 1 431 ? 9.177 8.298 10.435 1.00 85.62 431 TYR A C 1
ATOM 3452 O O . TYR A 1 431 ? 8.806 8.582 11.573 1.00 85.62 431 TYR A O 1
ATOM 3460 N N . TYR A 1 432 ? 10.357 7.772 10.128 1.00 84.12 432 TYR A N 1
ATOM 3461 C CA . TYR A 1 432 ? 11.381 7.395 11.088 1.00 84.12 432 TYR A CA 1
ATOM 3462 C C . TYR A 1 432 ? 12.705 8.050 10.707 1.00 84.12 432 TYR A C 1
ATOM 3464 O O . TYR A 1 432 ? 13.008 8.195 9.523 1.00 84.12 432 TYR A O 1
ATOM 3472 N N . GLY A 1 433 ? 13.484 8.444 11.705 1.00 79.25 433 GLY A N 1
ATOM 3473 C CA . GLY A 1 433 ? 14.800 9.055 11.529 1.00 79.25 433 GLY A CA 1
ATOM 3474 C C . GLY A 1 433 ? 15.416 9.415 12.874 1.00 79.25 433 GLY A C 1
ATOM 3475 O O . GLY A 1 433 ? 14.841 9.101 13.917 1.00 79.25 433 GLY A O 1
ATOM 3476 N N . ASP A 1 434 ? 16.564 10.086 12.867 1.00 76.56 434 ASP A N 1
ATOM 3477 C CA . ASP A 1 434 ? 17.247 10.434 14.112 1.00 76.56 434 ASP A CA 1
ATOM 3478 C C . ASP A 1 434 ? 16.790 11.790 14.639 1.00 76.56 434 ASP A C 1
ATOM 3480 O O . ASP A 1 434 ? 16.581 12.761 13.900 1.00 76.56 434 ASP A O 1
ATOM 3484 N N . TYR A 1 435 ? 16.716 11.866 15.962 1.00 72.12 435 TYR A N 1
ATOM 3485 C CA . TYR A 1 435 ? 16.516 13.100 16.697 1.00 72.12 435 TYR A CA 1
ATOM 3486 C C . TYR A 1 435 ? 17.630 13.252 17.740 1.00 72.12 435 TYR A C 1
ATOM 3488 O O . TYR A 1 435 ? 17.720 12.458 18.667 1.00 72.12 435 TYR A O 1
ATOM 3496 N N . ASP A 1 436 ? 18.460 14.293 17.591 1.00 64.38 436 ASP A N 1
ATOM 3497 C CA . ASP A 1 436 ? 19.585 14.626 18.486 1.00 64.38 436 ASP A CA 1
ATOM 3498 C C . ASP A 1 436 ? 20.626 13.489 18.645 1.00 64.38 436 ASP A C 1
ATOM 3500 O O . ASP A 1 436 ? 20.644 12.758 19.630 1.00 64.38 436 ASP A O 1
ATOM 3504 N N . SER A 1 437 ? 21.555 13.394 17.684 1.00 51.41 437 SER A N 1
ATOM 3505 C CA . SER A 1 437 ? 22.602 12.361 17.513 1.00 51.41 437 SER A CA 1
ATOM 3506 C C . SER A 1 437 ? 23.669 12.251 18.630 1.00 51.41 437 SER A C 1
ATOM 3508 O O . SER A 1 437 ? 24.824 11.918 18.353 1.00 51.41 437 SER A O 1
ATOM 3510 N N . THR A 1 438 ? 23.358 12.628 19.871 1.00 46.78 438 THR A N 1
ATOM 3511 C CA . THR A 1 438 ? 24.307 12.682 21.001 1.00 46.78 438 THR A CA 1
ATOM 3512 C C . THR A 1 438 ? 24.032 11.655 22.100 1.00 46.78 438 THR A C 1
ATOM 3514 O O . THR A 1 438 ? 24.842 11.533 23.019 1.00 46.78 438 THR A O 1
ATOM 3517 N N . THR A 1 439 ? 22.952 10.880 21.993 1.00 46.03 439 THR A N 1
ATOM 3518 C CA . THR A 1 439 ? 22.624 9.771 22.900 1.00 46.03 439 THR A CA 1
ATOM 3519 C C . THR A 1 439 ? 22.143 8.575 22.083 1.00 46.03 439 THR A C 1
ATOM 3521 O O . THR A 1 439 ? 21.291 8.761 21.225 1.00 46.03 439 THR A O 1
ATOM 3524 N N . ASP A 1 440 ? 22.733 7.403 22.340 1.00 48.22 440 ASP A N 1
ATOM 3525 C CA . ASP A 1 440 ? 22.499 6.079 21.733 1.00 48.22 440 ASP A CA 1
ATOM 3526 C C . ASP A 1 440 ? 21.256 5.937 20.823 1.00 48.22 440 ASP A C 1
ATOM 3528 O O . ASP A 1 440 ? 20.137 5.939 21.324 1.00 48.22 440 ASP A O 1
ATOM 3532 N N . ASP A 1 441 ? 21.489 5.757 19.513 1.00 51.25 441 ASP A N 1
ATOM 3533 C CA . ASP A 1 441 ? 20.725 5.000 18.492 1.00 51.25 441 ASP A CA 1
ATOM 3534 C C . ASP A 1 441 ? 19.194 4.801 18.658 1.00 51.25 441 ASP A C 1
ATOM 3536 O O . ASP A 1 441 ? 18.663 3.741 18.317 1.00 51.25 441 ASP A O 1
ATOM 3540 N N . GLU A 1 442 ? 18.434 5.774 19.163 1.00 62.56 442 GLU A N 1
ATOM 3541 C CA . GLU A 1 442 ? 16.970 5.676 19.195 1.00 62.56 442 GLU A CA 1
ATOM 3542 C C . GLU A 1 442 ? 16.356 6.314 17.949 1.00 62.56 442 GLU A C 1
ATOM 3544 O O . GLU A 1 442 ? 16.225 7.533 17.836 1.00 62.56 442 GLU A O 1
ATOM 3549 N N . THR A 1 443 ? 15.939 5.460 17.012 1.00 76.75 443 THR A N 1
ATOM 3550 C CA . THR A 1 443 ? 15.080 5.865 15.901 1.00 76.75 443 THR A CA 1
ATOM 3551 C C . THR A 1 443 ? 13.811 6.526 16.441 1.00 76.75 443 THR A C 1
ATOM 3553 O O . THR A 1 443 ? 13.045 5.923 17.195 1.00 76.75 443 THR A O 1
ATOM 3556 N N . HIS A 1 444 ? 13.560 7.756 16.007 1.00 86.38 444 HIS A N 1
ATOM 3557 C CA . HIS A 1 444 ? 12.406 8.549 16.396 1.00 86.38 444 HIS A CA 1
ATOM 3558 C C . HIS A 1 444 ? 11.319 8.527 15.323 1.00 86.38 444 HIS A C 1
ATOM 3560 O O . HIS A 1 444 ? 11.622 8.622 14.135 1.00 86.38 444 HIS A O 1
ATOM 3566 N N . ALA A 1 445 ? 10.053 8.440 15.738 1.00 88.25 445 ALA A N 1
ATOM 3567 C CA . ALA A 1 445 ? 8.904 8.420 14.838 1.00 88.25 445 ALA A CA 1
ATOM 3568 C C . ALA A 1 445 ? 8.103 9.729 14.898 1.00 88.25 445 ALA A C 1
ATOM 3570 O O . ALA A 1 445 ? 7.798 10.236 15.980 1.00 88.25 445 ALA A O 1
ATOM 3571 N N . TRP A 1 446 ? 7.710 10.244 13.735 1.00 91.38 446 TRP A N 1
ATOM 3572 C CA . TRP A 1 446 ? 6.803 11.389 13.599 1.00 91.38 446 TRP A CA 1
ATOM 3573 C C . TRP A 1 446 ? 5.866 11.203 12.402 1.00 91.38 446 TRP A C 1
ATOM 3575 O O . TRP A 1 446 ? 5.934 10.215 11.672 1.00 91.38 446 TRP A O 1
ATOM 3585 N N . ASN A 1 447 ? 4.977 12.167 12.159 1.00 92.75 447 ASN A N 1
ATOM 3586 C CA . ASN A 1 447 ? 4.027 12.110 11.056 1.00 92.75 447 ASN A CA 1
ATOM 3587 C C . ASN A 1 447 ? 4.308 13.132 9.956 1.00 92.75 447 ASN A C 1
ATOM 3589 O O . ASN A 1 447 ? 4.732 14.257 10.219 1.00 92.75 447 ASN A O 1
ATOM 3593 N N . VAL A 1 448 ? 3.937 12.785 8.726 1.00 92.50 448 VAL A N 1
ATOM 3594 C CA . VAL A 1 448 ? 3.637 13.769 7.679 1.00 92.50 448 VAL A CA 1
ATOM 3595 C C . VAL A 1 448 ? 2.167 13.634 7.322 1.00 92.50 448 VAL A C 1
ATOM 3597 O O . VAL A 1 448 ? 1.682 12.527 7.097 1.00 92.50 448 VAL A O 1
ATOM 3600 N N . PHE A 1 449 ? 1.438 14.743 7.302 1.00 93.50 449 PHE A N 1
ATOM 3601 C CA . PHE A 1 449 ? 0.038 14.772 6.881 1.00 93.50 449 PHE A CA 1
ATOM 3602 C C . PHE A 1 449 ? -0.153 15.736 5.718 1.00 93.50 449 PHE A C 1
ATOM 3604 O O . PHE A 1 449 ? 0.636 16.666 5.540 1.00 93.50 449 PHE A O 1
ATOM 3611 N N . TYR A 1 450 ? -1.200 15.507 4.931 1.00 90.44 450 TYR A N 1
ATOM 3612 C CA . TYR A 1 450 ? -1.459 16.280 3.724 1.00 90.44 450 TYR A CA 1
ATOM 3613 C C . TYR A 1 450 ? -2.692 17.154 3.888 1.00 90.44 450 TYR A C 1
ATOM 3615 O O . TYR A 1 450 ? -3.760 16.682 4.270 1.00 90.44 450 TYR A O 1
ATOM 3623 N N . ILE A 1 451 ? -2.544 18.430 3.543 1.00 89.31 451 ILE A N 1
ATOM 3624 C CA . ILE A 1 451 ? -3.648 19.385 3.411 1.00 89.31 451 ILE A CA 1
ATOM 3625 C C . ILE A 1 451 ? -3.601 19.917 1.988 1.00 89.31 451 ILE A C 1
ATOM 3627 O O . ILE A 1 451 ? -2.556 20.395 1.551 1.00 89.31 451 ILE A O 1
ATOM 3631 N N . ASP A 1 452 ? -4.702 19.806 1.245 1.00 85.19 452 ASP A N 1
ATOM 3632 C CA . ASP A 1 452 ? -4.765 20.201 -0.168 1.00 85.19 452 ASP A CA 1
ATOM 3633 C C . ASP A 1 452 ? -3.612 19.606 -1.011 1.00 85.19 452 ASP A C 1
ATOM 3635 O O . ASP A 1 452 ? -3.012 20.281 -1.848 1.00 85.19 452 ASP A O 1
ATOM 3639 N N . SER A 1 453 ? -3.283 18.328 -0.771 1.00 81.81 453 SER A N 1
ATOM 3640 C CA . SER A 1 453 ? -2.155 17.593 -1.387 1.00 81.81 453 SER A CA 1
ATOM 3641 C C . SER A 1 453 ? -0.755 18.148 -1.082 1.00 81.81 453 SER A C 1
ATOM 3643 O O . SER A 1 453 ? 0.218 17.737 -1.710 1.00 81.81 453 SER A O 1
ATOM 3645 N N . LYS A 1 454 ? -0.622 19.071 -0.124 1.00 89.12 454 LYS A N 1
ATOM 3646 C CA . LYS A 1 454 ? 0.675 19.567 0.347 1.00 89.12 454 LYS A CA 1
ATOM 3647 C C . LYS A 1 454 ? 1.090 18.833 1.623 1.00 89.12 454 LYS A C 1
ATOM 3649 O O . LYS A 1 454 ? 0.282 18.793 2.553 1.00 89.12 454 LYS A O 1
ATOM 3654 N N . PRO A 1 455 ? 2.313 18.283 1.680 1.00 91.56 455 PRO A N 1
ATOM 3655 C CA . PRO A 1 455 ? 2.819 17.565 2.843 1.00 91.56 455 PRO A CA 1
ATOM 3656 C C . PRO A 1 455 ? 3.305 18.533 3.930 1.00 91.56 455 PRO A C 1
ATOM 3658 O O . PRO A 1 455 ? 3.888 19.580 3.629 1.00 91.56 455 PRO A O 1
ATOM 3661 N N . TYR A 1 456 ? 3.089 18.161 5.193 1.00 93.44 456 TYR A N 1
ATOM 3662 C CA . TYR A 1 456 ? 3.586 18.886 6.361 1.00 93.44 456 TYR A CA 1
ATOM 3663 C C . TYR A 1 456 ? 4.022 17.942 7.481 1.00 93.44 456 TYR A C 1
ATOM 3665 O O . TYR A 1 456 ? 3.278 17.035 7.858 1.00 93.44 456 TYR A O 1
ATOM 3673 N N . HIS A 1 457 ? 5.184 18.213 8.077 1.00 93.00 457 HIS A N 1
ATOM 3674 C CA . HIS A 1 457 ? 5.674 17.472 9.236 1.00 93.00 457 HIS A CA 1
ATOM 3675 C C . HIS A 1 457 ? 4.885 17.785 10.508 1.00 93.00 457 HIS A C 1
ATOM 3677 O O . HIS A 1 457 ? 4.432 18.912 10.731 1.00 93.00 457 HIS A O 1
ATOM 3683 N N . CYS A 1 458 ? 4.770 16.784 11.372 1.00 92.69 458 CYS A N 1
ATOM 3684 C CA . CYS A 1 458 ? 4.106 16.862 12.657 1.00 92.69 458 CYS A CA 1
ATOM 3685 C C . CYS A 1 458 ? 4.763 15.904 13.652 1.00 92.69 458 CYS A C 1
ATOM 3687 O O . CYS A 1 458 ? 4.644 14.693 13.486 1.00 92.69 458 CYS A O 1
ATOM 3689 N N . ASP A 1 459 ? 5.393 16.431 14.701 1.00 91.38 459 ASP A N 1
ATOM 3690 C CA . ASP A 1 459 ? 5.875 15.613 15.820 1.00 91.38 459 ASP A CA 1
ATOM 3691 C C . ASP A 1 459 ? 5.061 15.905 17.084 1.00 91.38 459 ASP A C 1
ATOM 3693 O O . ASP A 1 459 ? 5.216 16.942 17.733 1.00 91.38 459 ASP A O 1
ATOM 3697 N N . ILE A 1 460 ? 4.173 14.969 17.417 1.00 88.56 460 ILE A N 1
ATOM 3698 C CA . ILE A 1 460 ? 3.281 15.047 18.576 1.00 88.56 460 ILE A CA 1
ATOM 3699 C C . ILE A 1 460 ? 3.997 14.822 19.910 1.00 88.56 460 ILE A C 1
ATOM 3701 O O . ILE A 1 460 ? 3.569 15.334 20.944 1.00 88.56 460 ILE A O 1
ATOM 3705 N N . THR A 1 461 ? 5.109 14.095 19.902 1.00 87.00 461 THR A N 1
ATOM 3706 C CA . THR A 1 461 ? 5.765 13.592 21.115 1.00 87.00 461 THR A CA 1
ATOM 3707 C C . THR A 1 461 ? 6.526 14.682 21.865 1.00 87.00 461 THR A C 1
ATOM 3709 O O . THR A 1 461 ? 6.620 14.651 23.092 1.00 87.00 461 THR A O 1
ATOM 3712 N N . GLN A 1 462 ? 6.978 15.723 21.155 1.00 82.19 462 GLN A N 1
ATOM 3713 C CA . GLN A 1 462 ? 7.787 16.815 21.712 1.00 82.19 462 GLN A CA 1
ATOM 3714 C C . GLN A 1 462 ? 7.085 17.611 22.817 1.00 82.19 462 GLN A C 1
ATOM 3716 O O . GLN A 1 462 ? 7.749 18.322 23.586 1.00 82.19 462 GLN A O 1
ATOM 3721 N N . ARG A 1 463 ? 5.751 17.532 22.892 1.00 72.19 463 ARG A N 1
ATOM 3722 C CA . ARG A 1 463 ? 4.913 18.289 23.833 1.00 72.19 463 ARG A CA 1
ATOM 3723 C C . ARG A 1 463 ? 4.026 17.414 24.727 1.00 72.19 463 ARG A C 1
ATOM 3725 O O . ARG A 1 463 ? 3.251 17.962 25.511 1.00 72.19 463 ARG A O 1
ATOM 3732 N N . VAL A 1 464 ? 4.164 16.088 24.675 1.00 73.12 464 VAL A N 1
ATOM 3733 C CA . VAL A 1 464 ? 3.439 15.180 25.579 1.00 73.12 464 VAL A CA 1
ATOM 3734 C C . VAL A 1 464 ? 3.881 15.419 27.026 1.00 73.12 464 VAL A C 1
ATOM 3736 O O . VAL A 1 464 ? 5.071 15.548 27.301 1.00 73.12 464 VAL A O 1
ATOM 3739 N N . GLY A 1 465 ? 2.925 15.515 27.954 1.00 60.25 465 GLY A N 1
ATOM 3740 C CA . GLY A 1 465 ? 3.189 15.647 29.395 1.00 60.25 465 GLY A CA 1
ATOM 3741 C C . GLY A 1 465 ? 3.782 16.985 29.864 1.00 60.25 465 GLY A C 1
ATOM 3742 O O . GLY A 1 465 ? 3.893 17.203 31.063 1.00 60.25 465 GLY A O 1
ATOM 3743 N N . LYS A 1 466 ? 4.116 17.921 28.965 1.00 61.12 466 LYS A N 1
ATOM 3744 C CA . LYS A 1 466 ? 4.776 19.203 29.304 1.00 61.12 466 LYS A CA 1
ATOM 3745 C C . LYS A 1 466 ? 3.827 20.317 29.778 1.00 61.12 466 LYS A C 1
ATOM 3747 O O . LYS A 1 466 ? 4.184 21.487 29.722 1.00 61.12 466 LYS A O 1
ATOM 3752 N N . ILE A 1 467 ? 2.616 19.975 30.213 1.00 55.81 467 ILE A N 1
ATOM 3753 C CA . ILE A 1 467 ? 1.599 20.956 30.639 1.00 55.81 467 ILE A CA 1
ATOM 3754 C C . ILE A 1 467 ? 1.553 21.106 32.158 1.00 55.81 467 ILE A C 1
ATOM 3756 O O . ILE A 1 467 ? 1.149 22.151 32.654 1.00 55.81 467 ILE A O 1
ATOM 3760 N N . SER A 1 468 ? 2.035 20.116 32.912 1.00 49.03 468 SER A N 1
ATOM 3761 C CA . SER A 1 468 ? 1.940 20.125 34.374 1.00 49.03 468 SER A CA 1
ATOM 3762 C C . SER A 1 468 ? 2.909 21.082 35.082 1.00 49.03 468 SER A C 1
ATOM 3764 O O . SER A 1 468 ? 2.811 21.220 36.296 1.00 49.03 468 SER A O 1
ATOM 3766 N N . GLU A 1 469 ? 3.834 21.744 34.377 1.00 44.25 469 GLU A N 1
ATOM 3767 C CA . GLU A 1 469 ? 4.832 22.628 35.009 1.00 44.25 469 GLU A CA 1
ATOM 3768 C C . GLU A 1 469 ? 4.652 24.125 34.706 1.00 44.25 469 GLU A C 1
ATOM 3770 O O . GLU A 1 469 ? 5.159 24.958 35.457 1.00 44.25 469 GLU A O 1
ATOM 3775 N N . GLU A 1 470 ? 3.889 24.505 33.677 1.00 49.38 470 GLU A N 1
ATOM 3776 C CA . GLU A 1 470 ? 3.671 25.913 33.326 1.00 49.38 470 GLU A CA 1
ATOM 3777 C C . GLU A 1 470 ? 2.178 26.255 33.349 1.00 49.38 470 GLU A C 1
ATOM 3779 O O . GLU A 1 470 ? 1.401 25.836 32.494 1.00 49.38 470 GLU A O 1
ATOM 3784 N N . ILE A 1 471 ? 1.765 27.062 34.331 1.00 48.88 471 ILE A N 1
ATOM 3785 C CA . ILE A 1 471 ? 0.433 27.671 34.339 1.00 48.88 471 ILE A CA 1
ATOM 3786 C C . ILE A 1 471 ? 0.433 28.789 33.293 1.00 48.88 471 ILE A C 1
ATOM 3788 O O . ILE A 1 471 ? 0.984 29.872 33.512 1.00 48.88 471 ILE A O 1
ATOM 3792 N N . TYR A 1 472 ? -0.193 28.538 32.147 1.00 50.84 472 TYR A N 1
ATOM 3793 C CA . TYR A 1 472 ? -0.407 29.562 31.131 1.00 50.84 472 TYR A CA 1
ATOM 3794 C C . TYR A 1 472 ? -1.653 30.379 31.477 1.00 50.84 472 TYR A C 1
ATOM 3796 O O . TYR A 1 472 ? -2.780 29.923 31.318 1.00 50.84 472 TYR A O 1
ATOM 3804 N N . TYR A 1 473 ? -1.451 31.624 31.906 1.00 47.16 473 TYR A N 1
ATOM 3805 C CA . TYR A 1 473 ? -2.536 32.603 32.056 1.00 47.16 473 TYR A CA 1
ATOM 3806 C C . TYR A 1 473 ? -3.008 33.181 30.706 1.00 47.16 473 TYR A C 1
ATOM 3808 O O . TYR A 1 473 ? -4.021 33.875 30.654 1.00 47.16 473 TYR A O 1
ATOM 3816 N N . ASP A 1 474 ? -2.273 32.906 29.620 1.00 58.78 474 ASP A N 1
ATOM 3817 C CA . ASP A 1 474 ? -2.577 33.335 28.253 1.00 58.78 474 ASP A CA 1
ATOM 3818 C C . ASP A 1 474 ? -2.708 32.116 27.329 1.00 58.78 474 ASP A C 1
ATOM 3820 O O . ASP A 1 474 ? -1.722 31.457 26.981 1.00 58.78 474 ASP A O 1
ATOM 3824 N N . THR A 1 475 ? -3.943 31.836 26.910 1.00 59.28 475 THR A N 1
ATOM 3825 C CA . THR A 1 475 ? -4.289 30.727 26.013 1.00 59.28 475 THR A CA 1
ATOM 3826 C C . THR A 1 475 ? -3.632 30.850 24.638 1.00 59.28 475 THR A C 1
ATOM 3828 O O . THR A 1 475 ? -3.395 29.838 23.984 1.00 59.28 475 THR A O 1
ATOM 3831 N N . ASN A 1 476 ? -3.304 32.062 24.176 1.00 63.00 476 ASN A N 1
ATOM 3832 C CA . ASN A 1 476 ? -2.647 32.243 22.879 1.00 63.00 476 ASN A CA 1
ATOM 3833 C C . ASN A 1 476 ? -1.181 31.816 22.939 1.00 63.00 476 ASN A C 1
ATOM 3835 O O . ASN A 1 476 ? -0.706 31.134 22.034 1.00 63.00 476 ASN A O 1
ATOM 3839 N N . LYS A 1 477 ? -0.483 32.151 24.029 1.00 64.81 477 LYS A N 1
ATOM 3840 C CA . LYS A 1 477 ? 0.912 31.743 24.225 1.00 64.81 477 LYS A CA 1
ATOM 3841 C C . LYS A 1 477 ? 1.037 30.227 24.393 1.00 64.81 477 LYS A C 1
ATOM 3843 O O . LYS A 1 477 ? 1.886 29.619 23.749 1.00 64.81 477 LYS A O 1
ATOM 3848 N N . PHE A 1 478 ? 0.141 29.615 25.177 1.00 65.75 478 PHE A N 1
ATOM 3849 C CA . PHE A 1 478 ? 0.042 28.154 25.266 1.00 65.75 478 PHE A CA 1
ATOM 3850 C C . PHE A 1 478 ? -0.105 27.529 23.875 1.00 65.75 478 PHE A C 1
ATOM 3852 O O . PHE A 1 478 ? 0.609 26.590 23.536 1.00 65.75 478 PHE A O 1
ATOM 3859 N N . PHE A 1 479 ? -0.998 28.083 23.048 1.00 70.38 479 PHE A N 1
ATOM 3860 C CA . PHE A 1 479 ? -1.246 27.573 21.705 1.00 70.38 479 PHE A CA 1
ATOM 3861 C C . PHE A 1 479 ? -0.000 27.606 20.818 1.00 70.38 479 PHE A C 1
ATOM 3863 O O . PHE A 1 479 ? 0.345 26.604 20.193 1.00 70.38 479 PHE A O 1
ATOM 3870 N N . GLU A 1 480 ? 0.669 28.760 20.759 1.00 71.00 480 GLU A N 1
ATOM 3871 C CA . GLU A 1 480 ? 1.876 28.953 19.954 1.00 71.00 480 GLU A CA 1
ATOM 3872 C C . GLU A 1 480 ? 2.984 27.983 20.374 1.00 71.00 480 GLU A C 1
ATOM 3874 O O . GLU A 1 480 ? 3.624 27.357 19.523 1.00 71.00 480 GLU A O 1
ATOM 3879 N N . ASP A 1 481 ? 3.160 27.795 21.682 1.00 73.06 481 ASP A N 1
ATOM 3880 C CA . ASP A 1 481 ? 4.149 26.874 22.222 1.00 73.06 481 ASP A CA 1
ATOM 3881 C C . ASP A 1 481 ? 3.787 25.412 21.926 1.00 73.06 481 ASP A C 1
ATOM 3883 O O . ASP A 1 481 ? 4.637 24.642 21.456 1.00 73.06 481 ASP A O 1
ATOM 3887 N N . TYR A 1 482 ? 2.537 25.012 22.141 1.00 77.69 482 TYR A N 1
ATOM 3888 C CA . TYR A 1 482 ? 2.099 23.627 21.976 1.00 77.69 482 TYR A CA 1
ATOM 3889 C C . TYR A 1 482 ? 2.102 23.176 20.507 1.00 77.69 482 TYR A C 1
ATOM 3891 O O . TYR A 1 482 ? 2.497 22.053 20.188 1.00 77.69 482 TYR A O 1
ATOM 3899 N N . MET A 1 483 ? 1.775 24.091 19.591 1.00 82.25 483 MET A N 1
ATOM 3900 C CA . MET A 1 483 ? 1.765 23.869 18.140 1.00 82.25 483 MET A CA 1
ATOM 3901 C C . MET A 1 483 ? 3.147 24.050 17.483 1.00 82.25 483 MET A C 1
ATOM 3903 O O . MET A 1 483 ? 3.275 24.029 16.25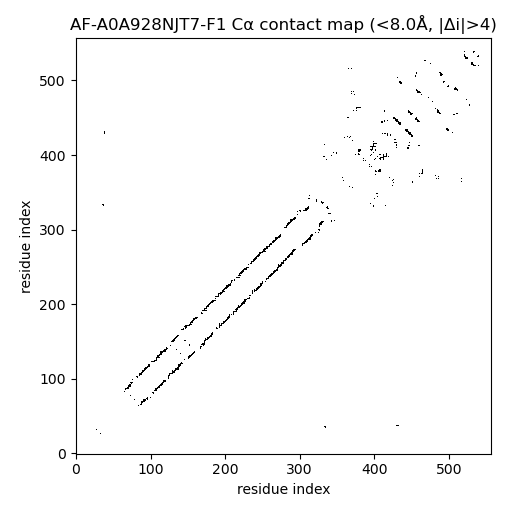1 1.00 82.25 483 MET A O 1
ATOM 3907 N N . LYS A 1 484 ? 4.214 24.202 18.283 1.00 85.75 484 LYS A N 1
ATOM 3908 C CA . LYS A 1 484 ? 5.586 24.428 17.799 1.00 85.75 484 LYS A CA 1
ATOM 3909 C C . LYS A 1 484 ? 6.094 23.350 16.840 1.00 85.75 484 LYS A C 1
ATOM 3911 O O . LYS A 1 484 ? 6.908 23.685 15.991 1.00 85.75 484 LYS A O 1
ATOM 3916 N N . PHE A 1 485 ? 5.621 22.109 16.931 1.00 89.00 485 PHE A N 1
ATOM 3917 C CA . PHE A 1 485 ? 6.038 21.003 16.052 1.00 89.00 485 PHE A CA 1
ATOM 3918 C C . PHE A 1 485 ? 4.927 20.516 15.115 1.00 89.00 485 PHE A C 1
ATOM 3920 O O . PHE A 1 485 ? 5.087 19.507 14.438 1.00 89.00 485 PHE A O 1
ATOM 3927 N N . PHE A 1 486 ? 3.821 21.259 15.023 1.00 91.69 486 PHE A N 1
ATOM 3928 C CA . PHE A 1 486 ? 2.721 20.971 14.110 1.00 91.69 486 PHE A CA 1
ATOM 3929 C C . PHE A 1 486 ? 2.873 21.741 12.791 1.00 91.69 486 PHE A C 1
ATOM 3931 O O . PHE A 1 486 ? 3.072 22.964 12.789 1.00 91.69 486 PHE A O 1
ATOM 3938 N N . GLY A 1 487 ? 2.733 21.038 11.667 1.00 92.19 487 GLY A N 1
ATOM 3939 C CA . GLY A 1 487 ? 2.627 21.631 10.336 1.00 92.19 487 GLY A CA 1
ATOM 3940 C C . GLY A 1 487 ? 3.919 22.291 9.842 1.00 92.19 487 GLY A C 1
ATOM 3941 O O . GLY A 1 487 ? 3.903 23.478 9.507 1.00 92.19 487 GLY A O 1
ATOM 3942 N N . LYS A 1 488 ? 5.049 21.577 9.873 1.00 92.88 488 LYS A N 1
ATOM 3943 C CA . LYS A 1 488 ? 6.392 22.142 9.654 1.00 92.88 488 LYS A CA 1
ATOM 3944 C C . LYS A 1 488 ? 7.041 21.729 8.333 1.00 92.88 488 LYS A C 1
ATOM 3946 O O . LYS A 1 488 ? 6.700 20.695 7.765 1.00 92.88 488 LYS A O 1
ATOM 3951 N N . SER A 1 489 ? 7.957 22.570 7.854 1.00 91.94 489 SER A N 1
ATOM 3952 C CA . SER A 1 489 ? 8.785 22.323 6.670 1.00 91.94 489 SER A CA 1
ATOM 3953 C C . SER A 1 489 ? 10.005 21.460 6.982 1.00 91.94 489 SER A C 1
ATOM 3955 O O . SER A 1 489 ? 10.446 21.393 8.132 1.00 91.94 489 SER A O 1
ATOM 3957 N N . ASP A 1 490 ? 10.617 20.901 5.936 1.00 89.50 490 ASP A N 1
ATOM 3958 C CA . ASP A 1 490 ? 11.880 20.156 6.032 1.00 89.50 490 ASP A CA 1
ATOM 3959 C C . ASP A 1 490 ? 12.959 21.012 6.708 1.00 89.50 490 ASP A C 1
ATOM 3961 O O . ASP A 1 490 ? 13.656 20.579 7.624 1.00 89.50 490 ASP A O 1
ATOM 3965 N N . LYS A 1 491 ? 13.047 22.289 6.301 1.00 89.69 491 LYS A N 1
ATOM 3966 C CA . LYS A 1 491 ? 13.999 23.251 6.866 1.00 89.69 491 LYS A CA 1
ATOM 3967 C C . LYS A 1 491 ? 13.824 23.409 8.376 1.00 89.69 491 LYS A C 1
ATOM 3969 O O . LYS A 1 491 ? 14.821 23.479 9.085 1.00 89.69 491 LYS A O 1
ATOM 3974 N N . PHE A 1 492 ? 12.586 23.483 8.869 1.00 91.19 492 PHE A N 1
ATOM 3975 C CA . PHE A 1 492 ? 12.346 23.616 10.304 1.00 91.19 492 PHE A CA 1
ATOM 3976 C C . PHE A 1 492 ? 12.859 22.393 11.071 1.00 91.19 492 PHE A C 1
ATOM 3978 O O . PHE A 1 492 ? 13.485 22.566 12.113 1.00 91.19 492 PHE A O 1
ATOM 3985 N N . LEU A 1 493 ? 12.619 21.181 10.565 1.00 87.69 493 LEU A N 1
ATOM 3986 C CA . LEU A 1 493 ? 13.099 19.949 11.195 1.00 87.69 493 LEU A CA 1
ATOM 3987 C C . LEU A 1 493 ? 14.631 19.907 11.230 1.00 87.69 493 LEU A C 1
ATOM 3989 O O . LEU A 1 493 ? 15.210 19.716 12.299 1.00 87.69 493 LEU A O 1
ATOM 3993 N N . LEU A 1 494 ? 15.285 20.191 10.101 1.00 85.69 494 LEU A N 1
ATOM 3994 C CA . LEU A 1 494 ? 16.749 20.257 10.015 1.00 85.69 494 LEU A CA 1
ATOM 3995 C C . LEU A 1 494 ? 17.334 21.307 10.976 1.00 85.69 494 LEU A C 1
ATOM 3997 O O . LEU A 1 494 ? 18.291 21.029 11.698 1.00 85.69 494 LEU A O 1
ATOM 4001 N N . ASP A 1 495 ? 16.723 22.495 11.053 1.00 88.06 495 ASP A N 1
ATOM 4002 C CA . ASP A 1 495 ? 17.127 23.554 11.989 1.00 88.06 495 ASP A CA 1
ATOM 4003 C C . ASP A 1 495 ? 16.907 23.145 13.470 1.00 88.06 495 ASP A C 1
ATOM 4005 O O . ASP A 1 495 ? 17.516 23.728 14.367 1.00 88.06 495 ASP A O 1
ATOM 4009 N N . ASN A 1 496 ? 16.061 22.140 13.742 1.00 86.19 496 ASN A N 1
ATOM 4010 C CA . ASN A 1 496 ? 15.770 21.592 15.074 1.00 86.19 496 ASN A CA 1
ATOM 4011 C C . ASN A 1 496 ? 16.352 20.177 15.280 1.00 86.19 496 ASN A C 1
ATOM 4013 O O . ASN A 1 496 ? 15.815 19.411 16.077 1.00 86.19 496 ASN A O 1
ATOM 4017 N N . LYS A 1 497 ? 17.479 19.867 14.618 1.00 83.25 497 LYS A N 1
ATOM 4018 C CA . LYS A 1 497 ? 18.304 18.656 14.817 1.00 83.25 497 LYS A CA 1
ATOM 4019 C C . LYS A 1 497 ? 17.692 17.314 14.383 1.00 83.25 497 LYS A C 1
ATOM 4021 O O . LYS A 1 497 ? 18.162 16.270 14.835 1.00 83.25 497 LYS A O 1
ATOM 4026 N N . TYR A 1 498 ? 16.677 17.318 13.528 1.00 81.38 498 TYR A N 1
ATOM 4027 C CA . TYR A 1 498 ? 16.206 16.080 12.905 1.00 81.38 498 TYR A CA 1
ATOM 4028 C C . TYR A 1 498 ? 17.127 15.712 11.744 1.00 81.38 498 TYR A C 1
ATOM 4030 O O . TYR A 1 498 ? 17.562 16.598 11.000 1.00 81.38 498 TYR A O 1
ATOM 4038 N N . THR A 1 499 ? 17.370 14.420 11.545 1.00 75.38 499 THR A N 1
ATOM 4039 C CA . THR A 1 499 ? 17.880 13.903 10.273 1.00 75.38 499 THR A CA 1
ATOM 4040 C C . THR A 1 499 ? 16.697 13.455 9.414 1.00 75.38 499 THR A C 1
ATOM 4042 O O . THR A 1 499 ? 15.762 12.804 9.876 1.00 75.38 499 THR A O 1
ATOM 4045 N N . LEU A 1 500 ? 16.693 13.872 8.150 1.00 68.44 500 LEU A N 1
ATOM 4046 C CA . LEU A 1 500 ? 15.719 13.428 7.155 1.00 68.44 500 LEU A CA 1
ATOM 4047 C C . LEU A 1 500 ? 16.459 12.478 6.217 1.00 68.44 500 LEU A C 1
ATOM 4049 O O . LEU A 1 500 ? 17.083 12.942 5.265 1.00 68.44 500 LEU A O 1
ATOM 4053 N N . ASP A 1 501 ? 16.458 11.180 6.524 1.00 57.66 501 ASP A N 1
ATOM 4054 C CA . ASP A 1 501 ? 17.275 10.207 5.778 1.00 57.66 501 ASP A CA 1
ATOM 4055 C C . ASP A 1 501 ? 16.514 9.454 4.668 1.00 57.66 501 ASP A C 1
ATOM 4057 O O . ASP A 1 501 ? 17.099 8.727 3.870 1.00 57.66 501 ASP A O 1
ATOM 4061 N N . SER A 1 502 ? 15.200 9.642 4.522 1.00 53.84 502 SER A N 1
ATOM 4062 C CA . SER A 1 502 ? 14.454 8.921 3.483 1.00 53.84 502 SER A CA 1
ATOM 4063 C C . SER A 1 502 ? 14.425 9.694 2.162 1.00 53.84 502 SER A C 1
ATOM 4065 O O . SER A 1 502 ? 13.828 10.773 2.084 1.00 53.84 502 SER A O 1
ATOM 4067 N N . LYS A 1 503 ? 14.965 9.091 1.091 1.00 52.44 503 LYS A N 1
ATOM 4068 C CA . LYS A 1 503 ? 14.777 9.519 -0.316 1.00 52.44 503 LYS A CA 1
ATOM 4069 C C . LYS A 1 503 ? 13.296 9.650 -0.715 1.00 52.44 503 LYS A C 1
ATOM 4071 O O . LYS A 1 503 ? 12.995 10.320 -1.699 1.00 52.44 503 LYS A O 1
ATOM 4076 N N . ASP A 1 504 ? 12.415 9.079 0.099 1.00 52.16 504 ASP A N 1
ATOM 4077 C CA . ASP A 1 504 ? 10.989 8.906 -0.153 1.00 52.16 504 ASP A CA 1
ATOM 4078 C C . ASP A 1 504 ? 10.099 9.765 0.756 1.00 52.16 504 ASP A C 1
ATOM 4080 O O . ASP A 1 504 ? 8.877 9.763 0.610 1.00 52.16 504 ASP A O 1
ATOM 4084 N N . ALA A 1 505 ? 10.692 10.555 1.665 1.00 63.75 505 ALA A N 1
ATOM 4085 C CA . ALA A 1 505 ? 9.919 11.565 2.377 1.00 63.75 505 ALA A CA 1
ATOM 4086 C C . ALA A 1 505 ? 9.474 12.655 1.393 1.00 63.75 505 ALA A C 1
ATOM 4088 O O . ALA A 1 505 ? 10.304 13.227 0.673 1.00 63.75 505 ALA A O 1
ATOM 4089 N N . PRO A 1 506 ? 8.176 12.994 1.366 1.00 73.50 506 PRO A N 1
ATOM 4090 C CA . PRO A 1 506 ? 7.682 14.087 0.561 1.00 73.50 506 PRO A CA 1
ATOM 4091 C C . PRO A 1 506 ? 8.325 15.381 1.065 1.00 73.50 506 PRO A C 1
ATOM 4093 O O . PRO A 1 506 ? 8.350 15.660 2.263 1.00 73.50 506 PRO A O 1
ATOM 4096 N N . LYS A 1 507 ? 8.836 16.193 0.139 1.00 84.06 507 LYS A N 1
ATOM 4097 C CA . LYS A 1 507 ? 9.460 17.472 0.489 1.00 84.06 507 LYS A CA 1
ATOM 4098 C C . LYS A 1 507 ? 8.398 18.435 1.005 1.00 84.06 507 LYS A C 1
ATOM 4100 O O . LYS A 1 507 ? 7.538 18.851 0.226 1.00 84.06 507 LYS A O 1
ATOM 4105 N N . CYS A 1 508 ? 8.464 18.811 2.279 1.00 87.75 508 CYS A N 1
ATOM 4106 C CA . CYS A 1 508 ? 7.575 19.787 2.901 1.00 87.75 508 CYS A CA 1
ATOM 4107 C C . CYS A 1 508 ? 8.152 21.198 2.692 1.00 87.75 508 CYS A C 1
ATOM 4109 O O . CYS A 1 508 ? 9.101 21.592 3.382 1.00 87.75 508 CYS A O 1
ATOM 4111 N N . PRO A 1 509 ? 7.605 21.998 1.753 1.00 83.06 509 PRO A N 1
ATOM 4112 C CA . PRO A 1 509 ? 8.295 23.190 1.264 1.00 83.06 509 PRO A CA 1
ATOM 4113 C C . PRO A 1 509 ? 8.238 24.367 2.246 1.00 83.06 509 PRO A C 1
ATOM 4115 O O . PRO A 1 509 ? 9.183 25.149 2.329 1.00 83.06 509 PRO A O 1
ATOM 4118 N N . GLU A 1 510 ? 7.139 24.512 2.991 1.00 89.44 510 GLU A N 1
ATOM 4119 C CA . GLU A 1 510 ? 6.877 25.668 3.853 1.00 89.44 510 GLU A CA 1
ATOM 4120 C C . GLU A 1 510 ? 6.081 25.269 5.101 1.00 89.44 510 GLU A C 1
ATOM 4122 O O . GLU A 1 510 ? 5.336 24.290 5.098 1.00 89.44 510 GLU A O 1
ATOM 4127 N N . ASN A 1 511 ? 6.230 26.048 6.176 1.00 90.31 511 ASN A N 1
ATOM 4128 C CA . ASN A 1 511 ? 5.417 25.882 7.378 1.00 90.31 511 ASN A CA 1
ATOM 4129 C C . ASN A 1 511 ? 3.960 26.259 7.092 1.00 90.31 511 ASN A C 1
ATOM 4131 O O . ASN A 1 511 ? 3.681 27.189 6.332 1.00 90.31 511 ASN A O 1
ATOM 4135 N N . ILE A 1 512 ? 3.028 25.617 7.790 1.00 87.81 512 ILE A N 1
ATOM 4136 C CA . ILE A 1 512 ? 1.640 26.072 7.823 1.00 87.81 512 ILE A CA 1
ATOM 4137 C C . ILE A 1 512 ? 1.595 27.477 8.433 1.00 87.81 512 ILE A C 1
ATOM 4139 O O . ILE A 1 512 ? 2.134 27.723 9.514 1.00 87.81 512 ILE A O 1
ATOM 4143 N N . SER A 1 513 ? 0.945 28.407 7.730 1.00 80.44 513 SER A N 1
ATOM 4144 C CA . SER A 1 513 ? 0.759 29.777 8.212 1.00 80.44 513 SER A CA 1
ATOM 4145 C C . SER A 1 513 ? 0.003 29.786 9.540 1.00 80.44 513 SER A C 1
ATOM 4147 O O . SER A 1 513 ? -1.038 29.141 9.664 1.00 80.44 513 SER A O 1
ATOM 4149 N N . ALA A 1 514 ? 0.448 30.602 10.500 1.00 72.00 514 ALA A N 1
ATOM 4150 C CA . ALA A 1 514 ? -0.268 30.810 11.761 1.00 72.00 514 ALA A CA 1
ATOM 4151 C C . ALA A 1 514 ? -1.729 31.248 11.531 1.00 72.00 514 ALA A C 1
ATOM 4153 O O . ALA A 1 514 ? -2.622 30.874 12.288 1.00 72.00 514 ALA A O 1
ATOM 4154 N N . SER A 1 515 ? -2.011 31.964 10.433 1.00 69.88 515 SER A N 1
ATOM 4155 C CA . SER A 1 515 ? -3.381 32.339 10.068 1.00 69.88 515 SER A CA 1
ATOM 4156 C C . SER A 1 515 ? -4.260 31.152 9.658 1.00 69.88 515 SER A C 1
ATOM 4158 O O . SER A 1 515 ? -5.464 31.203 9.896 1.00 69.88 515 SER A O 1
ATOM 4160 N N . ALA A 1 516 ? -3.694 30.068 9.115 1.00 69.69 516 ALA A N 1
ATOM 4161 C CA . ALA A 1 516 ? -4.435 28.842 8.789 1.00 69.69 516 ALA A CA 1
ATOM 4162 C C . ALA A 1 516 ? -4.868 28.066 10.046 1.00 69.69 516 ALA A C 1
ATOM 4164 O O . ALA A 1 516 ? -5.805 27.271 9.995 1.00 69.69 516 ALA A O 1
ATOM 4165 N N . ILE A 1 517 ? -4.198 28.331 11.172 1.00 67.88 517 ILE A N 1
ATOM 4166 C CA . ILE A 1 517 ? -4.496 27.764 12.490 1.00 67.88 517 ILE A CA 1
ATOM 4167 C C . ILE A 1 517 ? -5.307 28.761 13.355 1.00 67.88 517 ILE A C 1
ATOM 4169 O O . ILE A 1 517 ? -5.904 28.395 14.366 1.00 67.88 517 ILE A O 1
ATOM 4173 N N . SER A 1 518 ? -5.390 30.032 12.948 1.00 60.59 518 SER A N 1
ATOM 4174 C CA . SER A 1 518 ? -6.163 31.056 13.658 1.00 60.59 518 SER A CA 1
ATOM 4175 C C . SER A 1 518 ? -7.666 30.725 13.699 1.00 60.59 518 SER A C 1
ATOM 4177 O O . SER A 1 518 ? -8.218 30.117 12.779 1.00 60.59 518 SER A O 1
ATOM 4179 N N . ASN A 1 519 ? -8.354 31.156 14.764 1.00 60.19 519 ASN A N 1
ATOM 4180 C CA . ASN A 1 519 ? -9.782 30.894 15.022 1.00 60.19 519 ASN A CA 1
ATOM 4181 C C . ASN A 1 519 ? -10.137 29.448 15.423 1.00 60.19 519 ASN A C 1
ATOM 4183 O O . ASN A 1 519 ? -11.274 29.010 15.218 1.00 60.19 519 ASN A O 1
ATOM 4187 N N . ILE A 1 520 ? -9.191 28.695 15.986 1.00 65.00 520 ILE A N 1
ATOM 4188 C CA . ILE A 1 520 ? -9.517 27.540 16.829 1.00 65.00 520 ILE A CA 1
ATOM 4189 C C . ILE A 1 520 ? -9.837 28.096 18.220 1.00 65.00 520 ILE A C 1
ATOM 4191 O O . ILE A 1 520 ? -8.969 28.688 18.855 1.00 65.00 520 ILE A O 1
ATOM 4195 N N . ILE A 1 521 ? -11.089 27.970 18.668 1.00 65.06 521 ILE A N 1
ATOM 4196 C CA . ILE A 1 521 ? -11.499 28.396 20.012 1.00 65.06 521 ILE A CA 1
ATOM 4197 C C . ILE A 1 521 ? -11.569 27.156 20.885 1.00 65.06 521 ILE A C 1
ATOM 4199 O O . ILE A 1 521 ? -12.321 26.220 20.604 1.00 65.06 521 ILE A O 1
ATOM 4203 N N . TYR A 1 522 ? -10.769 27.160 21.938 1.00 66.75 522 TYR A N 1
ATOM 4204 C CA . TYR A 1 522 ? -10.664 26.059 22.871 1.00 66.75 522 TYR A CA 1
ATOM 4205 C C . TYR A 1 522 ? -10.393 26.600 24.277 1.00 66.75 522 TYR A C 1
ATOM 4207 O O . TYR A 1 522 ? -9.903 27.717 24.438 1.00 66.75 522 TYR A O 1
ATOM 4215 N N . GLU A 1 523 ? -10.729 25.809 25.284 1.00 65.00 523 GLU A N 1
ATOM 4216 C CA . GLU A 1 523 ? -10.414 26.060 26.687 1.00 65.00 523 GLU A CA 1
ATOM 4217 C C . GLU A 1 523 ? -9.872 24.763 27.271 1.0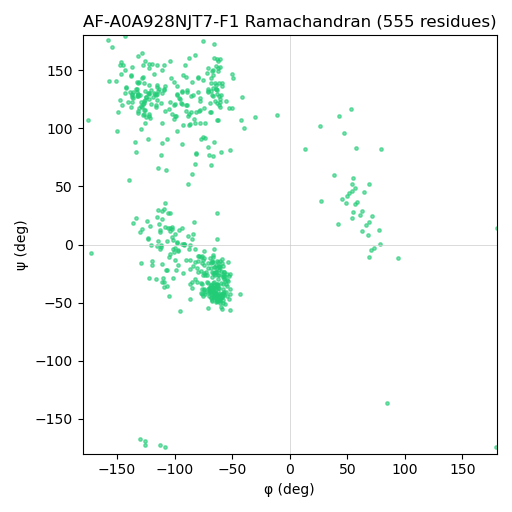0 65.00 523 GLU A C 1
ATOM 4219 O O . GLU A 1 523 ? -10.415 23.693 27.003 1.00 65.00 523 GLU A O 1
ATOM 4224 N N . ILE A 1 524 ? -8.776 24.845 28.018 1.00 61.91 524 ILE A N 1
ATOM 4225 C CA . ILE A 1 524 ? -8.243 23.700 28.752 1.00 61.91 524 ILE A CA 1
ATOM 4226 C C . ILE A 1 524 ? -8.582 23.922 30.216 1.00 61.91 524 ILE A C 1
ATOM 4228 O O . ILE A 1 524 ? -8.116 24.888 30.817 1.00 61.91 524 ILE A O 1
ATOM 4232 N N . VAL A 1 525 ? -9.402 23.040 30.775 1.00 59.88 525 VAL A N 1
ATOM 4233 C CA . VAL A 1 525 ? -9.796 23.082 32.183 1.00 59.88 525 VAL A CA 1
ATOM 4234 C C . VAL A 1 525 ? -8.909 22.112 32.956 1.00 59.88 525 VAL A C 1
ATOM 4236 O O . VAL A 1 525 ? -8.714 20.966 32.547 1.00 59.88 525 VAL A O 1
ATOM 4239 N N . ASN A 1 526 ? -8.323 22.603 34.051 1.00 57.88 526 ASN A N 1
ATOM 4240 C CA . ASN A 1 526 ? -7.465 21.845 34.970 1.00 57.88 526 ASN A CA 1
ATOM 4241 C C . ASN A 1 526 ? -6.268 21.124 34.317 1.00 57.88 526 ASN A C 1
ATOM 4243 O O . ASN A 1 526 ? -5.751 20.164 34.870 1.00 57.88 526 ASN A O 1
ATOM 4247 N N . GLY A 1 527 ? -5.814 21.575 33.143 1.00 56.66 527 GLY A N 1
ATOM 4248 C CA . GLY A 1 527 ? -4.672 20.981 32.433 1.00 56.66 527 GLY A CA 1
ATOM 4249 C C . GLY A 1 527 ? -4.944 19.623 31.772 1.00 56.66 527 GLY A C 1
ATOM 4250 O O . GLY A 1 527 ? -4.067 19.117 31.077 1.00 56.66 527 GLY A O 1
ATOM 4251 N N . GLU A 1 528 ? -6.145 19.060 31.933 1.00 53.34 528 GLU A N 1
ATOM 4252 C CA . GLU A 1 528 ? -6.479 17.696 31.499 1.00 53.34 528 GLU A CA 1
ATOM 4253 C C . GLU A 1 528 ? -7.663 17.657 30.518 1.00 53.34 528 GLU A C 1
ATOM 4255 O O . GLU A 1 528 ? -7.711 16.804 29.627 1.00 53.34 528 GLU A O 1
ATOM 4260 N N . GLU A 1 529 ? -8.598 18.610 30.603 1.00 60.38 529 GLU A N 1
ATOM 4261 C CA . GLU A 1 529 ? -9.812 18.596 29.784 1.00 60.38 529 GLU A CA 1
ATOM 4262 C C . GLU A 1 529 ? -9.810 19.668 28.694 1.00 60.38 529 GLU A C 1
ATOM 4264 O O . GLU A 1 529 ? -9.876 20.863 28.969 1.00 60.38 529 GLU A O 1
ATOM 4269 N N . LEU A 1 530 ? -9.788 19.230 27.431 1.00 65.12 530 LEU A N 1
ATOM 4270 C CA . LEU A 1 530 ? -9.922 20.099 26.260 1.00 65.12 530 LEU A CA 1
ATOM 4271 C C . LEU A 1 530 ? -11.400 20.312 25.897 1.00 65.12 530 LEU A C 1
ATOM 4273 O O . LEU A 1 530 ? -12.064 19.401 25.396 1.00 65.12 530 LEU A O 1
ATOM 4277 N N . TYR A 1 531 ? -11.877 21.541 26.063 1.00 63.66 531 TYR A N 1
ATOM 4278 C CA . TYR A 1 531 ? -13.170 22.022 25.586 1.00 63.66 531 TYR A CA 1
ATOM 4279 C C . TYR A 1 531 ? -13.002 22.778 24.271 1.00 63.66 531 TYR A C 1
ATOM 4281 O O . TYR A 1 531 ? -12.087 23.581 24.109 1.00 63.66 531 TYR A O 1
ATOM 4289 N N . LEU A 1 532 ? -13.897 22.522 23.317 1.00 60.41 532 LEU A N 1
ATOM 4290 C CA . LEU A 1 532 ? -13.853 23.099 21.973 1.00 60.41 532 LEU A CA 1
ATOM 4291 C C . LEU A 1 532 ? -15.132 23.885 21.715 1.00 60.41 532 LEU A C 1
ATOM 4293 O O . LEU A 1 532 ? -16.231 23.381 21.959 1.00 60.41 532 LEU A O 1
ATOM 4297 N N . PHE A 1 533 ? -14.984 25.097 21.186 1.00 59.75 533 PHE A N 1
ATOM 4298 C CA . PHE A 1 533 ? -16.101 26.000 20.927 1.00 59.75 533 PHE A CA 1
ATOM 4299 C C . PHE A 1 533 ? -16.136 26.375 19.454 1.00 59.75 533 PHE A C 1
ATOM 4301 O O . PHE A 1 533 ? -15.112 26.657 18.829 1.00 59.75 533 PHE A O 1
ATOM 4308 N N . VAL A 1 534 ? -17.338 26.373 18.881 1.00 49.00 534 VAL A N 1
ATOM 4309 C CA . VAL A 1 534 ? -17.523 26.604 17.441 1.00 49.00 534 VAL A CA 1
ATOM 4310 C C . VAL A 1 534 ? -17.248 28.066 17.078 1.00 49.00 534 VAL A C 1
ATOM 4312 O O . VAL A 1 534 ? -16.748 28.366 15.994 1.00 49.00 534 VAL A O 1
ATOM 4315 N N . ASN A 1 535 ? -17.568 28.984 17.989 1.00 58.12 535 ASN A N 1
ATOM 4316 C CA . ASN A 1 535 ? -17.332 30.415 17.857 1.00 58.12 535 ASN A CA 1
ATOM 4317 C C . ASN A 1 535 ? -17.294 31.082 19.249 1.00 58.12 535 ASN A C 1
ATOM 4319 O O . ASN A 1 535 ? -17.503 30.443 20.282 1.00 58.12 535 ASN A O 1
ATOM 4323 N N . LYS A 1 536 ? -17.001 32.386 19.270 1.00 60.53 536 LYS A N 1
ATOM 4324 C CA . LYS A 1 536 ? -16.884 33.163 20.509 1.00 60.53 536 LYS A CA 1
ATOM 4325 C C . LYS A 1 536 ? -18.215 33.263 21.264 1.00 60.53 536 LYS A C 1
ATOM 4327 O O . LYS A 1 536 ? -18.205 33.387 22.483 1.00 60.53 536 LYS A O 1
ATOM 4332 N N . ASP A 1 537 ? -19.339 33.166 20.562 1.00 60.56 537 ASP A N 1
ATOM 4333 C CA . ASP A 1 537 ? -20.672 33.213 21.160 1.00 60.56 537 ASP A CA 1
ATOM 4334 C C . ASP A 1 537 ? -21.023 31.887 21.860 1.00 60.56 537 ASP A C 1
ATOM 4336 O O . ASP A 1 537 ? -21.555 31.915 22.965 1.00 60.56 537 ASP A O 1
ATOM 4340 N N . ASP A 1 538 ? -20.640 30.739 21.287 1.00 59.22 538 ASP A N 1
ATOM 4341 C CA . ASP A 1 538 ? -20.740 29.399 21.896 1.00 59.22 538 ASP A CA 1
ATOM 4342 C C . ASP A 1 538 ? -19.834 29.284 23.134 1.00 59.22 538 ASP A C 1
ATOM 4344 O O . ASP A 1 538 ? -20.254 28.766 24.170 1.00 59.22 538 ASP A O 1
ATOM 4348 N N . TYR A 1 539 ? -18.627 29.864 23.070 1.00 63.47 539 TYR A N 1
ATOM 4349 C CA . TYR A 1 539 ? -17.751 30.027 24.236 1.00 63.47 539 TYR A CA 1
ATOM 4350 C C . TYR A 1 539 ? -18.422 30.844 25.342 1.00 63.47 539 TYR A C 1
ATOM 4352 O O . TYR A 1 539 ? -18.577 30.367 26.463 1.00 63.47 539 TYR A O 1
ATOM 4360 N N . ASN A 1 540 ? -18.885 32.055 25.025 1.00 63.88 540 ASN A N 1
ATOM 4361 C CA . ASN A 1 540 ? -19.494 32.944 26.013 1.00 63.88 540 ASN A CA 1
ATOM 4362 C C . ASN A 1 540 ? -20.791 32.368 26.611 1.00 63.88 540 ASN A C 1
ATOM 4364 O O . ASN A 1 540 ? -21.053 32.565 27.797 1.00 63.88 540 ASN A O 1
ATOM 4368 N N . ALA A 1 541 ? -21.590 31.645 25.820 1.00 62.53 541 ALA A N 1
ATOM 4369 C CA . ALA A 1 541 ? -22.820 31.010 26.284 1.00 62.53 541 ALA A CA 1
ATOM 4370 C C . ALA A 1 541 ? -22.542 29.892 27.300 1.00 62.53 541 ALA A C 1
ATOM 4372 O O . ALA A 1 541 ? -23.181 29.846 28.350 1.00 62.53 541 ALA A O 1
ATOM 4373 N N . LYS A 1 542 ? -21.561 29.023 27.028 1.00 61.94 542 LYS A N 1
ATOM 4374 C CA . LYS A 1 542 ? -21.219 27.895 27.909 1.00 61.94 542 LYS A CA 1
ATOM 4375 C C . LYS A 1 542 ? -20.354 28.290 29.099 1.00 61.94 542 LYS A C 1
ATOM 4377 O O . LYS A 1 542 ? -20.528 27.734 30.177 1.00 61.94 542 LYS A O 1
ATOM 4382 N N . LYS A 1 543 ? -19.486 29.294 28.959 1.00 58.16 543 LYS A N 1
ATOM 4383 C CA . LYS A 1 543 ? -18.692 29.841 30.070 1.00 58.16 543 LYS A CA 1
ATOM 4384 C C . LYS A 1 543 ? -19.564 30.219 31.274 1.00 58.16 543 LYS A C 1
ATOM 4386 O O . LYS A 1 543 ? -19.197 29.955 32.414 1.00 58.16 543 LYS A O 1
ATOM 4391 N N . SER A 1 544 ? -20.758 30.760 31.014 1.00 54.47 544 SER A N 1
ATOM 4392 C CA . SER A 1 544 ? -21.714 31.135 32.062 1.00 54.47 544 SER A CA 1
ATOM 4393 C C . SER A 1 544 ? -22.315 29.954 32.843 1.00 54.47 544 SER A C 1
ATOM 4395 O O . SER A 1 544 ? -22.713 30.155 33.988 1.00 54.47 544 SER A O 1
ATOM 4397 N N . SER A 1 545 ? -22.350 28.738 32.273 1.00 53.34 545 SER A N 1
ATOM 4398 C CA . SER A 1 545 ? -22.789 27.527 32.987 1.00 53.34 545 SER A CA 1
ATOM 4399 C C . SER A 1 545 ? -21.649 26.853 33.757 1.00 53.34 545 SER A C 1
ATOM 4401 O O . SER A 1 545 ? -21.865 26.357 34.857 1.00 53.34 545 SER A O 1
ATOM 4403 N N . TYR A 1 546 ? -20.416 26.892 33.241 1.00 49.41 546 TYR A N 1
ATOM 4404 C CA . TYR A 1 546 ? -19.250 26.339 33.946 1.00 49.41 546 TYR A CA 1
ATOM 4405 C C . TYR A 1 546 ? -18.873 27.154 35.191 1.00 49.41 546 TYR A C 1
ATOM 4407 O O . TYR A 1 546 ? -18.585 26.586 36.241 1.00 49.41 546 TYR A O 1
ATOM 4415 N N . GLU A 1 547 ? -18.953 28.488 35.127 1.00 51.41 547 GLU A N 1
ATOM 4416 C CA . GLU A 1 547 ? -18.708 29.352 36.293 1.00 51.41 547 GLU A CA 1
ATOM 4417 C C . GLU A 1 547 ? -19.765 29.178 37.409 1.00 51.41 547 GLU A C 1
ATOM 4419 O O . GLU A 1 547 ? -19.501 29.540 38.560 1.00 51.41 547 GLU A O 1
ATOM 4424 N N . SER A 1 548 ? -20.951 28.622 37.112 1.00 45.22 548 SER A N 1
ATOM 4425 C CA . SER A 1 548 ? -21.950 28.264 38.134 1.00 45.22 548 SER A CA 1
ATOM 4426 C C . SER A 1 548 ? -21.720 26.890 38.769 1.00 45.22 548 SER A C 1
ATOM 4428 O O . SER A 1 548 ? -21.984 26.739 39.965 1.00 45.22 548 SER A O 1
ATOM 4430 N N . ASP A 1 549 ? -21.183 25.928 38.015 1.00 40.19 549 ASP A N 1
ATOM 4431 C CA . ASP A 1 549 ? -20.911 24.570 38.506 1.00 40.19 549 ASP A CA 1
ATOM 4432 C C . ASP A 1 549 ? -19.647 24.536 39.388 1.00 40.19 549 ASP A C 1
ATOM 4434 O O . ASP A 1 549 ? -19.681 24.030 40.507 1.00 40.19 549 ASP A O 1
ATOM 4438 N N . VAL A 1 550 ? -18.576 25.238 38.998 1.00 42.31 550 VAL A N 1
ATOM 4439 C CA . VAL A 1 550 ? -17.359 25.373 39.832 1.00 42.31 550 VAL A CA 1
ATOM 4440 C C . VAL A 1 550 ? -17.649 26.112 41.153 1.00 42.31 550 VAL A C 1
ATOM 4442 O O . VAL A 1 550 ? -17.119 25.768 42.206 1.00 42.31 550 VAL A O 1
ATOM 4445 N N . ARG A 1 551 ? -18.576 27.084 41.148 1.00 40.91 551 ARG A N 1
ATOM 4446 C CA . ARG A 1 551 ? -19.014 27.793 42.370 1.00 40.91 551 ARG A CA 1
ATOM 4447 C C . ARG A 1 551 ? -19.947 26.987 43.276 1.00 40.91 551 ARG A C 1
ATOM 4449 O O . ARG A 1 551 ? -20.212 27.434 44.396 1.00 40.91 551 ARG A O 1
ATOM 4456 N N . THR A 1 552 ? -20.505 25.872 42.804 1.00 35.56 552 THR A N 1
ATOM 4457 C CA . THR A 1 552 ? -21.334 24.985 43.635 1.00 35.56 552 THR A CA 1
ATOM 4458 C C . THR A 1 552 ? -20.523 23.858 44.270 1.00 35.56 552 THR A C 1
ATOM 4460 O O . THR A 1 552 ? -20.896 23.425 45.359 1.00 35.56 552 THR A O 1
ATOM 4463 N N . GLU A 1 553 ? -19.385 23.469 43.691 1.00 34.78 553 GLU A N 1
ATOM 4464 C CA . GLU A 1 553 ? -18.419 22.569 44.339 1.00 34.78 553 GLU A CA 1
ATOM 4465 C C . GLU A 1 553 ? -17.596 23.287 45.425 1.00 34.78 553 GLU A C 1
ATOM 4467 O O . GLU A 1 553 ? -17.565 22.812 46.555 1.00 34.78 553 GLU A O 1
ATOM 4472 N N . GLU A 1 554 ? -17.094 24.507 45.184 1.00 39.12 554 GLU A N 1
ATOM 4473 C CA . GLU A 1 554 ? -16.370 25.303 46.206 1.00 39.12 554 GLU A CA 1
ATOM 4474 C C . GLU A 1 554 ? -17.237 25.768 47.399 1.00 39.12 554 GLU A C 1
ATOM 4476 O O . GLU A 1 554 ? -16.729 26.331 48.367 1.00 39.12 554 GLU A O 1
ATOM 4481 N N . LYS A 1 555 ? -18.562 25.587 47.337 1.00 37.47 555 LYS A N 1
ATOM 4482 C CA . LYS A 1 555 ? -19.478 25.869 48.459 1.00 37.47 555 LYS A CA 1
ATOM 4483 C C . LYS A 1 555 ? -19.911 24.625 49.233 1.00 37.47 555 LYS A C 1
ATOM 4485 O O . LYS A 1 555 ? -20.619 24.781 50.229 1.00 37.47 555 LYS A O 1
ATOM 4490 N N . ASN A 1 556 ? -19.545 23.434 48.761 1.00 38.31 556 ASN A N 1
ATOM 4491 C CA . ASN A 1 556 ? -19.906 22.155 49.374 1.00 38.31 556 ASN A CA 1
ATOM 4492 C C . ASN A 1 556 ? -18.696 21.367 49.921 1.00 38.31 556 ASN A C 1
ATOM 4494 O O . ASN A 1 556 ? -18.913 20.311 50.517 1.00 38.31 556 ASN A O 1
ATOM 4498 N N . GLU A 1 557 ? -17.471 21.884 49.779 1.00 32.28 557 GLU A N 1
ATOM 4499 C CA . GLU A 1 557 ? -16.321 21.590 50.658 1.00 32.28 557 GLU A CA 1
ATOM 4500 C C . GLU A 1 557 ? -16.235 22.615 51.798 1.00 32.28 557 GLU A C 1
ATOM 4502 O O . GLU A 1 557 ? -15.838 22.215 52.920 1.00 32.28 557 GLU A O 1
#

pLDDT: mean 77.71, std 21.82, range [20.67, 98.69]

Sequence (557 aa):
MNQMKTKGLFQKFVITVFVLFLICQIVFISIYSYPSQQAVYSYIPSENDTDIEDIKIEKQEKRKGKSGDFVYITDNSEKAKLKSYARIQHLEISNVDASTIQDISGLEVNNLILNNASQFDISNINCKRLKTLSITNTKVSNIQKLCDSPSFVSLTISGVDSENNDFLKGFKNLTYLSLSDIHFKDASFLKDMKNLEILYMENCGLSNITYVANLKNIKELNLCNNNIIDISVIKNFPELTYLSISQNKIQGTLDLSNCPKLLYADAQSNLINEFKLHKDISANIDLSYNNIKEIDINTINNMNSELRIDLFGNNLSDNPEIKNSKNITFTSKSTLELTYDEHRAYLNALNHFNNKYIRPEWSDIKKAAIAYIALSLNTKYLYDYKNTDLAETKYAHSEYGALVNKTAVCDGFSYAYSDILRRNGIESMVYYGDYDSTTDDETHAWNVFYIDSKPYHCDITQRVGKISEEIYYDTNKFFEDYMKFFGKSDKFLLDNKYTLDSKDAPKCPENISASAISNIIYEIVNGEELYLFVNKDDYNAKKSSYESDVRTEEKNE

Foldseek 3Di:
DDPPDVPVVVVVVVVVVVVVVVVVVVVCCVVPPDDWPDDPPDPPDDPPPCPPPPPPPPVPPDDQDDDEDAEEAQDLVCLVVLVSAQEEAHYEYEPEQQVSNPQQANYHYQEYEYYCHAEHEPVRHDDLRHAEYAEYNYHYPPLLVCQPRLNHAYYHYEDDADPDPPSLANNQRHQYYAYYCAADPDPLSCLNNLNHQEYHYALHQDADDVSCLNNQNHQEYHHEHYAHADPPSLLSHLNHQYEEHDHYAHEEEAEQLSPQNHAEYHHEQYAYAYYHHHLAHQYAYEHEQYAHADDPLVSQQPYDLNAAYEHQNYNYDDDCSLQPRSRYWHQFSGRQTDGPVLSVLLVVLLVVLCVPFPDLPDALLQQLLRLLVQLLLQAAEDPPLVPDDCVLNSCQQDCSCSRPVSYHHQNVSQRVSQSSSVVSVKHKDKHWFDAPPPDPDDIGIWMWIDHPNATFTARSRVCRPVQVPDDDPDPVVVSCVNCVRPQAFPVSCVVRRTDDPDPRPDGRPGGDDVVVVPPFDWDDPPSRDIGGAPHVVSVVVVVVVVVVVVVVVVVVD